Protein AF-0000000084755813 (afdb_homodimer)

Nearest PDB structures (foldseek):
  8k74-assembly1_B  TM=9.908E-01  e=3.390E-55  Klebsiella sp. PCX
  8k74-assembly1_A  TM=9.886E-01  e=3.029E-55  Klebsiella sp. PCX
  7bip-assembly1_B  TM=7.757E-01  e=1.489E-21  Streptomyces bottropensis
  6ket-assembly1_A  TM=8.221E-01  e=4.115E-20  Cylindrospermum alatosporum CCALA 988
  6ket-assembly1_B  TM=8.182E-01  e=1.133E-19  Cylindrospermum alatosporum CCALA 988

InterPro domains:
  IPR011251 Luciferase-like domain [PF00296] (15-249)
  IPR024003 Putative luciferase-like monooxygenase, KPN01858 [TIGR04027] (4-328)
  IPR036661 Luciferase-like domain superfamily [G3DSA:3.20.20.30] (7-329)
  IPR036661 Luciferase-like domain superfamily [SSF51679] (7-329)
  IPR050766 Bacterial Luciferase Oxidoreductase [PTHR30137] (4-329)

pLDDT: mean 95.94, std 4.55, range [56.03, 98.94]

Structure (mmCIF, N/CA/C/O backbone):
data_AF-0000000084755813-model_v1
#
loop_
_entity.id
_entity.type
_entity.pdbx_description
1 polymer 'Monooxygenase, luciferase family protein'
#
loop_
_atom_site.group_PDB
_atom_site.id
_atom_site.type_symbol
_atom_site.label_atom_id
_atom_site.label_alt_id
_atom_site.label_comp_id
_atom_site.label_asym_id
_atom_site.label_entity_id
_atom_site.label_seq_id
_atom_site.pdbx_PDB_ins_code
_atom_site.Cartn_x
_atom_site.Cartn_y
_atom_site.Cartn_z
_atom_site.occupancy
_atom_site.B_iso_or_equiv
_atom_site.auth_seq_id
_atom_site.auth_comp_id
_atom_site.auth_asym_id
_atom_site.auth_atom_id
_atom_site.pdbx_PDB_model_num
ATOM 1 N N . MET A 1 1 ? -19.328 24.078 23.406 1 56.12 1 MET A N 1
ATOM 2 C CA . MET A 1 1 ? -18.625 23.906 22.141 1 56.12 1 MET A CA 1
ATOM 3 C C . MET A 1 1 ? -18.703 22.453 21.656 1 56.12 1 MET A C 1
ATOM 5 O O . MET A 1 1 ? -18.719 21.531 22.469 1 56.12 1 MET A O 1
ATOM 9 N N . THR A 1 2 ? -19.062 22.141 20.375 1 73.06 2 THR A N 1
ATOM 10 C CA . THR A 1 2 ? -19.172 20.781 19.859 1 73.06 2 THR A CA 1
ATOM 11 C C . THR A 1 2 ? -17.844 20.031 20 1 73.06 2 THR A C 1
ATOM 13 O O . THR A 1 2 ? -16.797 20.578 19.672 1 73.06 2 THR A O 1
ATOM 16 N N . PRO A 1 3 ? -17.859 19 20.656 1 89.88 3 PRO A N 1
ATOM 17 C CA . PRO A 1 3 ? -16.625 18.234 20.844 1 89.88 3 PRO A CA 1
ATOM 18 C C . PRO A 1 3 ? -15.859 18.016 19.547 1 89.88 3 PRO A C 1
ATOM 20 O O . PRO A 1 3 ? -16.469 17.781 18.5 1 89.88 3 PRO A O 1
ATOM 23 N N . LYS A 1 4 ? -14.578 18.312 19.625 1 95.88 4 LYS A N 1
ATOM 24 C CA . LYS A 1 4 ? -13.703 18.219 18.453 1 95.88 4 LYS A CA 1
ATOM 25 C C . LYS A 1 4 ? -12.984 16.859 18.438 1 95.88 4 LYS A C 1
ATOM 27 O O . LYS A 1 4 ? -12.789 16.234 19.469 1 95.88 4 LYS A O 1
ATOM 32 N N . ARG A 1 5 ? -12.664 16.469 17.266 1 97.31 5 ARG A N 1
ATOM 33 C CA . ARG A 1 5 ? -11.789 15.312 17.078 1 97.31 5 ARG A CA 1
ATOM 34 C C . ARG A 1 5 ? -10.32 15.727 17.094 1 97.31 5 ARG A C 1
ATOM 36 O O . ARG A 1 5 ? -9.945 16.719 16.469 1 97.31 5 ARG A O 1
ATOM 43 N N . LEU A 1 6 ? -9.523 15.008 17.812 1 98.31 6 LEU A N 1
ATOM 44 C CA . LEU A 1 6 ? -8.102 15.312 17.922 1 98.31 6 LEU A CA 1
ATOM 45 C C . LEU A 1 6 ? -7.266 14.273 17.188 1 98.31 6 LEU A C 1
ATOM 47 O O . LEU A 1 6 ? -7.527 13.078 17.281 1 98.31 6 LEU A O 1
ATOM 51 N N . GLY A 1 7 ? -6.285 14.789 16.5 1 98.56 7 GLY A N 1
ATOM 52 C CA . GLY A 1 7 ? -5.445 13.906 15.703 1 98.56 7 GLY A CA 1
ATOM 53 C C . GLY A 1 7 ? -3.963 14.125 15.93 1 98.56 7 GLY A C 1
ATOM 54 O O . GLY A 1 7 ? -3.557 15.172 16.438 1 98.56 7 GLY A O 1
ATOM 55 N N . PHE A 1 8 ? -3.209 13.141 15.648 1 98.69 8 PHE A N 1
ATOM 56 C CA . PHE A 1 8 ? -1.753 13.164 15.57 1 98.69 8 PHE A CA 1
ATOM 57 C C . PHE A 1 8 ? -1.288 13.195 14.117 1 98.69 8 PHE A C 1
ATOM 59 O O . PHE A 1 8 ? -1.853 12.508 13.266 1 98.69 8 PHE A O 1
ATOM 66 N N . PHE A 1 9 ? -0.346 14.016 13.828 1 98.38 9 PHE A N 1
ATOM 67 C CA . PHE A 1 9 ? 0.183 14.117 12.477 1 98.38 9 PHE A CA 1
ATOM 68 C C . PHE A 1 9 ? 1.696 13.945 12.469 1 98.38 9 PHE A C 1
ATOM 70 O O . PHE A 1 9 ? 2.393 14.477 13.336 1 98.38 9 PHE A O 1
ATOM 77 N N . THR A 1 10 ? 2.195 13.203 11.445 1 97.81 10 THR A N 1
ATOM 78 C CA . THR A 1 10 ? 3.645 13.086 11.312 1 97.81 10 THR A CA 1
ATOM 79 C C . THR A 1 10 ? 4.055 13.102 9.844 1 97.81 10 THR A C 1
ATOM 81 O O . THR A 1 10 ? 3.369 12.523 9 1 97.81 10 THR A O 1
ATOM 84 N N . ARG A 1 11 ? 5.27 13.68 9.531 1 96.31 11 ARG A N 1
ATOM 85 C CA . ARG A 1 11 ? 5.934 13.656 8.227 1 96.31 11 ARG A CA 1
ATOM 86 C C . ARG A 1 11 ? 7.074 12.648 8.219 1 96.31 11 ARG A C 1
ATOM 88 O O . ARG A 1 11 ? 7.77 12.5 7.207 1 96.31 11 ARG A O 1
ATOM 95 N N . LEU A 1 12 ? 7.234 12.039 9.344 1 96.62 12 LEU A N 1
ATOM 96 C CA . LEU A 1 12 ? 8.281 11.039 9.477 1 96.62 12 LEU A CA 1
ATOM 97 C C . LEU A 1 12 ? 9.656 11.641 9.203 1 96.62 12 LEU A C 1
ATOM 99 O O . LEU A 1 12 ? 10.406 11.141 8.367 1 96.62 12 LEU A O 1
ATOM 103 N N . LEU A 1 13 ? 10.062 12.625 10.039 1 94.25 13 LEU A N 1
ATOM 104 C CA . LEU A 1 13 ? 11.273 13.406 9.805 1 94.25 13 LEU A CA 1
ATOM 105 C C . LEU A 1 13 ? 12.336 13.094 10.852 1 94.25 13 LEU A C 1
ATOM 107 O O . LEU A 1 13 ? 13.328 13.82 10.969 1 94.25 13 LEU A O 1
ATOM 111 N N . ASP A 1 14 ? 12.164 12.086 11.656 1 93.81 14 ASP A N 1
ATOM 112 C CA . ASP A 1 14 ? 13.172 11.727 12.656 1 93.81 14 ASP A CA 1
ATOM 113 C C . ASP A 1 14 ? 14.547 11.57 12.016 1 93.81 14 ASP A C 1
ATOM 115 O O . ASP A 1 14 ? 14.664 11.102 10.883 1 93.81 14 ASP A O 1
ATOM 119 N N . HIS A 1 15 ? 15.547 12.078 12.766 1 93.25 15 HIS A N 1
ATOM 120 C CA . HIS A 1 15 ? 16.922 11.844 12.328 1 93.25 15 HIS A CA 1
ATOM 121 C C . HIS A 1 15 ? 17.312 10.383 12.523 1 93.25 15 HIS A C 1
ATOM 123 O O . HIS A 1 15 ? 18.016 10.047 13.484 1 93.25 15 HIS A O 1
ATOM 129 N N . ALA A 1 16 ? 16.938 9.578 11.609 1 96.12 16 ALA A N 1
ATOM 130 C CA . ALA A 1 16 ? 17.141 8.133 11.656 1 96.12 16 ALA A CA 1
ATOM 131 C C . ALA A 1 16 ? 17.078 7.527 10.258 1 96.12 16 ALA A C 1
ATOM 133 O O . ALA A 1 16 ? 16.781 8.227 9.281 1 96.12 16 ALA A O 1
ATOM 134 N N . THR A 1 17 ? 17.453 6.266 10.133 1 97.44 17 THR A N 1
ATOM 135 C CA . THR A 1 17 ? 17.297 5.551 8.875 1 97.44 17 THR A CA 1
ATOM 136 C C . THR A 1 17 ? 15.82 5.445 8.484 1 97.44 17 THR A C 1
ATOM 138 O O . THR A 1 17 ? 14.945 5.57 9.344 1 97.44 17 THR A O 1
ATOM 141 N N . PRO A 1 18 ? 15.539 5.254 7.238 1 98 18 PRO A N 1
ATOM 142 C CA . PRO A 1 18 ? 14.141 5.137 6.828 1 98 18 PRO A CA 1
ATOM 143 C C . PRO A 1 18 ? 13.391 4.051 7.594 1 98 18 PRO A C 1
ATOM 145 O O . PRO A 1 18 ? 12.258 4.27 8.031 1 98 18 PRO A O 1
ATOM 148 N N . GLN A 1 19 ? 13.992 2.928 7.711 1 98.31 19 GLN A N 1
ATOM 149 C CA . GLN A 1 19 ? 13.352 1.843 8.445 1 98.31 19 GLN A CA 1
ATOM 150 C C . GLN A 1 19 ? 13.016 2.264 9.875 1 98.31 19 GLN A C 1
ATOM 152 O O . GLN A 1 19 ? 11.922 1.979 10.367 1 98.31 19 GLN A O 1
ATOM 157 N N . GLU A 1 20 ? 13.984 2.879 10.531 1 98.19 20 GLU A N 1
ATOM 158 C CA . GLU A 1 20 ? 13.766 3.361 11.891 1 98.19 20 GLU A CA 1
ATOM 159 C C . GLU A 1 20 ? 12.664 4.422 11.922 1 98.19 20 GLU A C 1
ATOM 161 O O . GLU A 1 20 ? 11.859 4.457 12.859 1 98.19 20 GLU A O 1
ATOM 166 N N . ARG A 1 21 ? 12.602 5.336 10.945 1 98.19 21 ARG A N 1
ATOM 167 C CA . ARG A 1 21 ? 11.539 6.332 10.852 1 98.19 21 ARG A CA 1
ATOM 168 C C . ARG A 1 21 ? 10.164 5.672 10.844 1 98.19 21 ARG A C 1
ATOM 170 O O . ARG A 1 21 ? 9.242 6.133 11.523 1 98.19 21 ARG A O 1
ATOM 177 N N . TYR A 1 22 ? 10.031 4.605 10.055 1 98.75 22 TYR A N 1
ATOM 178 C CA . TYR A 1 22 ? 8.75 3.92 9.953 1 98.75 22 TYR A CA 1
ATOM 179 C C . TYR A 1 22 ? 8.383 3.256 11.273 1 98.75 22 TYR A C 1
ATOM 181 O O . TYR A 1 22 ? 7.219 3.275 11.688 1 98.75 22 TYR A O 1
ATOM 189 N N . ARG A 1 23 ? 9.383 2.654 11.922 1 98.44 23 ARG A N 1
ATOM 190 C CA . ARG A 1 23 ? 9.148 2.064 13.234 1 98.44 23 ARG A CA 1
ATOM 191 C C . ARG A 1 23 ? 8.695 3.121 14.234 1 98.44 23 ARG A C 1
ATOM 193 O O . ARG A 1 23 ? 7.715 2.922 14.961 1 98.44 23 ARG A O 1
ATOM 200 N N . LEU A 1 24 ? 9.422 4.242 14.289 1 98.44 24 LEU A N 1
ATOM 201 C CA . LEU A 1 24 ? 9.102 5.316 15.227 1 98.44 24 LEU A CA 1
ATOM 202 C C . LEU A 1 24 ? 7.711 5.879 14.953 1 98.44 24 LEU A C 1
ATOM 204 O O . LEU A 1 24 ? 6.934 6.09 15.883 1 98.44 24 LEU A O 1
ATOM 208 N N . ALA A 1 25 ? 7.383 6.117 13.703 1 98.69 25 ALA A N 1
ATOM 209 C CA . ALA A 1 25 ? 6.066 6.645 13.344 1 98.69 25 ALA A CA 1
ATOM 210 C C . ALA A 1 25 ? 4.957 5.691 13.773 1 98.69 25 ALA A C 1
ATOM 212 O O . ALA A 1 25 ? 3.922 6.125 14.281 1 98.69 25 ALA A O 1
ATOM 213 N N . THR A 1 26 ? 5.168 4.395 13.547 1 98.81 26 THR A N 1
ATOM 214 C CA . THR A 1 26 ? 4.188 3.393 13.953 1 98.81 26 THR A CA 1
ATOM 215 C C . THR A 1 26 ? 3.984 3.422 15.469 1 98.81 26 THR A C 1
ATOM 217 O O . THR A 1 26 ? 2.85 3.363 15.945 1 98.81 26 THR A O 1
ATOM 220 N N . GLU A 1 27 ? 5.066 3.514 16.203 1 98.75 27 GLU A N 1
ATOM 221 C CA . GLU A 1 27 ? 4.996 3.598 17.656 1 98.75 27 GLU A CA 1
ATOM 222 C C . GLU A 1 27 ? 4.238 4.848 18.094 1 98.75 27 GLU A C 1
ATOM 224 O O . GLU A 1 27 ? 3.443 4.797 19.031 1 98.75 27 GLU A O 1
ATOM 229 N N . GLN A 1 28 ? 4.488 5.961 17.438 1 98.81 28 GLN A N 1
ATOM 230 C CA . GLN A 1 28 ? 3.803 7.207 17.75 1 98.81 28 GLN A CA 1
ATOM 231 C C . GLN A 1 28 ? 2.303 7.09 17.5 1 98.81 28 GLN A C 1
ATOM 233 O O . GLN A 1 28 ? 1.495 7.547 18.312 1 98.81 28 GLN A O 1
ATOM 238 N N . ILE A 1 29 ? 1.921 6.461 16.438 1 98.94 29 ILE A N 1
ATOM 239 C CA . ILE A 1 29 ? 0.513 6.281 16.094 1 98.94 29 ILE A CA 1
ATOM 240 C C . ILE A 1 29 ? -0.16 5.395 17.141 1 98.94 29 ILE A C 1
ATOM 242 O O . ILE A 1 29 ? -1.248 5.711 17.625 1 98.94 29 ILE A O 1
ATOM 246 N N . ARG A 1 30 ? 0.476 4.289 17.516 1 98.88 30 ARG A N 1
ATOM 247 C CA . ARG A 1 30 ? -0.059 3.404 18.547 1 98.88 30 ARG A CA 1
ATOM 248 C C . ARG A 1 30 ? -0.202 4.137 19.875 1 98.88 30 ARG A C 1
ATOM 250 O O . ARG A 1 30 ? -1.189 3.947 20.578 1 98.88 30 ARG A O 1
ATOM 257 N N . HIS A 1 31 ? 0.874 4.91 20.172 1 98.88 31 HIS A N 1
ATOM 258 C CA . HIS A 1 31 ? 0.872 5.691 21.406 1 98.88 31 HIS A CA 1
ATOM 259 C C . HIS A 1 31 ? -0.287 6.684 21.422 1 98.88 31 HIS A C 1
ATOM 261 O O . HIS A 1 31 ? -0.986 6.805 22.438 1 98.88 31 HIS A O 1
ATOM 267 N N . ALA A 1 32 ? -0.524 7.375 20.328 1 98.88 32 ALA A N 1
ATOM 268 C CA . ALA A 1 32 ? -1.644 8.305 20.203 1 98.88 32 ALA A CA 1
ATOM 269 C C . ALA A 1 32 ? -2.977 7.586 20.391 1 98.88 32 ALA A C 1
ATOM 271 O O . ALA A 1 32 ? -3.863 8.086 21.078 1 98.88 32 ALA A O 1
ATOM 272 N N . GLU A 1 33 ? -3.098 6.414 19.781 1 98.88 33 GLU A N 1
ATOM 273 C CA . GLU A 1 33 ? -4.328 5.645 19.938 1 98.88 33 GLU A CA 1
ATOM 274 C C . GLU A 1 33 ? -4.586 5.312 21.406 1 98.88 33 GLU A C 1
ATOM 276 O O . GLU A 1 33 ? -5.703 5.484 21.906 1 98.88 33 GLU A O 1
ATOM 281 N N . ARG A 1 34 ? -3.57 4.848 22.078 1 98.62 34 ARG A N 1
ATOM 282 C CA . ARG A 1 34 ? -3.703 4.465 23.484 1 98.62 34 ARG A CA 1
ATOM 283 C C . ARG A 1 34 ? -4.152 5.645 24.328 1 98.62 34 ARG A C 1
ATOM 285 O O . ARG A 1 34 ? -4.855 5.469 25.328 1 98.62 34 ARG A O 1
ATOM 292 N N . LEU A 1 35 ? -3.777 6.844 23.906 1 98.62 35 LEU A N 1
ATOM 293 C CA . LEU A 1 35 ? -4.047 8.039 24.688 1 98.62 35 LEU A CA 1
ATOM 294 C C . LEU A 1 35 ? -5.355 8.695 24.25 1 98.62 35 LEU A C 1
ATOM 296 O O . LEU A 1 35 ? -5.695 9.781 24.734 1 98.62 35 LEU A O 1
ATOM 300 N N . GLY A 1 36 ? -6.02 8.102 23.312 1 98 36 GLY A N 1
ATOM 301 C CA . GLY A 1 36 ? -7.387 8.508 23.016 1 98 36 GLY A CA 1
ATOM 302 C C . GLY A 1 36 ? -7.492 9.461 21.859 1 98 36 GLY A C 1
ATOM 303 O O . GLY A 1 36 ? -8.539 10.086 21.641 1 98 36 GLY A O 1
ATOM 304 N N . PHE A 1 37 ? -6.457 9.602 21.078 1 98.62 37 PHE A N 1
ATOM 305 C CA . PHE A 1 37 ? -6.566 10.398 19.859 1 98.62 37 PHE A CA 1
ATOM 306 C C . PHE A 1 37 ? -7.539 9.75 18.891 1 98.62 37 PHE A C 1
ATOM 308 O O . PHE A 1 37 ? -7.633 8.523 18.812 1 98.62 37 PHE A O 1
ATOM 315 N N . ASP A 1 38 ? -8.219 10.555 18.109 1 98.56 38 ASP A N 1
ATOM 316 C CA . ASP A 1 38 ? -9.273 10.078 17.203 1 98.56 38 ASP A CA 1
ATOM 317 C C . ASP A 1 38 ? -8.695 9.695 15.844 1 98.56 38 ASP A C 1
ATOM 319 O O . ASP A 1 38 ? -9.266 8.852 15.141 1 98.56 38 ASP A O 1
ATOM 323 N N . SER A 1 39 ? -7.578 10.312 15.477 1 98.81 39 SER A N 1
ATOM 324 C CA . SER A 1 39 ? -7.039 10.078 14.141 1 98.81 39 SER A CA 1
ATOM 325 C C . SER A 1 39 ? -5.523 10.227 14.117 1 98.81 39 SER A C 1
ATOM 327 O O . SER A 1 39 ? -4.945 10.859 15.008 1 98.81 39 SER A O 1
ATOM 329 N N . ALA A 1 40 ? -4.879 9.594 13.211 1 98.94 40 ALA A N 1
ATOM 330 C CA . ALA A 1 40 ? -3.471 9.742 12.859 1 98.94 40 ALA A CA 1
ATOM 331 C C . ALA A 1 40 ? -3.309 10.023 11.367 1 98.94 40 ALA A C 1
ATOM 333 O O . ALA A 1 40 ? -3.896 9.344 10.531 1 98.94 40 ALA A O 1
ATOM 334 N N . TRP A 1 41 ? -2.562 11.078 11.07 1 98.88 41 TRP A N 1
ATOM 335 C CA . TRP A 1 41 ? -2.381 11.547 9.703 1 98.88 41 TRP A CA 1
ATOM 336 C C . TRP A 1 41 ? -0.916 11.461 9.281 1 98.88 41 TRP A C 1
ATOM 338 O O . TRP A 1 41 ? -0.021 11.766 10.078 1 98.88 41 TRP A O 1
ATOM 348 N N . VAL A 1 42 ? -0.669 11.047 8.023 1 98.75 42 VAL A N 1
ATOM 349 C CA . VAL A 1 42 ? 0.69 11.008 7.492 1 98.75 42 VAL A CA 1
ATOM 350 C C . VAL A 1 42 ? 0.753 11.789 6.184 1 98.75 42 VAL A C 1
ATOM 352 O O . VAL A 1 42 ? -0.219 11.82 5.422 1 98.75 42 VAL A O 1
ATOM 355 N N . ALA A 1 43 ? 1.855 12.367 5.926 1 97.62 43 ALA A N 1
ATOM 356 C CA . ALA A 1 43 ? 2.09 13.133 4.699 1 97.62 43 ALA A CA 1
ATOM 357 C C . ALA A 1 43 ? 2.84 12.289 3.67 1 97.62 43 ALA A C 1
ATOM 359 O O . ALA A 1 43 ? 3.469 11.289 4.016 1 97.62 43 ALA A O 1
ATOM 360 N N . GLN A 1 44 ? 2.729 12.719 2.463 1 98.12 44 GLN A N 1
ATOM 361 C CA . GLN A 1 44 ? 3.471 12.117 1.359 1 98.12 44 GLN A CA 1
ATOM 362 C C . GLN A 1 44 ? 4.547 13.062 0.838 1 98.12 44 GLN A C 1
ATOM 364 O O . GLN A 1 44 ? 4.262 14.227 0.534 1 98.12 44 GLN A O 1
ATOM 369 N N . HIS A 1 45 ? 5.73 12.578 0.756 1 97.06 45 HIS A N 1
ATOM 370 C CA . HIS A 1 45 ? 6.832 13.297 0.13 1 97.06 45 HIS A CA 1
ATOM 371 C C . HIS A 1 45 ? 7.684 12.367 -0.728 1 97.06 45 HIS A C 1
ATOM 373 O O . HIS A 1 45 ? 7.992 11.25 -0.315 1 97.06 45 HIS A O 1
ATOM 379 N N . HIS A 1 46 ? 7.969 12.859 -1.934 1 97.12 46 HIS A N 1
ATOM 380 C CA . HIS A 1 46 ? 8.766 12.086 -2.877 1 97.12 46 HIS A CA 1
ATOM 381 C C . HIS A 1 46 ? 10.211 12.562 -2.906 1 97.12 46 HIS A C 1
ATOM 383 O O . HIS A 1 46 ? 10.469 13.766 -2.797 1 97.12 46 HIS A O 1
ATOM 389 N N . PHE A 1 47 ? 11.211 11.656 -3.006 1 96.75 47 PHE A N 1
ATOM 390 C CA . PHE A 1 47 ? 12.562 11.789 -3.535 1 96.75 47 PHE A CA 1
ATOM 391 C C . PHE A 1 47 ? 13.484 12.43 -2.506 1 96.75 47 PHE A C 1
ATOM 393 O O . PHE A 1 47 ? 14.68 12.133 -2.465 1 96.75 47 PHE A O 1
ATOM 400 N N . HIS A 1 48 ? 12.859 13.367 -1.602 1 93.12 48 HIS A N 1
ATOM 401 C CA . HIS A 1 48 ? 13.742 14.195 -0.785 1 93.12 48 HIS A CA 1
ATOM 402 C C . HIS A 1 48 ? 13.625 13.828 0.691 1 93.12 48 HIS A C 1
ATOM 404 O O . HIS A 1 48 ? 12.688 14.258 1.37 1 93.12 48 HIS A O 1
ATOM 410 N N . GLU A 1 49 ? 14.656 13.336 1.188 1 93.25 49 GLU A N 1
ATOM 411 C CA . GLU A 1 49 ? 14.711 12.789 2.541 1 93.25 49 GLU A CA 1
ATOM 412 C C . GLU A 1 49 ? 14.328 13.84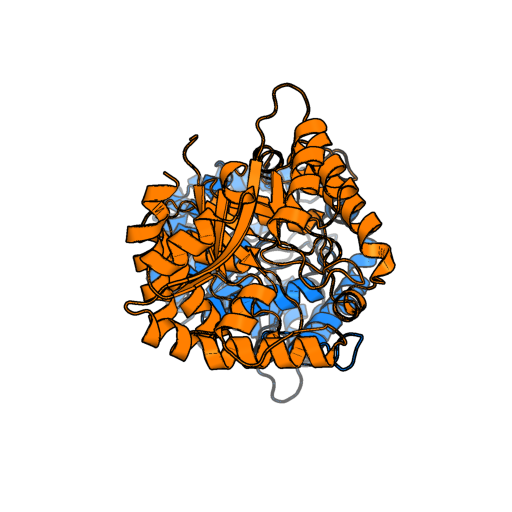4 3.578 1 93.25 49 GLU A C 1
ATOM 414 O O . GLU A 1 49 ? 13.633 13.531 4.551 1 93.25 49 GLU A O 1
ATOM 419 N N . ASN A 1 50 ? 14.688 15.07 3.377 1 90.94 50 ASN A N 1
ATOM 420 C CA . ASN A 1 50 ? 14.555 16.094 4.406 1 90.94 50 ASN A CA 1
ATOM 421 C C . ASN A 1 50 ? 13.195 16.781 4.34 1 90.94 50 ASN A C 1
ATOM 423 O O . ASN A 1 50 ? 12.828 17.547 5.242 1 90.94 50 ASN A O 1
ATOM 427 N N . GLU A 1 51 ? 12.414 16.484 3.316 1 89.62 51 GLU A N 1
ATOM 428 C CA . GLU A 1 51 ? 11.078 17.062 3.203 1 89.62 51 GLU A CA 1
ATOM 429 C C . GLU A 1 51 ? 10.023 16.156 3.84 1 89.62 51 GLU A C 1
ATOM 431 O O . GLU A 1 51 ? 8.938 16.625 4.191 1 89.62 51 GLU A O 1
ATOM 436 N N . GLY A 1 52 ? 10.383 14.906 3.887 1 91.19 52 GLY A N 1
ATOM 437 C CA . GLY A 1 52 ? 9.477 13.883 4.383 1 91.19 52 GLY A CA 1
ATOM 438 C C . GLY A 1 52 ? 10.016 12.477 4.191 1 91.19 52 GLY A C 1
ATOM 439 O O . GLY A 1 52 ? 10.773 12.219 3.252 1 91.19 52 GLY A O 1
ATOM 440 N N . GLY A 1 53 ? 9.625 11.602 5.008 1 92.44 53 GLY A N 1
ATOM 441 C CA . GLY A 1 53 ? 10.203 10.266 5.027 1 92.44 53 GLY A CA 1
ATOM 442 C C . GLY A 1 53 ? 9.312 9.219 4.391 1 92.44 53 GLY A C 1
ATOM 443 O O . GLY A 1 53 ? 9.57 8.016 4.512 1 92.44 53 GLY A O 1
ATOM 444 N N . LEU A 1 54 ? 8.25 9.727 3.674 1 98.31 54 LEU A N 1
ATOM 445 C CA . LEU A 1 54 ? 7.285 8.711 3.27 1 98.31 54 LEU A CA 1
ATOM 446 C C . LEU A 1 54 ? 6.664 9.055 1.919 1 98.31 54 LEU A C 1
ATOM 448 O O . LEU A 1 54 ? 5.84 9.961 1.825 1 98.31 54 LEU A O 1
ATOM 452 N N . PRO A 1 55 ? 7.023 8.305 0.853 1 98.38 55 PRO A N 1
ATOM 453 C CA . PRO A 1 55 ? 6.391 8.531 -0.45 1 98.38 55 PRO A CA 1
ATOM 454 C C . PRO A 1 55 ? 5.109 7.723 -0.631 1 98.38 55 PRO A C 1
ATOM 456 O O . PRO A 1 55 ? 4.316 8.008 -1.535 1 98.38 55 PRO A O 1
ATOM 459 N N . SER A 1 56 ? 4.883 6.703 0.214 1 98.75 56 SER A N 1
ATOM 460 C CA . SER A 1 56 ? 3.801 5.746 0.006 1 98.75 56 SER A CA 1
ATOM 461 C C . SER A 1 56 ? 2.912 5.641 1.241 1 98.75 56 SER A C 1
ATOM 463 O O . SER A 1 56 ? 2.859 4.59 1.885 1 98.75 56 SER A O 1
ATOM 465 N N . PRO A 1 57 ? 2.119 6.605 1.446 1 98.88 57 PRO A N 1
ATOM 466 C CA . PRO A 1 57 ? 1.34 6.645 2.686 1 98.88 57 PRO A CA 1
ATOM 467 C C . PRO A 1 57 ? 0.355 5.484 2.801 1 98.88 57 PRO A C 1
ATOM 469 O O . PRO A 1 57 ? 0.128 4.969 3.898 1 98.88 57 PRO A O 1
ATOM 472 N N . LEU A 1 58 ? -0.273 5.008 1.686 1 98.94 58 LEU A N 1
ATOM 473 C CA . LEU A 1 58 ? -1.28 3.959 1.786 1 98.94 58 LEU A CA 1
ATOM 474 C C . LEU A 1 58 ? -0.637 2.617 2.125 1 98.94 58 LEU A C 1
ATOM 476 O O . LEU A 1 58 ? -1.223 1.807 2.846 1 98.94 58 LEU A O 1
ATOM 480 N N . VAL A 1 59 ? 0.564 2.344 1.588 1 98.94 59 VAL A N 1
ATOM 481 C CA . VAL A 1 59 ? 1.314 1.146 1.957 1 98.94 59 VAL A CA 1
ATOM 482 C C . VAL A 1 59 ? 1.66 1.192 3.443 1 98.94 59 VAL A C 1
ATOM 484 O O . VAL A 1 59 ? 1.423 0.226 4.172 1 98.94 59 VAL A O 1
ATOM 487 N N . PHE A 1 60 ? 2.16 2.326 3.943 1 98.94 60 PHE A N 1
ATOM 488 C CA . PHE A 1 60 ? 2.529 2.492 5.344 1 98.94 60 PHE A CA 1
ATOM 489 C C . PHE A 1 60 ? 1.306 2.363 6.242 1 98.94 60 PHE A C 1
ATOM 491 O O . PHE A 1 60 ? 1.361 1.705 7.285 1 98.94 60 PHE A O 1
ATOM 498 N N . LEU A 1 61 ? 0.198 3.018 5.855 1 98.94 61 LEU A N 1
ATOM 499 C CA . LEU A 1 61 ? -1.004 3.004 6.684 1 98.94 61 LEU A CA 1
ATOM 500 C C . LEU A 1 61 ? -1.603 1.603 6.75 1 98.94 61 LEU A C 1
ATOM 502 O O . LEU A 1 61 ? -2.236 1.239 7.742 1 98.94 61 LEU A O 1
ATOM 506 N N . ALA A 1 62 ? -1.425 0.782 5.672 1 98.94 62 ALA A N 1
ATOM 507 C CA . ALA A 1 62 ? -1.864 -0.609 5.75 1 98.94 62 ALA A CA 1
ATOM 508 C C . ALA A 1 62 ? -1.131 -1.353 6.863 1 98.94 62 ALA A C 1
ATOM 510 O O . ALA A 1 62 ? -1.743 -2.107 7.625 1 98.94 62 ALA A O 1
ATOM 511 N N . TYR A 1 63 ? 0.166 -1.136 6.945 1 98.94 63 TYR A N 1
ATOM 512 C CA . TYR A 1 63 ? 0.973 -1.712 8.016 1 98.94 63 TYR A CA 1
ATOM 513 C C . TYR A 1 63 ? 0.521 -1.197 9.375 1 98.94 63 TYR A C 1
ATOM 515 O O . TYR A 1 63 ? 0.35 -1.977 10.32 1 98.94 63 TYR A O 1
ATOM 523 N N . ALA A 1 64 ? 0.283 0.124 9.484 1 98.94 64 ALA A N 1
ATOM 524 C CA . ALA A 1 64 ? -0.159 0.745 10.727 1 98.94 64 ALA A CA 1
ATOM 525 C C . ALA A 1 64 ? -1.538 0.233 11.133 1 98.94 64 ALA A C 1
ATOM 527 O O . ALA A 1 64 ? -1.83 0.1 12.328 1 98.94 64 ALA A O 1
ATOM 528 N N . ALA A 1 65 ? -2.41 -0.015 10.141 1 98.88 65 ALA A N 1
ATOM 529 C CA . ALA A 1 65 ? -3.752 -0.526 10.406 1 98.88 65 ALA A CA 1
ATOM 530 C C . ALA A 1 65 ? -3.691 -1.835 11.188 1 98.88 65 ALA A C 1
ATOM 532 O O . ALA A 1 65 ? -4.508 -2.068 12.086 1 98.88 65 ALA A O 1
ATOM 533 N N . ALA A 1 66 ? -2.703 -2.674 10.859 1 98.69 66 ALA A N 1
ATOM 534 C CA . ALA A 1 66 ? -2.541 -3.963 11.523 1 98.69 66 ALA A CA 1
ATOM 535 C C . ALA A 1 66 ? -2.094 -3.783 12.969 1 98.69 66 ALA A C 1
ATOM 537 O O . ALA A 1 66 ? -2.207 -4.703 13.781 1 98.69 66 ALA A O 1
ATOM 538 N N . HIS A 1 67 ? -1.591 -2.598 13.359 1 98.62 67 HIS A N 1
ATOM 539 C CA . HIS A 1 67 ? -1.058 -2.336 14.695 1 98.62 67 HIS A CA 1
ATOM 540 C C . HIS A 1 67 ? -2.006 -1.462 15.508 1 98.62 67 HIS A C 1
ATOM 542 O O . HIS A 1 67 ? -1.665 -1.022 16.609 1 98.62 67 HIS A O 1
ATOM 548 N N . THR A 1 68 ? -3.143 -1.116 14.953 1 98.75 68 THR A N 1
ATOM 549 C CA . THR A 1 68 ? -4.125 -0.278 15.633 1 98.75 68 THR A CA 1
ATOM 550 C C . THR A 1 68 ? -5.523 -0.87 15.5 1 98.75 68 THR A C 1
ATOM 552 O O . THR A 1 68 ? -5.742 -1.789 14.711 1 98.75 68 THR A O 1
ATOM 555 N N . GLN A 1 69 ? -6.488 -0.338 16.266 1 98.19 69 GLN A N 1
ATOM 556 C CA . GLN A 1 69 ? -7.82 -0.935 16.281 1 98.19 69 GLN A CA 1
ATOM 557 C C . GLN A 1 69 ? -8.906 0.133 16.156 1 98.19 69 GLN A C 1
ATOM 559 O O . GLN A 1 69 ? -9.992 -0.137 15.656 1 98.19 69 GLN A O 1
ATOM 564 N N . ARG A 1 70 ? -8.633 1.327 16.641 1 98.44 70 ARG A N 1
ATOM 565 C CA . ARG A 1 70 ? -9.727 2.285 16.797 1 98.44 70 ARG A CA 1
ATOM 566 C C . ARG A 1 70 ? -9.406 3.6 16.094 1 98.44 70 ARG A C 1
ATOM 568 O O . ARG A 1 70 ? -10.289 4.223 15.5 1 98.44 70 ARG A O 1
ATOM 575 N N . ILE A 1 71 ? -8.148 4.051 16.203 1 98.88 71 ILE A N 1
ATOM 576 C CA . ILE A 1 71 ? -7.754 5.352 15.672 1 98.88 71 ILE A CA 1
ATOM 577 C C . ILE A 1 71 ? -7.977 5.391 14.164 1 98.88 71 ILE A C 1
ATOM 579 O O . ILE A 1 71 ? -7.699 4.414 13.461 1 98.88 71 ILE A O 1
ATOM 583 N N . ARG A 1 72 ? -8.617 6.402 13.672 1 98.88 72 ARG A N 1
ATOM 584 C CA . ARG A 1 72 ? -8.75 6.566 12.227 1 98.88 72 ARG A CA 1
ATOM 585 C C . ARG A 1 72 ? -7.402 6.906 11.594 1 98.88 72 ARG A C 1
ATOM 587 O O . ARG A 1 72 ? -6.574 7.582 12.203 1 98.88 72 ARG A O 1
ATOM 594 N N . LEU A 1 73 ? -7.156 6.379 10.43 1 98.94 73 LEU A N 1
ATOM 595 C CA . LEU A 1 73 ? -5.895 6.535 9.711 1 98.94 73 LEU A CA 1
ATOM 596 C C . LEU A 1 73 ? -6.094 7.367 8.445 1 98.94 73 LEU A C 1
ATOM 598 O O . LEU A 1 73 ? -6.941 7.043 7.609 1 98.94 73 LEU A O 1
ATOM 602 N N . GLY A 1 74 ? -5.324 8.445 8.32 1 98.88 74 GLY A N 1
ATOM 603 C CA . GLY A 1 74 ? -5.605 9.344 7.215 1 98.88 74 GLY A CA 1
ATOM 604 C C . GLY A 1 74 ? -4.359 9.805 6.488 1 98.88 74 GLY A C 1
ATOM 605 O O . GLY A 1 74 ? -3.252 9.719 7.027 1 98.88 74 GLY A O 1
ATOM 606 N N . THR A 1 75 ? -4.547 10.195 5.246 1 98.88 75 THR A N 1
ATOM 607 C CA . THR A 1 75 ? -3.504 10.867 4.473 1 98.88 75 THR A CA 1
ATOM 608 C C . THR A 1 75 ? -3.691 12.383 4.52 1 98.88 75 THR A C 1
ATOM 610 O O . THR A 1 75 ? -4.809 12.883 4.348 1 98.88 75 THR A O 1
ATOM 613 N N . ALA A 1 76 ? -2.68 13.141 4.746 1 98.25 76 ALA A N 1
ATOM 614 C CA . ALA A 1 76 ? -2.699 14.602 4.781 1 98.25 76 ALA A CA 1
ATOM 615 C C . ALA A 1 76 ? -1.437 15.18 4.148 1 98.25 76 ALA A C 1
ATOM 617 O O . ALA A 1 76 ? -0.587 15.742 4.844 1 98.25 76 ALA A O 1
ATOM 618 N N . ILE A 1 77 ? -1.3 14.781 2.986 1 98.19 77 ILE A N 1
ATOM 619 C CA . ILE A 1 77 ? -2.229 14.352 1.947 1 98.19 77 ILE A CA 1
ATOM 620 C C . ILE A 1 77 ? -1.501 13.469 0.941 1 98.19 77 ILE A C 1
ATOM 622 O O . ILE A 1 77 ? -0.278 13.32 1.002 1 98.19 77 ILE A O 1
ATOM 626 N N . ILE A 1 78 ? -2.254 12.797 0.06 1 98.75 78 ILE A N 1
ATOM 627 C CA . ILE A 1 78 ? -1.751 12.25 -1.197 1 98.75 78 ILE A CA 1
ATOM 628 C C . ILE A 1 78 ? -1.611 13.375 -2.223 1 98.75 78 ILE A C 1
ATOM 630 O O . ILE A 1 78 ? -2.559 14.125 -2.463 1 98.75 78 ILE A O 1
ATOM 634 N N . THR A 1 79 ? -0.414 13.531 -2.775 1 98.19 79 THR A N 1
ATOM 635 C CA . THR A 1 79 ? -0.215 14.484 -3.861 1 98.19 79 THR A CA 1
ATOM 636 C C . THR A 1 79 ? -0.773 13.938 -5.172 1 98.19 79 THR A C 1
ATOM 638 O O . THR A 1 79 ? -0.032 13.383 -5.984 1 98.19 79 THR A O 1
ATOM 641 N N . LEU A 1 80 ? -1.951 14.219 -5.43 1 98.5 80 LEU A N 1
ATOM 642 C CA . LEU A 1 80 ? -2.793 13.469 -6.352 1 98.5 80 LEU A CA 1
ATOM 643 C C . LEU A 1 80 ? -2.277 13.586 -7.781 1 98.5 80 LEU A C 1
ATOM 645 O O . LEU A 1 80 ? -2.287 12.609 -8.539 1 98.5 80 LEU A O 1
ATOM 649 N N . PRO A 1 81 ? -1.748 14.758 -8.25 1 98.12 81 PRO A N 1
ATOM 650 C CA . PRO A 1 81 ? -1.299 14.875 -9.641 1 98.12 81 PRO A CA 1
ATOM 651 C C . PRO A 1 81 ? -0.148 13.922 -9.969 1 98.12 81 PRO A C 1
ATOM 653 O O . PRO A 1 81 ? 0.072 13.594 -11.141 1 98.12 81 PRO A O 1
ATOM 656 N N . MET A 1 82 ? 0.556 13.445 -8.977 1 97.5 82 MET A N 1
ATOM 657 C CA . MET A 1 82 ? 1.716 12.586 -9.18 1 97.5 82 MET A CA 1
ATOM 658 C C . MET A 1 82 ? 1.32 11.109 -9.102 1 97.5 82 MET A C 1
ATOM 660 O O . MET A 1 82 ? 2.184 10.234 -9.086 1 97.5 82 MET A O 1
ATOM 664 N N . GLU A 1 83 ? 0.037 10.883 -9.078 1 98.06 83 GLU A N 1
ATOM 665 C CA . GLU A 1 83 ? -0.479 9.531 -8.891 1 98.06 83 GLU A CA 1
ATOM 666 C C . GLU A 1 83 ? -1.259 9.062 -10.109 1 98.06 83 GLU A C 1
ATOM 668 O O . GLU A 1 83 ? -1.609 9.867 -10.977 1 98.06 83 GLU A O 1
ATOM 673 N N . ASN A 1 84 ? -1.389 7.746 -10.273 1 97.69 84 ASN A N 1
ATOM 674 C CA . ASN A 1 84 ? -2.475 7.16 -11.047 1 97.69 84 ASN A CA 1
ATOM 675 C C . ASN A 1 84 ? -3.775 7.117 -10.25 1 97.69 84 ASN A C 1
ATOM 677 O O . ASN A 1 84 ? -3.891 6.367 -9.281 1 97.69 84 ASN A O 1
ATOM 681 N N . PRO A 1 85 ? -4.73 7.969 -10.664 1 98.31 85 PRO A N 1
ATOM 682 C CA . PRO A 1 85 ? -5.926 8.102 -9.828 1 98.31 85 PRO A CA 1
ATOM 683 C C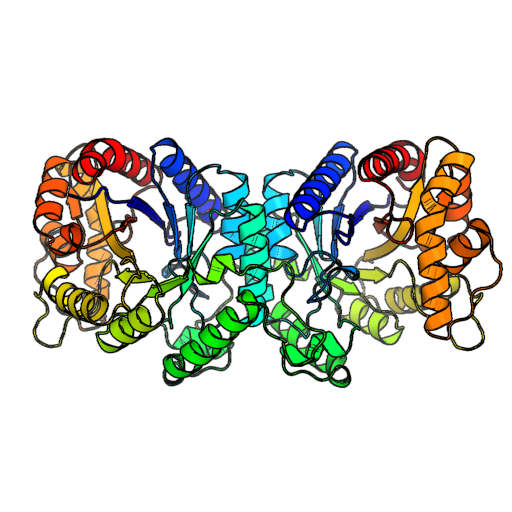 . PRO A 1 85 ? -6.688 6.789 -9.672 1 98.31 85 PRO A C 1
ATOM 685 O O . PRO A 1 85 ? -7.254 6.527 -8.609 1 98.31 85 PRO A O 1
ATOM 688 N N . LEU A 1 86 ? -6.742 5.973 -10.688 1 98.31 86 LEU A N 1
ATOM 689 C CA . LEU A 1 86 ? -7.441 4.695 -10.578 1 98.31 86 LEU A CA 1
ATOM 690 C C . LEU A 1 86 ? -6.738 3.773 -9.594 1 98.31 86 LEU A C 1
ATOM 692 O O . LEU A 1 86 ? -7.391 3.08 -8.805 1 98.31 86 LEU A O 1
ATOM 696 N N . ARG A 1 87 ? -5.449 3.781 -9.594 1 98.62 87 ARG A N 1
ATOM 697 C CA . ARG A 1 87 ? -4.688 2.979 -8.648 1 98.62 87 ARG A CA 1
ATOM 698 C C . ARG A 1 87 ? -4.855 3.504 -7.227 1 98.62 87 ARG A C 1
ATOM 700 O O . ARG A 1 87 ? -4.957 2.725 -6.277 1 98.62 87 ARG A O 1
ATOM 707 N N . VAL A 1 88 ? -4.898 4.816 -7.09 1 98.88 88 VAL A N 1
ATOM 708 C CA . VAL A 1 88 ? -5.18 5.387 -5.777 1 98.88 88 VAL A CA 1
ATOM 709 C C . VAL A 1 88 ? -6.539 4.902 -5.281 1 98.88 88 VAL A C 1
ATOM 711 O O . VAL A 1 88 ? -6.68 4.508 -4.121 1 98.88 88 VAL A O 1
ATOM 714 N N . ALA A 1 89 ? -7.523 4.918 -6.152 1 98.88 89 ALA A N 1
ATOM 715 C CA . ALA A 1 89 ? -8.867 4.465 -5.793 1 98.88 89 ALA A CA 1
ATOM 716 C C . ALA A 1 89 ? -8.852 3.008 -5.336 1 98.88 89 ALA A C 1
ATOM 718 O O . ALA A 1 89 ? -9.477 2.656 -4.336 1 98.88 89 ALA A O 1
ATOM 719 N N . GLU A 1 90 ? -8.141 2.186 -6.02 1 98.81 90 GLU A N 1
ATOM 720 C CA . GLU A 1 90 ? -8.055 0.767 -5.688 1 98.81 90 GLU A CA 1
ATOM 721 C C . GLU A 1 90 ? -7.305 0.556 -4.375 1 98.81 90 GLU A C 1
ATOM 723 O O . GLU A 1 90 ? -7.75 -0.206 -3.514 1 98.81 90 GLU A O 1
ATOM 728 N N . ASP A 1 91 ? -6.156 1.219 -4.258 1 98.94 91 ASP A N 1
ATOM 729 C CA . ASP A 1 91 ? -5.355 1.088 -3.043 1 98.94 91 ASP A CA 1
ATOM 730 C C . ASP A 1 91 ? -6.152 1.504 -1.81 1 98.94 91 ASP A C 1
ATOM 732 O O . ASP A 1 91 ? -6.121 0.822 -0.784 1 98.94 91 ASP A O 1
ATOM 736 N N . ALA A 1 92 ? -6.828 2.598 -1.933 1 98.94 92 ALA A N 1
ATOM 737 C CA . ALA A 1 92 ? -7.625 3.096 -0.814 1 98.94 92 ALA A CA 1
ATOM 738 C C . ALA A 1 92 ? -8.758 2.129 -0.474 1 98.94 92 ALA A C 1
ATOM 740 O O . ALA A 1 92 ? -9.055 1.9 0.702 1 98.94 92 ALA A O 1
ATOM 741 N N . ALA A 1 93 ? -9.414 1.594 -1.479 1 98.88 93 ALA A N 1
ATOM 742 C CA . ALA A 1 93 ? -10.5 0.644 -1.251 1 98.88 93 ALA A CA 1
ATOM 743 C C . ALA A 1 93 ? -10.008 -0.581 -0.485 1 98.88 93 ALA A C 1
ATOM 745 O O . ALA A 1 93 ? -10.633 -1.01 0.483 1 98.88 93 ALA A O 1
ATOM 746 N N . VAL A 1 94 ? -8.898 -1.135 -0.901 1 98.94 94 VAL A N 1
ATOM 747 C CA . VAL A 1 94 ? -8.312 -2.299 -0.241 1 98.94 94 VAL A CA 1
ATOM 748 C C . VAL A 1 94 ? -7.922 -1.939 1.19 1 98.94 94 VAL A C 1
ATOM 750 O O . VAL A 1 94 ? -8.273 -2.654 2.133 1 98.94 94 VAL A O 1
ATOM 753 N N . LEU A 1 95 ? -7.234 -0.828 1.363 1 98.94 95 LEU A N 1
ATOM 754 C CA . LEU A 1 95 ? -6.781 -0.411 2.686 1 98.94 95 LEU A CA 1
ATOM 755 C C . LEU A 1 95 ? -7.961 -0.187 3.621 1 98.94 95 LEU A C 1
ATOM 757 O O . LEU A 1 95 ? -7.898 -0.534 4.805 1 98.94 95 LEU A O 1
ATOM 761 N N . ASP A 1 96 ? -9.016 0.447 3.119 1 98.94 96 ASP A N 1
ATOM 762 C CA . ASP A 1 96 ? -10.164 0.72 3.971 1 98.94 96 ASP A CA 1
ATOM 763 C C . ASP A 1 96 ? -10.742 -0.572 4.547 1 98.94 96 ASP A C 1
ATOM 765 O O . ASP A 1 96 ? -11.133 -0.614 5.715 1 98.94 96 ASP A O 1
ATOM 769 N N . LEU A 1 97 ? -10.812 -1.598 3.748 1 98.88 97 LEU A N 1
ATOM 770 C CA . LEU A 1 97 ? -11.297 -2.891 4.223 1 98.88 97 LEU A CA 1
ATOM 771 C C . LEU A 1 97 ? -10.344 -3.484 5.25 1 98.88 97 LEU A C 1
ATOM 773 O O . LEU A 1 97 ? -10.781 -4 6.281 1 98.88 97 LEU A O 1
ATOM 777 N N . LEU A 1 98 ? -9.016 -3.398 4.977 1 98.81 98 LEU A N 1
ATOM 778 C CA . LEU A 1 98 ? -8.023 -3.91 5.91 1 98.81 98 LEU A CA 1
ATOM 779 C C . LEU A 1 98 ? -8.086 -3.162 7.238 1 98.81 98 LEU A C 1
ATOM 781 O O . LEU A 1 98 ? -7.84 -3.744 8.297 1 98.81 98 LEU A O 1
ATOM 785 N N . ALA A 1 99 ? -8.398 -1.86 7.191 1 98.81 99 ALA A N 1
ATOM 786 C CA . ALA A 1 99 ? -8.453 -0.996 8.367 1 98.81 99 ALA A CA 1
ATOM 787 C C . ALA A 1 99 ? -9.852 -1.015 8.992 1 98.81 99 ALA A C 1
ATOM 789 O O . ALA A 1 99 ? -10.125 -0.268 9.938 1 98.81 99 ALA A O 1
ATOM 790 N N . GLU A 1 100 ? -10.758 -1.811 8.43 1 98.44 100 GLU A N 1
ATOM 791 C CA . GLU A 1 100 ? -12.109 -1.991 8.945 1 98.44 100 GLU A CA 1
ATOM 792 C C . GLU A 1 100 ? -12.883 -0.674 8.953 1 98.44 100 GLU A C 1
ATOM 794 O O . GLU A 1 100 ? -13.523 -0.328 9.945 1 98.44 100 GLU A O 1
ATOM 799 N N . GLY A 1 101 ? -12.688 0.077 7.922 1 98.62 101 GLY A N 1
ATOM 800 C CA . GLY A 1 101 ? -13.508 1.258 7.707 1 98.62 101 GLY A CA 1
ATOM 801 C C . GLY A 1 101 ? -12.953 2.504 8.359 1 98.62 101 GLY A C 1
ATOM 802 O O . GLY A 1 101 ? -13.656 3.502 8.516 1 98.62 101 GLY A O 1
ATOM 803 N N . ARG A 1 102 ? -11.68 2.568 8.695 1 98.75 102 ARG A N 1
ATOM 804 C CA . ARG A 1 102 ? -11.125 3.666 9.484 1 98.75 102 ARG A CA 1
ATOM 805 C C . ARG A 1 102 ? -10.344 4.637 8.602 1 98.75 102 ARG A C 1
ATOM 807 O O . ARG A 1 102 ? -9.789 5.621 9.094 1 98.75 102 ARG A O 1
ATOM 814 N N . LEU A 1 103 ? -10.289 4.43 7.316 1 98.88 103 LEU A N 1
ATOM 815 C CA . LEU A 1 103 ? -9.438 5.234 6.445 1 98.88 103 LEU A CA 1
ATOM 816 C C . LEU A 1 103 ? -10.094 6.578 6.137 1 98.88 103 LEU A C 1
ATOM 818 O O . LEU A 1 103 ? -11.297 6.637 5.859 1 98.88 103 LEU A O 1
ATOM 822 N N . GLU A 1 104 ? -9.391 7.68 6.32 1 98.88 104 GLU A N 1
ATOM 823 C CA . GLU A 1 104 ? -9.68 9.008 5.801 1 98.88 104 GLU A CA 1
ATOM 824 C C . GLU A 1 104 ? -8.711 9.391 4.684 1 98.88 104 GLU A C 1
ATOM 826 O O . GLU A 1 104 ? -7.512 9.133 4.781 1 98.88 104 GLU A O 1
ATOM 831 N N . VAL A 1 105 ? -9.25 10 3.648 1 98.88 105 VAL A N 1
ATOM 832 C CA . VAL A 1 105 ? -8.375 10.195 2.498 1 98.88 105 VAL A CA 1
ATOM 833 C C . VAL A 1 105 ? -8.258 11.688 2.188 1 98.88 105 VAL A C 1
ATOM 835 O O . VAL A 1 105 ? -9.211 12.297 1.689 1 98.88 105 VAL A O 1
ATOM 838 N N . GLY A 1 106 ? -7.133 12.211 2.424 1 98.88 106 GLY A N 1
ATOM 839 C CA . GLY A 1 106 ? -6.84 13.594 2.068 1 98.88 106 GLY A CA 1
ATOM 840 C C . GLY A 1 106 ? -6.02 13.719 0.8 1 98.88 106 GLY A C 1
ATOM 841 O O . GLY A 1 106 ? -5.062 12.969 0.594 1 98.88 106 GLY A O 1
ATOM 842 N N . PHE A 1 107 ? -6.422 14.656 -0.024 1 98.88 107 PHE A N 1
ATOM 843 C CA . PHE A 1 107 ? -5.742 14.93 -1.285 1 98.88 107 PHE A CA 1
ATOM 844 C C . PHE A 1 107 ? -5.27 16.375 -1.346 1 98.88 107 PHE A C 1
ATOM 846 O O . PHE A 1 107 ? -5.859 17.25 -0.715 1 98.88 107 PHE A O 1
ATOM 853 N N . GLY A 1 108 ? -4.246 16.594 -2.088 1 98.25 108 GLY A N 1
ATOM 854 C CA . GLY A 1 108 ? -3.764 17.922 -2.434 1 98.25 108 GLY A CA 1
ATOM 855 C C . GLY A 1 108 ? -3.004 17.953 -3.744 1 98.25 108 GLY A C 1
ATOM 856 O O . GLY A 1 108 ? -2.678 16.906 -4.309 1 98.25 108 GLY A O 1
ATOM 857 N N . SER A 1 109 ? -2.729 19.109 -4.262 1 96.12 109 SER A N 1
ATOM 858 C CA . SER A 1 109 ? -2.1 19.281 -5.57 1 96.12 109 SER A CA 1
ATOM 859 C C . SER A 1 109 ? -0.579 19.219 -5.461 1 96.12 109 SER A C 1
ATOM 861 O O . SER A 1 109 ? 0.109 18.938 -6.445 1 96.12 109 SER A O 1
ATOM 863 N N . GLY A 1 110 ? -0.126 19.469 -4.262 1 91.56 110 GLY A N 1
ATOM 864 C CA . GLY A 1 110 ? 1.317 19.484 -4.09 1 91.56 110 GLY A CA 1
ATOM 865 C C . GLY A 1 110 ? 1.933 20.844 -4.41 1 91.56 110 GLY A C 1
ATOM 866 O O . GLY A 1 110 ? 1.23 21.766 -4.82 1 91.56 110 GLY A O 1
ATOM 867 N N . GLY A 1 111 ? 3.357 20.984 -4.137 1 87.12 111 GLY A N 1
ATOM 868 C CA . GLY A 1 111 ? 3.912 22.328 -4.289 1 87.12 111 GLY A CA 1
ATOM 869 C C . GLY A 1 111 ? 5.402 22.328 -4.582 1 87.12 111 GLY A C 1
ATOM 870 O O . GLY A 1 111 ? 6 23.375 -4.785 1 87.12 111 GLY A O 1
ATOM 871 N N . THR A 1 112 ? 6.047 21.125 -4.562 1 89.69 112 THR A N 1
ATOM 872 C CA . THR A 1 112 ? 7.465 21.078 -4.906 1 89.69 112 THR A CA 1
ATOM 873 C C . THR A 1 112 ? 7.652 20.891 -6.41 1 89.69 112 THR A C 1
ATOM 875 O O . THR A 1 112 ? 7.465 19.781 -6.926 1 89.69 112 THR A O 1
ATOM 878 N N . PRO A 1 113 ? 8.125 21.844 -7.125 1 92 113 PRO A N 1
ATOM 879 C CA . PRO A 1 113 ? 8.109 21.812 -8.594 1 92 113 PRO A CA 1
ATOM 880 C C . PRO A 1 113 ? 8.93 20.672 -9.172 1 92 113 PRO A C 1
ATOM 882 O O . PRO A 1 113 ? 8.477 19.969 -10.078 1 92 113 PRO A O 1
ATOM 885 N N . THR A 1 114 ? 10.094 20.391 -8.602 1 92.5 114 THR A N 1
ATOM 886 C CA . THR A 1 114 ? 10.992 19.406 -9.195 1 92.5 114 THR A CA 1
ATOM 887 C C . THR A 1 114 ? 10.438 18 -9.023 1 92.5 114 THR A C 1
ATOM 889 O O . THR A 1 114 ? 10.82 17.078 -9.766 1 92.5 114 THR A O 1
ATOM 892 N N . SER A 1 115 ? 9.539 17.812 -8.086 1 94.69 115 SER A N 1
ATOM 893 C CA . SER A 1 115 ? 9.008 16.484 -7.793 1 94.69 115 SER A CA 1
ATOM 894 C C . SER A 1 115 ? 7.992 16.062 -8.844 1 94.69 115 SER A C 1
ATOM 896 O O . SER A 1 115 ? 7.648 14.875 -8.938 1 94.69 115 SER A O 1
ATOM 898 N N . PHE A 1 116 ? 7.551 17.016 -9.68 1 96.12 116 PHE A N 1
ATOM 899 C CA . PHE A 1 116 ? 6.547 16.703 -10.688 1 96.12 116 PHE A CA 1
ATOM 900 C C . PHE A 1 116 ? 7.199 16.109 -11.938 1 96.12 116 PHE A C 1
ATOM 902 O O . PHE A 1 116 ? 6.578 15.32 -12.656 1 96.12 116 PHE A O 1
ATOM 909 N N . LEU A 1 117 ? 8.414 16.422 -12.109 1 96.06 117 LEU A N 1
ATOM 910 C CA . LEU A 1 117 ? 9.102 16.188 -13.375 1 96.06 117 LEU A CA 1
ATOM 911 C C . LEU A 1 117 ? 9.188 14.688 -13.664 1 96.06 117 LEU A C 1
ATOM 913 O O . LEU A 1 117 ? 8.883 14.242 -14.773 1 96.06 117 LEU A O 1
ATOM 917 N N . PRO A 1 118 ? 9.508 13.859 -12.672 1 95.75 118 PRO A N 1
ATOM 918 C CA . PRO A 1 118 ? 9.609 12.43 -12.953 1 95.75 118 PRO A CA 1
ATOM 919 C C . PRO A 1 118 ? 8.273 11.812 -13.375 1 95.75 118 PRO A C 1
ATOM 921 O O . PRO A 1 118 ? 8.25 10.711 -13.938 1 95.75 118 PRO A O 1
ATOM 924 N N . PHE A 1 119 ? 7.234 12.453 -13.109 1 95.31 119 PHE A N 1
ATOM 925 C CA . PHE A 1 119 ? 5.906 11.945 -13.43 1 95.31 119 PHE A CA 1
ATOM 926 C C . PHE A 1 119 ? 5.383 12.562 -14.719 1 95.31 119 PHE A C 1
ATOM 928 O O . PHE A 1 119 ? 4.207 12.406 -15.055 1 95.31 119 PHE A O 1
ATOM 935 N N . GLY A 1 120 ? 6.203 13.336 -15.375 1 93.69 120 GLY A N 1
ATOM 936 C CA . GLY A 1 120 ? 5.883 13.898 -16.672 1 93.69 120 GLY A CA 1
ATOM 937 C C . GLY A 1 120 ? 4.969 15.109 -16.594 1 93.69 120 GLY A C 1
ATOM 938 O O . GLY A 1 120 ? 4.203 15.375 -17.531 1 93.69 120 GLY A O 1
ATOM 939 N N . LEU A 1 121 ? 5.004 15.773 -15.523 1 94.69 121 LEU A N 1
ATOM 940 C CA . LEU A 1 121 ? 4.098 16.891 -15.289 1 94.69 121 LEU A CA 1
ATOM 941 C C . LEU A 1 121 ? 4.875 18.156 -14.945 1 94.69 121 LEU A C 1
ATOM 943 O O . LEU A 1 121 ? 5.867 18.109 -14.211 1 94.69 121 LEU A O 1
ATOM 947 N N . ALA A 1 122 ? 4.43 19.281 -15.555 1 93.81 122 ALA A N 1
ATOM 948 C CA . ALA A 1 122 ? 4.887 20.594 -15.07 1 93.81 122 ALA A CA 1
ATOM 949 C C . ALA A 1 122 ? 4.035 21.062 -13.898 1 93.81 122 ALA A C 1
ATOM 951 O O . ALA A 1 122 ? 2.82 20.859 -13.875 1 93.81 122 ALA A O 1
ATOM 952 N N . CYS A 1 123 ? 4.68 21.656 -12.953 1 92.5 123 CYS A N 1
ATOM 953 C CA . CYS A 1 123 ? 4.02 22.094 -11.727 1 92.5 123 CYS A CA 1
ATOM 954 C C . CYS A 1 123 ? 2.818 22.984 -12.031 1 92.5 123 CYS A C 1
ATOM 956 O O . CYS A 1 123 ? 1.814 22.953 -11.32 1 92.5 123 CYS A O 1
ATOM 958 N N . GLU A 1 124 ? 2.838 23.719 -13.125 1 93.94 124 GLU A N 1
ATOM 959 C CA . GLU A 1 124 ? 1.778 24.641 -13.5 1 93.94 124 GLU A CA 1
ATOM 960 C C . GLU A 1 124 ? 0.499 23.906 -13.875 1 93.94 124 GLU A C 1
ATOM 962 O O . GLU A 1 124 ? -0.589 24.484 -13.859 1 93.94 124 GLU A O 1
ATOM 967 N N . GLN A 1 125 ? 0.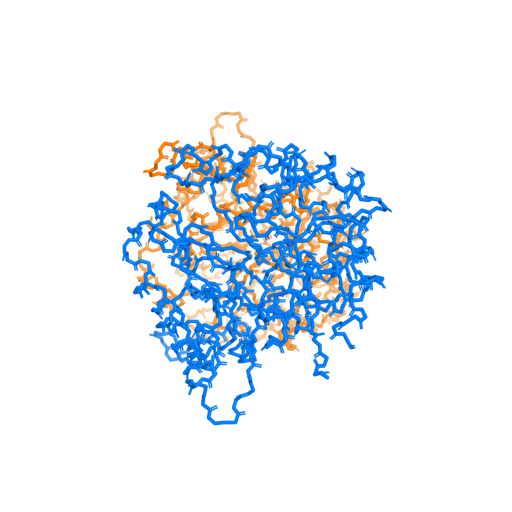593 22.625 -14.188 1 95.31 125 GLN A N 1
ATOM 968 C CA . GLN A 1 125 ? -0.547 21.828 -14.625 1 95.31 125 GLN A CA 1
ATOM 969 C C . GLN A 1 125 ? -1.24 21.156 -13.445 1 95.31 125 GLN A C 1
ATOM 971 O O . GLN A 1 125 ? -2.289 20.531 -13.602 1 95.31 125 GLN A O 1
ATOM 976 N N . ARG A 1 126 ? -0.705 21.359 -12.289 1 95.69 126 ARG A N 1
ATOM 977 C CA . ARG A 1 126 ? -1.086 20.547 -11.141 1 95.69 126 ARG A CA 1
ATOM 978 C C . ARG A 1 126 ? -2.559 20.734 -10.797 1 95.69 126 ARG A C 1
ATOM 980 O O . ARG A 1 126 ? -3.238 19.781 -10.406 1 95.69 126 ARG A O 1
ATOM 987 N N . GLY A 1 127 ? -3.088 21.953 -10.969 1 95.69 127 GLY A N 1
ATOM 988 C CA . GLY A 1 127 ? -4.48 22.219 -10.641 1 95.69 127 GLY A CA 1
ATOM 989 C C . GLY A 1 127 ? -5.453 21.438 -11.5 1 95.69 127 GLY A C 1
ATOM 990 O O . GLY A 1 127 ? -6.371 20.781 -10.992 1 95.69 127 GLY A O 1
ATOM 991 N N . THR A 1 128 ? -5.266 21.469 -12.812 1 96.75 128 THR A N 1
ATOM 992 C CA . THR A 1 128 ? -6.133 20.797 -13.766 1 96.75 128 THR A CA 1
ATOM 993 C C . THR A 1 128 ? -6.035 19.281 -13.602 1 96.75 128 THR A C 1
ATOM 995 O O . THR A 1 128 ? -7.051 18.578 -13.578 1 96.75 128 THR A O 1
ATOM 998 N N . VAL A 1 129 ? -4.816 18.812 -13.477 1 97.88 129 VAL A N 1
ATOM 999 C CA . VAL A 1 129 ? -4.59 17.375 -13.32 1 97.88 129 VAL A CA 1
ATOM 1000 C C . VAL A 1 129 ? -5.23 16.891 -12.023 1 97.88 129 VAL A C 1
ATOM 1002 O O . VAL A 1 129 ? -5.852 15.82 -11.984 1 97.88 129 VAL A O 1
ATOM 1005 N N . PHE A 1 130 ? -5.113 17.734 -10.992 1 98.38 130 PHE A N 1
ATOM 1006 C CA . PHE A 1 130 ? -5.738 17.406 -9.719 1 98.38 130 PHE A CA 1
ATOM 1007 C C . PHE A 1 130 ? -7.238 17.203 -9.883 1 98.38 130 PHE A C 1
ATOM 1009 O O . PHE A 1 130 ? -7.793 16.203 -9.422 1 98.38 130 PHE A O 1
ATOM 1016 N N . ALA A 1 131 ? -7.895 18.109 -10.484 1 97.88 131 ALA A N 1
ATOM 1017 C CA . ALA A 1 131 ? -9.344 18.062 -10.648 1 97.88 131 ALA A CA 1
ATOM 1018 C C . ALA A 1 131 ? -9.766 16.828 -11.445 1 97.88 131 ALA A C 1
ATOM 1020 O O . ALA A 1 131 ? -10.727 16.141 -11.086 1 97.88 131 ALA A O 1
ATOM 1021 N N . ASP A 1 132 ? -9.07 16.531 -12.523 1 98.12 132 ASP A N 1
ATOM 1022 C CA . ASP A 1 132 ? -9.367 15.359 -13.359 1 98.12 132 ASP A CA 1
ATOM 1023 C C . ASP A 1 132 ? -9.203 14.062 -12.57 1 98.12 132 ASP A C 1
ATOM 1025 O O . ASP A 1 132 ? -10.055 13.18 -12.648 1 98.12 132 ASP A O 1
ATOM 1029 N N . HIS A 1 133 ? -8.094 13.969 -11.852 1 98.56 133 HIS A N 1
ATOM 1030 C CA . HIS A 1 133 ? -7.816 12.773 -11.07 1 98.56 133 HIS A CA 1
ATOM 1031 C C . HIS A 1 133 ? -8.859 12.57 -9.977 1 98.56 133 HIS A C 1
ATOM 1033 O O . HIS A 1 133 ? -9.336 11.453 -9.766 1 98.56 133 HIS A O 1
ATOM 1039 N N . LEU A 1 134 ? -9.18 13.672 -9.289 1 98.69 134 LEU A N 1
ATOM 1040 C CA . LEU A 1 134 ? -10.18 13.586 -8.234 1 98.69 134 LEU A CA 1
ATOM 1041 C C . LEU A 1 134 ? -11.516 13.109 -8.781 1 98.69 134 LEU A C 1
ATOM 1043 O O . LEU A 1 134 ? -12.18 12.266 -8.18 1 98.69 134 LEU A O 1
ATOM 1047 N N . HIS A 1 135 ? -11.906 13.633 -9.906 1 98.12 135 HIS A N 1
ATOM 1048 C CA . HIS A 1 135 ? -13.148 13.227 -10.547 1 98.12 135 HIS A CA 1
ATOM 1049 C C . HIS A 1 135 ? -13.156 11.727 -10.844 1 98.12 135 HIS A C 1
ATOM 1051 O O . HIS A 1 135 ? -14.156 11.047 -10.609 1 98.12 135 HIS A O 1
ATOM 1057 N N . LEU A 1 136 ? -12.07 11.25 -11.367 1 98.25 136 LEU A N 1
ATOM 1058 C CA . LEU A 1 136 ? -11.977 9.836 -11.711 1 98.25 136 LEU A CA 1
ATOM 1059 C C . LEU A 1 136 ? -12.062 8.969 -10.461 1 98.25 136 LEU A C 1
ATOM 1061 O O . LEU A 1 136 ? -12.727 7.93 -10.469 1 98.25 136 LEU A O 1
ATOM 1065 N N . ILE A 1 137 ? -11.414 9.359 -9.398 1 98.81 137 ILE A N 1
ATOM 1066 C CA . ILE A 1 137 ? -11.445 8.617 -8.148 1 98.81 137 ILE A CA 1
ATOM 1067 C C . ILE A 1 137 ? -12.875 8.531 -7.625 1 98.81 137 ILE A C 1
ATOM 1069 O O . ILE A 1 137 ? -13.359 7.449 -7.281 1 98.81 137 ILE A O 1
ATOM 1073 N N . GLU A 1 138 ? -13.516 9.633 -7.582 1 98.19 138 GLU A N 1
ATOM 1074 C CA . GLU A 1 138 ? -14.891 9.672 -7.086 1 98.19 138 GLU A CA 1
ATOM 1075 C C . GLU A 1 138 ? -15.812 8.82 -7.949 1 98.19 138 GLU A C 1
ATOM 1077 O O . GLU A 1 138 ? -16.672 8.094 -7.43 1 98.19 138 GLU A O 1
ATOM 1082 N N . SER A 1 139 ? -15.641 8.914 -9.266 1 97.69 139 SER A N 1
ATOM 1083 C CA . SER A 1 139 ? -16.422 8.102 -10.188 1 97.69 139 SER A CA 1
ATOM 1084 C C . SER A 1 139 ? -16.203 6.609 -9.945 1 97.69 139 SER A C 1
ATOM 1086 O O . SER A 1 139 ? -17.156 5.828 -9.922 1 97.69 139 SER A O 1
ATOM 1088 N N . ALA A 1 140 ? -14.969 6.25 -9.789 1 98.44 140 ALA A N 1
ATOM 1089 C CA . ALA A 1 140 ? -14.625 4.855 -9.531 1 98.44 140 ALA A CA 1
ATOM 1090 C C . ALA A 1 140 ? -15.25 4.363 -8.234 1 98.44 140 ALA A C 1
ATOM 1092 O O . ALA A 1 140 ? -15.867 3.293 -8.195 1 98.44 140 ALA A O 1
ATOM 1093 N N . TRP A 1 141 ? -15.133 5.133 -7.141 1 98.56 141 TRP A N 1
ATOM 1094 C CA . TRP A 1 141 ? -15.656 4.742 -5.832 1 98.56 141 TRP A CA 1
ATOM 1095 C C . TRP A 1 141 ? -17.172 4.668 -5.855 1 98.56 141 TRP A C 1
ATOM 1097 O O . TRP A 1 141 ? -17.766 3.848 -5.148 1 98.56 141 TRP A O 1
ATOM 1107 N N . ARG A 1 142 ? -17.812 5.43 -6.684 1 96.44 142 ARG A N 1
ATOM 1108 C CA . ARG A 1 142 ? -19.266 5.414 -6.793 1 96.44 142 ARG A CA 1
ATOM 1109 C C . ARG A 1 142 ? -19.734 4.195 -7.578 1 96.44 142 ARG A C 1
ATOM 1111 O O . ARG A 1 142 ? -20.938 3.889 -7.59 1 96.44 142 ARG A O 1
ATOM 1118 N N . GLY A 1 143 ? -18.859 3.535 -8.328 1 96.75 143 GLY A N 1
ATOM 1119 C CA . GLY A 1 143 ? -19.203 2.309 -9.023 1 96.75 143 GLY A CA 1
ATOM 1120 C C . GLY A 1 143 ? -19.484 2.521 -10.5 1 96.75 143 GLY A C 1
ATOM 1121 O O . GLY A 1 143 ? -20.047 1.647 -11.164 1 96.75 143 GLY A O 1
ATOM 1122 N N . ASP A 1 144 ? -19.062 3.656 -11.047 1 97.31 144 ASP A N 1
ATOM 1123 C CA . ASP A 1 144 ? -19.234 3.924 -12.469 1 97.31 144 ASP A CA 1
ATOM 1124 C C . ASP A 1 144 ? -18.438 2.938 -13.32 1 97.31 144 ASP A C 1
ATOM 1126 O O . ASP A 1 144 ? -17.516 2.289 -12.82 1 97.31 144 ASP A O 1
ATOM 1130 N N . THR A 1 145 ? -18.891 2.795 -14.617 1 97.19 145 THR A N 1
ATOM 1131 C CA . THR A 1 145 ? -18.094 2.004 -15.562 1 97.19 145 THR A CA 1
ATOM 1132 C C . THR A 1 145 ? -16.75 2.676 -15.836 1 97.19 145 THR A C 1
ATOM 1134 O O . THR A 1 145 ? -16.656 3.906 -15.852 1 97.19 145 THR A O 1
ATOM 1137 N N . LEU A 1 146 ? -15.805 1.909 -15.984 1 97.12 146 LEU A N 1
ATOM 1138 C CA . LEU A 1 146 ? -14.461 2.4 -16.25 1 97.12 146 LEU A CA 1
ATOM 1139 C C . LEU A 1 146 ? -14 1.987 -17.656 1 97.12 146 LEU A C 1
ATOM 1141 O O . LEU A 1 146 ? -13.406 0.923 -17.828 1 97.12 146 LEU A O 1
ATOM 1145 N N . ALA A 1 147 ? -14.234 2.729 -18.688 1 95.81 147 ALA A N 1
ATOM 1146 C CA . ALA A 1 147 ? -13.828 2.619 -20.094 1 95.81 147 ALA A CA 1
ATOM 1147 C C . ALA A 1 147 ? -14.484 1.417 -20.766 1 95.81 147 ALA A C 1
ATOM 1149 O O . ALA A 1 147 ? -14.422 1.276 -21.984 1 95.81 147 ALA A O 1
ATOM 1150 N N . HIS A 1 148 ? -15.023 0.456 -20.062 1 95.12 148 HIS A N 1
ATOM 1151 C CA . HIS A 1 148 ? -15.773 -0.701 -20.531 1 95.12 148 HIS A CA 1
ATOM 1152 C C . HIS A 1 148 ? -16.938 -1.012 -19.609 1 95.12 148 HIS A C 1
ATOM 1154 O O . HIS A 1 148 ? -16.828 -0.888 -18.391 1 95.12 148 HIS A O 1
ATOM 1160 N N . PRO A 1 149 ? -18.031 -1.465 -20.125 1 96 149 PRO A N 1
ATOM 1161 C CA . PRO A 1 149 ? -19.219 -1.708 -19.297 1 96 149 PRO A CA 1
ATOM 1162 C C . PRO A 1 149 ? -18.984 -2.738 -18.203 1 96 149 PRO A C 1
ATOM 1164 O O . PRO A 1 149 ? -19.625 -2.689 -17.156 1 96 149 PRO A O 1
ATOM 1167 N N . ASP A 1 150 ? -18.047 -3.574 -18.422 1 94.25 150 ASP A N 1
ATOM 1168 C CA . ASP A 1 150 ? -17.828 -4.664 -17.469 1 94.25 150 ASP A CA 1
ATOM 1169 C C . ASP A 1 150 ? -16.781 -4.27 -16.422 1 94.25 150 ASP A C 1
ATOM 1171 O O . ASP A 1 150 ? -16.562 -5.008 -15.461 1 94.25 150 ASP A O 1
ATOM 1175 N N . ASN A 1 151 ? -16.156 -3.184 -16.594 1 96.88 151 ASN A N 1
ATOM 1176 C CA . ASN A 1 151 ? -15.117 -2.756 -15.672 1 96.88 151 ASN A CA 1
ATOM 1177 C C . ASN A 1 151 ? -15.672 -1.846 -14.578 1 96.88 151 ASN A C 1
ATOM 1179 O O . ASN A 1 151 ? -16.156 -0.749 -14.867 1 96.88 151 ASN A O 1
ATOM 1183 N N . HIS A 1 152 ? -15.609 -2.334 -13.367 1 97.62 152 HIS A N 1
ATOM 1184 C CA . HIS A 1 152 ? -15.945 -1.551 -12.18 1 97.62 152 HIS A CA 1
ATOM 1185 C C . HIS A 1 152 ? -14.891 -1.73 -11.094 1 97.62 152 HIS A C 1
ATOM 1187 O O . HIS A 1 152 ? -14.25 -2.781 -11.008 1 97.62 152 HIS A O 1
ATOM 1193 N N . LEU A 1 153 ? -14.797 -0.703 -10.391 1 98.38 153 LEU A N 1
ATOM 1194 C CA . LEU A 1 153 ? -13.859 -0.817 -9.281 1 98.38 153 LEU A CA 1
ATOM 1195 C C . LEU A 1 153 ? -14.219 -1.993 -8.383 1 98.38 153 LEU A C 1
ATOM 1197 O O . LEU A 1 153 ? -15.383 -2.166 -8.016 1 98.38 153 LEU A O 1
ATOM 1201 N N . TYR A 1 154 ? -13.227 -2.76 -8.047 1 97.75 154 TYR A N 1
ATOM 1202 C CA . TYR A 1 154 ? -13.328 -3.857 -7.09 1 97.75 154 TYR A CA 1
ATOM 1203 C C . TYR A 1 154 ? -12.094 -3.916 -6.195 1 97.75 154 TYR A C 1
ATOM 1205 O O . TYR A 1 154 ? -10.961 -3.902 -6.684 1 97.75 154 TYR A O 1
ATOM 1213 N N . PRO A 1 155 ? -12.367 -4.082 -4.926 1 98.25 155 PRO A N 1
ATOM 1214 C CA . PRO A 1 155 ? -13.641 -4.105 -4.203 1 98.25 155 PRO A CA 1
ATOM 1215 C C . PRO A 1 155 ? -14.391 -2.775 -4.281 1 98.25 155 PRO A C 1
ATOM 1217 O O . PRO A 1 155 ? -13.766 -1.721 -4.418 1 98.25 155 PRO A O 1
ATOM 1220 N N . PRO A 1 156 ? -15.75 -2.783 -4.234 1 97.5 156 PRO A N 1
ATOM 1221 C CA . PRO A 1 156 ? -16.516 -1.533 -4.172 1 97.5 156 PRO A CA 1
ATOM 1222 C C . PRO A 1 156 ? -16.219 -0.732 -2.904 1 97.5 156 PRO A C 1
ATOM 1224 O O . PRO A 1 156 ? -16.016 -1.313 -1.834 1 97.5 156 PRO A O 1
ATOM 1227 N N . ALA A 1 157 ? -16.203 0.6 -3.047 1 98.06 157 ALA A N 1
ATOM 1228 C CA . ALA A 1 157 ? -15.883 1.438 -1.892 1 98.06 157 ALA A CA 1
ATOM 1229 C C . ALA A 1 157 ? -16.656 2.752 -1.941 1 98.06 157 ALA A C 1
ATOM 1231 O O . ALA A 1 157 ? -16.078 3.828 -1.802 1 98.06 157 ALA A O 1
ATOM 1232 N N . PRO A 1 158 ? -17.953 2.725 -2.061 1 97.5 158 PRO A N 1
ATOM 1233 C CA . PRO A 1 158 ? -18.719 3.975 -2.178 1 97.5 158 PRO A CA 1
ATOM 1234 C C . PRO A 1 158 ? -18.594 4.855 -0.936 1 97.5 158 PRO A C 1
ATOM 1236 O O . PRO A 1 158 ? -18.688 6.082 -1.033 1 97.5 158 PRO A O 1
ATOM 1239 N N . GLN A 1 159 ? -18.344 4.262 0.205 1 97.12 159 GLN A N 1
ATOM 1240 C CA . GLN A 1 159 ? -18.281 4.996 1.464 1 97.12 159 GLN A CA 1
ATOM 1241 C C . GLN A 1 159 ? -17.078 5.938 1.489 1 97.12 159 GLN A C 1
ATOM 1243 O O . GLN A 1 159 ? -17.078 6.941 2.209 1 97.12 159 GLN A O 1
ATOM 1248 N N . LEU A 1 160 ? -16.047 5.676 0.716 1 98.5 160 LEU A N 1
ATOM 1249 C CA . LEU A 1 160 ? -14.836 6.48 0.734 1 98.5 160 LEU A CA 1
ATOM 1250 C C . LEU A 1 160 ? -15.094 7.863 0.135 1 98.5 160 LEU A C 1
ATOM 1252 O O . LEU A 1 160 ? -14.414 8.828 0.49 1 98.5 160 LEU A O 1
ATOM 1256 N N . ALA A 1 161 ? -16.047 7.941 -0.734 1 96.88 161 ALA A N 1
ATOM 1257 C CA . ALA A 1 161 ? -16.391 9.227 -1.346 1 96.88 161 ALA A CA 1
ATOM 1258 C C . ALA A 1 161 ? -16.875 10.219 -0.298 1 96.88 161 ALA A C 1
ATOM 1260 O O . ALA A 1 161 ? -16.781 11.438 -0.494 1 96.88 161 ALA A O 1
ATOM 1261 N N . LYS A 1 162 ? -17.297 9.727 0.844 1 96.25 162 LYS A N 1
ATOM 1262 C CA . LYS A 1 162 ? -17.812 10.578 1.912 1 96.25 162 LYS A CA 1
ATOM 1263 C C . LYS A 1 162 ? -16.719 10.914 2.92 1 96.25 162 LYS A C 1
ATOM 1265 O O . LYS A 1 162 ? -16.953 11.664 3.871 1 96.25 162 LYS A O 1
ATOM 1270 N N . ARG A 1 163 ? -15.555 10.43 2.729 1 98.19 163 ARG A N 1
ATOM 1271 C CA . ARG A 1 163 ? -14.469 10.609 3.686 1 98.19 163 ARG A CA 1
ATOM 1272 C C . ARG A 1 163 ? -13.273 11.297 3.035 1 98.19 163 ARG A C 1
ATOM 1274 O O . ARG A 1 163 ? -12.125 11.07 3.434 1 98.19 163 ARG A O 1
ATOM 1281 N N . ILE A 1 164 ? -13.562 12.109 2.055 1 98.75 164 ILE A N 1
ATOM 1282 C CA . ILE A 1 164 ? -12.531 12.852 1.327 1 98.75 164 ILE A CA 1
ATOM 1283 C C . ILE A 1 164 ? -12.258 14.18 2.029 1 98.75 164 ILE A C 1
ATOM 1285 O O . ILE A 1 164 ? -13.188 14.859 2.473 1 98.75 164 ILE A O 1
ATOM 1289 N N . TRP A 1 165 ? -11.008 14.508 2.16 1 98.88 165 TRP A N 1
ATOM 1290 C CA . TRP A 1 165 ? -10.508 15.797 2.613 1 98.88 165 TRP A CA 1
ATOM 1291 C C . TRP A 1 165 ? -9.656 16.469 1.536 1 98.88 165 TRP A C 1
ATOM 1293 O O . TRP A 1 165 ? -8.867 15.797 0.864 1 98.88 165 TRP A O 1
ATOM 1303 N N . ILE A 1 166 ? -9.805 17.781 1.37 1 98.81 166 ILE A N 1
ATOM 1304 C CA . ILE A 1 166 ? -9.016 18.5 0.375 1 98.81 166 ILE A CA 1
ATOM 1305 C C . ILE A 1 166 ? -8.195 19.594 1.058 1 98.81 166 ILE A C 1
ATOM 1307 O O . ILE A 1 166 ? -8.742 20.422 1.785 1 98.81 166 ILE A O 1
ATOM 1311 N N . ALA A 1 167 ? -6.91 19.531 0.867 1 98.44 167 ALA A N 1
ATOM 1312 C CA . ALA A 1 167 ? -6.027 20.594 1.34 1 98.44 167 ALA A CA 1
ATOM 1313 C C . ALA A 1 167 ? -5.973 21.75 0.342 1 98.44 167 ALA A C 1
ATOM 1315 O O . ALA A 1 167 ? -5.801 21.531 -0.86 1 98.44 167 ALA A O 1
ATOM 1316 N N . THR A 1 168 ? -6.094 22.938 0.767 1 96.81 168 THR A N 1
ATOM 1317 C CA . THR A 1 168 ? -5.992 24.109 -0.094 1 96.81 168 THR A CA 1
ATOM 1318 C C . THR A 1 168 ? -5.582 25.328 0.712 1 96.81 168 THR A C 1
ATOM 1320 O O . THR A 1 168 ? -5.867 25.422 1.908 1 96.81 168 THR A O 1
ATOM 1323 N N . PHE A 1 169 ? -4.949 26.25 0.05 1 94.56 169 PHE A N 1
ATOM 1324 C CA . PHE A 1 169 ? -4.566 27.531 0.637 1 94.56 169 PHE A CA 1
ATOM 1325 C C . PHE A 1 169 ? -5.492 28.641 0.16 1 94.56 169 PHE A C 1
ATOM 1327 O O . PHE A 1 169 ? -5.367 29.797 0.593 1 94.56 169 PHE A O 1
ATOM 1334 N N . SER A 1 170 ? -6.496 28.328 -0.669 1 94.94 170 SER A N 1
ATOM 1335 C CA . SER A 1 170 ? -7.176 29.406 -1.362 1 94.94 170 SER A CA 1
ATOM 1336 C C . SER A 1 170 ? -8.672 29.391 -1.087 1 94.94 170 SER A C 1
ATOM 1338 O O . SER A 1 170 ? -9.242 28.344 -0.782 1 94.94 170 SER A O 1
ATOM 1340 N N . ILE A 1 171 ? -9.219 30.547 -1.22 1 97.56 171 ILE A N 1
ATOM 1341 C CA . ILE A 1 171 ? -10.664 30.734 -1.093 1 97.56 171 ILE A CA 1
ATOM 1342 C C . ILE A 1 171 ? -11.375 29.953 -2.191 1 97.56 171 ILE A C 1
ATOM 1344 O O . ILE A 1 171 ? -12.359 29.25 -1.927 1 97.56 171 ILE A O 1
ATOM 1348 N N . GLU A 1 172 ? -10.875 29.984 -3.383 1 97.56 172 GLU A N 1
ATOM 1349 C CA . GLU A 1 172 ? -11.477 29.266 -4.5 1 97.56 172 GLU A CA 1
ATOM 1350 C C . GLU A 1 172 ? -11.461 27.766 -4.258 1 97.56 172 GLU A C 1
ATOM 1352 O O . GLU A 1 172 ? -12.438 27.062 -4.547 1 97.56 172 GLU A O 1
ATOM 1357 N N . GLY A 1 173 ? -10.312 27.312 -3.781 1 97.38 173 GLY A N 1
ATOM 1358 C CA . GLY A 1 173 ? -10.219 25.906 -3.438 1 97.38 173 GLY A CA 1
ATOM 1359 C C . GLY A 1 173 ? -11.203 25.484 -2.359 1 97.38 173 GLY A C 1
ATOM 1360 O O . GLY A 1 173 ? -11.797 24.406 -2.434 1 97.38 173 GLY A O 1
ATOM 1361 N N . ALA A 1 174 ? -11.375 26.344 -1.38 1 98.62 174 ALA A N 1
ATOM 1362 C CA . ALA A 1 174 ? -12.32 26.062 -0.299 1 98.62 174 ALA A CA 1
ATOM 1363 C C . ALA A 1 174 ? -13.75 25.984 -0.825 1 98.62 174 ALA A C 1
ATOM 1365 O O . ALA A 1 174 ? -14.523 25.109 -0.418 1 98.62 174 ALA A O 1
ATOM 1366 N N . ILE A 1 175 ? -14.086 26.859 -1.692 1 98.69 175 ILE A N 1
ATOM 1367 C CA . ILE A 1 175 ? -15.422 26.891 -2.277 1 98.69 175 ILE A CA 1
ATOM 1368 C C . ILE A 1 175 ? -15.664 25.594 -3.059 1 98.69 175 ILE A C 1
ATOM 1370 O O . ILE A 1 175 ? -16.703 24.953 -2.891 1 98.69 175 ILE A O 1
ATOM 1374 N N . ARG A 1 176 ? -14.695 25.188 -3.902 1 98.12 176 ARG A N 1
ATOM 1375 C CA . ARG A 1 176 ? -14.82 23.953 -4.672 1 98.12 176 ARG A CA 1
ATOM 1376 C C . ARG A 1 176 ? -14.953 22.75 -3.754 1 98.12 176 ARG A C 1
ATOM 1378 O O . ARG A 1 176 ? -15.758 21.844 -4.016 1 98.12 176 ARG A O 1
ATOM 1385 N N . THR A 1 177 ? -14.148 22.734 -2.707 1 98.5 177 THR A N 1
ATOM 1386 C CA . THR A 1 177 ? -14.188 21.672 -1.719 1 98.5 177 THR A CA 1
ATOM 1387 C C . THR A 1 177 ? -15.578 21.547 -1.095 1 98.5 177 THR A C 1
ATOM 1389 O O . THR A 1 177 ? -16.141 20.469 -1.029 1 98.5 177 THR A O 1
ATOM 1392 N N . ALA A 1 178 ? -16.125 22.656 -0.706 1 98.75 178 ALA A N 1
ATOM 1393 C CA . ALA A 1 178 ? -17.438 22.719 -0.063 1 98.75 178 ALA A CA 1
ATOM 1394 C C . ALA A 1 178 ? -18.531 22.234 -1.012 1 98.75 178 ALA A C 1
ATOM 1396 O O . ALA A 1 178 ? -19.359 21.406 -0.644 1 98.75 178 ALA A O 1
ATOM 1397 N N . LYS A 1 179 ? -18.484 22.734 -2.213 1 98.31 179 LYS A N 1
ATOM 1398 C CA . LYS A 1 179 ? -19.531 22.438 -3.189 1 98.31 179 LYS A CA 1
ATOM 1399 C C . LYS A 1 179 ? -19.578 20.938 -3.473 1 98.31 179 LYS A C 1
ATOM 1401 O O . LYS A 1 179 ? -20.656 20.391 -3.762 1 98.31 179 LYS A O 1
ATOM 1406 N N . SER A 1 180 ? -18.516 20.266 -3.293 1 97.44 180 SER A N 1
ATOM 1407 C CA . SER A 1 180 ? -18.438 18.828 -3.533 1 97.44 180 SER A CA 1
ATOM 1408 C C . SER A 1 180 ? -18.75 18.047 -2.264 1 97.44 180 SER A C 1
ATOM 1410 O O . SER A 1 180 ? -18.734 16.812 -2.273 1 97.44 180 SER A O 1
ATOM 1412 N N . GLY A 1 181 ? -18.906 18.719 -1.162 1 97.62 181 GLY A N 1
ATOM 1413 C CA . GLY A 1 181 ? -19.234 18.094 0.105 1 97.62 181 GLY A CA 1
ATOM 1414 C C . GLY A 1 181 ? -18.031 17.469 0.784 1 97.62 181 GLY A C 1
ATOM 1415 O O . GLY A 1 181 ? -18.172 16.625 1.677 1 97.62 181 GLY A O 1
ATOM 1416 N N . HIS A 1 182 ? -16.828 17.797 0.361 1 98.62 182 HIS A N 1
ATOM 1417 C CA . HIS A 1 182 ? -15.617 17.234 0.93 1 98.62 182 HIS A CA 1
ATOM 1418 C C . HIS A 1 182 ? -15.18 18.016 2.168 1 98.62 182 HIS A C 1
ATOM 1420 O O . HIS A 1 182 ? -15.656 19.125 2.406 1 98.62 182 HIS A O 1
ATOM 1426 N N . GLY A 1 183 ? -14.375 17.391 3.006 1 98.81 183 GLY A N 1
ATOM 1427 C CA . GLY A 1 183 ? -13.766 18.094 4.129 1 98.81 183 GLY A CA 1
ATOM 1428 C C . GLY A 1 183 ? -12.656 19.047 3.717 1 98.81 183 GLY A C 1
ATOM 1429 O O . GLY A 1 183 ? -11.953 18.781 2.736 1 98.81 183 GLY A O 1
ATOM 1430 N N . LEU A 1 184 ? -12.508 20.062 4.48 1 98.88 184 LEU A N 1
ATOM 1431 C CA . LEU A 1 184 ? -11.469 21.047 4.266 1 98.88 184 LEU A CA 1
ATOM 1432 C C . LEU A 1 184 ? -10.281 20.812 5.188 1 98.88 184 LEU A C 1
ATOM 1434 O O . LEU A 1 184 ? -10.453 20.641 6.398 1 98.88 184 LEU A O 1
ATOM 1438 N N . MET A 1 185 ? -9.094 20.719 4.652 1 98.75 185 MET A N 1
ATOM 1439 C CA . MET A 1 185 ? -7.875 20.547 5.43 1 98.75 185 MET A CA 1
ATOM 1440 C C . MET A 1 185 ? -7.023 21.812 5.391 1 98.75 185 MET A C 1
ATOM 1442 O O . MET A 1 185 ? -6.559 22.219 4.324 1 98.75 185 MET A O 1
ATOM 1446 N N . LEU A 1 186 ? -6.832 22.375 6.566 1 98.44 186 LEU A N 1
ATOM 1447 C CA . LEU A 1 186 ? -6.023 23.578 6.688 1 98.44 186 LEU A CA 1
ATOM 1448 C C . LEU A 1 186 ? -4.609 23.234 7.148 1 98.44 186 LEU A C 1
ATOM 1450 O O . LEU A 1 186 ? -4.426 22.406 8.031 1 98.44 186 LEU A O 1
ATOM 1454 N N . SER A 1 187 ? -3.678 23.859 6.594 1 96.38 187 SER A N 1
ATOM 1455 C CA . SER A 1 187 ? -2.266 23.594 6.84 1 96.38 187 SER A CA 1
ATOM 1456 C C . SER A 1 187 ? -1.817 24.172 8.18 1 96.38 187 SER A C 1
ATOM 1458 O O . SER A 1 187 ? -2.475 25.047 8.734 1 96.38 187 SER A O 1
ATOM 1460 N N . ARG A 1 188 ? -0.727 23.656 8.688 1 95.75 188 ARG A N 1
ATOM 1461 C CA . ARG A 1 188 ? -0.164 24.125 9.953 1 95.75 188 ARG A CA 1
ATOM 1462 C C . ARG A 1 188 ? 0.434 25.516 9.805 1 95.75 188 ARG A C 1
ATOM 1464 O O . ARG A 1 188 ? 0.714 26.188 10.805 1 95.75 188 ARG A O 1
ATOM 1471 N N . THR A 1 189 ? 0.791 25.828 8.586 1 92.25 189 THR A N 1
ATOM 1472 C CA . THR A 1 189 ? 1.332 27.141 8.203 1 92.25 189 THR A CA 1
ATOM 1473 C C . THR A 1 189 ? 1.107 27.406 6.715 1 92.25 189 THR A C 1
ATOM 1475 O O . THR A 1 189 ? 0.75 26.484 5.965 1 92.25 189 THR A O 1
ATOM 1478 N N . GLN A 1 190 ? 1.149 28.672 6.367 1 90 190 GLN A N 1
ATOM 1479 C CA . GLN A 1 190 ? 1.012 29.031 4.961 1 90 190 GLN A CA 1
ATOM 1480 C C . GLN A 1 190 ? 1.711 30.359 4.664 1 90 190 GLN A C 1
ATOM 1482 O O . GLN A 1 190 ? 1.941 31.156 5.574 1 90 190 GLN A O 1
ATOM 1487 N N . PRO A 1 191 ? 2.07 30.438 3.396 1 84.5 191 PRO A N 1
ATOM 1488 C CA . PRO A 1 191 ? 2.719 31.703 3.041 1 84.5 191 PRO A CA 1
ATOM 1489 C C . PRO A 1 191 ? 1.855 32.938 3.365 1 84.5 191 PRO A C 1
ATOM 1491 O O . PRO A 1 191 ? 0.634 32.875 3.197 1 84.5 191 PRO A O 1
ATOM 1494 N N . ARG A 1 192 ? 2.572 33.969 3.807 1 90.25 192 ARG A N 1
ATOM 1495 C CA . ARG A 1 192 ? 1.902 35.25 4.055 1 90.25 192 ARG A CA 1
ATOM 1496 C C . ARG A 1 192 ? 1.905 36.125 2.807 1 90.25 192 ARG A C 1
ATOM 1498 O O . ARG A 1 192 ? 2.844 36.094 2.01 1 90.25 192 ARG A O 1
ATOM 1505 N N . PRO A 1 193 ? 0.746 36.906 2.732 1 86.81 193 PRO A N 1
ATOM 1506 C CA . PRO A 1 193 ? 0.779 37.844 1.627 1 86.81 193 PRO A CA 1
ATOM 1507 C C . PRO A 1 193 ? 1.968 38.812 1.709 1 86.81 193 PRO A C 1
ATOM 1509 O O . PRO A 1 193 ? 2.441 39.125 2.807 1 86.81 193 PRO A O 1
ATOM 1512 N N . PRO A 1 194 ? 2.422 39.25 0.482 1 84.56 194 PRO A N 1
ATOM 1513 C CA . PRO A 1 194 ? 3.541 40.188 0.483 1 84.56 194 PRO A CA 1
ATOM 1514 C C . PRO A 1 194 ? 3.289 41.406 1.371 1 84.56 194 PRO A C 1
ATOM 1516 O O . PRO A 1 194 ? 2.207 42 1.319 1 84.56 194 PRO A O 1
ATOM 1519 N N . GLY A 1 195 ? 4.199 41.75 2.156 1 84.25 195 GLY A N 1
ATOM 1520 C CA . GLY A 1 195 ? 4.129 42.938 2.996 1 84.25 195 GLY A CA 1
ATOM 1521 C C . GLY A 1 195 ? 3.389 42.688 4.301 1 84.25 195 GLY A C 1
ATOM 1522 O O . GLY A 1 195 ? 3.279 43.594 5.129 1 84.25 195 GLY A O 1
ATOM 1523 N N . GLN A 1 196 ? 2.91 41.531 4.473 1 88.69 196 GLN A N 1
ATOM 1524 C CA . GLN A 1 196 ? 2.158 41.219 5.688 1 88.69 196 GLN A CA 1
ATOM 1525 C C . GLN A 1 196 ? 2.758 40.031 6.41 1 88.69 196 GLN A C 1
ATOM 1527 O O . GLN A 1 196 ? 2.045 39.094 6.75 1 88.69 196 GLN A O 1
ATOM 1532 N N . SER A 1 197 ? 4.027 40.031 6.613 1 84.5 197 SER A N 1
ATOM 1533 C CA . SER A 1 197 ? 4.773 38.906 7.156 1 84.5 197 SER A CA 1
ATOM 1534 C C . SER A 1 197 ? 4.336 38.594 8.586 1 84.5 197 SER A C 1
ATOM 1536 O O . SER A 1 197 ? 4.523 37.469 9.062 1 84.5 197 SER A O 1
ATOM 1538 N N . GLU A 1 198 ? 3.641 39.531 9.273 1 86.25 198 GLU A N 1
ATOM 1539 C CA . GLU A 1 198 ? 3.289 39.344 10.672 1 86.25 198 GLU A CA 1
ATOM 1540 C C . GLU A 1 198 ? 1.833 38.906 10.828 1 86.25 198 GLU A C 1
ATOM 1542 O O . GLU A 1 198 ? 1.344 38.719 11.945 1 86.25 198 GLU A O 1
ATOM 1547 N N . LEU A 1 199 ? 1.19 38.781 9.75 1 91.44 199 LEU A N 1
ATOM 1548 C CA . LEU A 1 199 ? -0.207 38.344 9.797 1 91.44 199 LEU A CA 1
ATOM 1549 C C . LEU A 1 199 ? -0.347 37 10.477 1 91.44 199 LEU A C 1
ATOM 1551 O O . LEU A 1 199 ? 0.312 36.031 10.086 1 91.44 199 LEU A O 1
ATOM 1555 N N . PRO A 1 200 ? -1.148 36.969 11.562 1 94.5 200 PRO A N 1
ATOM 1556 C CA . PRO A 1 200 ? -1.318 35.688 12.227 1 94.5 200 PRO A CA 1
ATOM 1557 C C . PRO A 1 200 ? -2.027 34.656 11.344 1 94.5 200 PRO A C 1
ATOM 1559 O O . PRO A 1 200 ? -2.812 35.031 10.469 1 94.5 200 PRO A O 1
ATOM 1562 N N . LEU A 1 201 ? -1.767 33.406 11.617 1 96.44 201 LEU A N 1
ATOM 1563 C CA . LEU A 1 201 ? -2.26 32.312 10.789 1 96.44 201 LEU A CA 1
ATOM 1564 C C . LEU A 1 201 ? -3.785 32.312 10.734 1 96.44 201 LEU A C 1
ATOM 1566 O O . LEU A 1 201 ? -4.371 32.062 9.68 1 96.44 201 LEU A O 1
ATOM 1570 N N . ASP A 1 202 ? -4.508 32.531 11.883 1 97.5 202 ASP A N 1
ATOM 1571 C CA . ASP A 1 202 ? -5.965 32.5 11.914 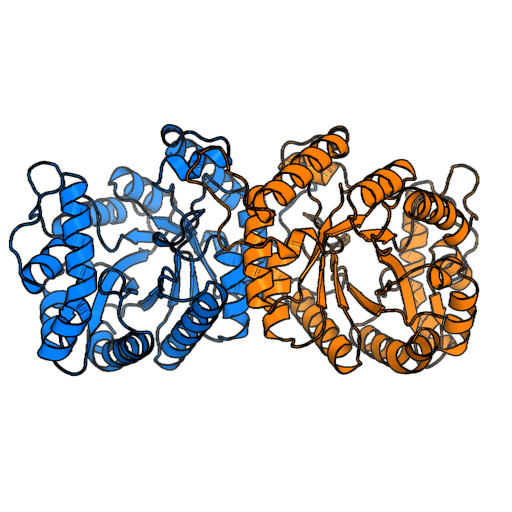1 97.5 202 ASP A CA 1
ATOM 1572 C C . ASP A 1 202 ? -6.559 33.594 11.031 1 97.5 202 ASP A C 1
ATOM 1574 O O . ASP A 1 202 ? -7.602 33.375 10.406 1 97.5 202 ASP A O 1
ATOM 1578 N N . ALA A 1 203 ? -5.875 34.719 10.938 1 96.62 203 ALA A N 1
ATOM 1579 C CA . ALA A 1 203 ? -6.352 35.812 10.086 1 96.62 203 ALA A CA 1
ATOM 1580 C C . ALA A 1 203 ? -6.348 35.406 8.617 1 96.62 203 ALA A C 1
ATOM 1582 O O . ALA A 1 203 ? -7.18 35.875 7.832 1 96.62 203 ALA A O 1
ATOM 1583 N N . ILE A 1 204 ? -5.422 34.562 8.258 1 96.19 204 ILE A N 1
ATOM 1584 C CA . ILE A 1 204 ? -5.312 34.062 6.887 1 96.19 204 ILE A CA 1
ATOM 1585 C C . ILE A 1 204 ? -6.328 32.969 6.648 1 96.19 204 ILE A C 1
ATOM 1587 O O . ILE A 1 204 ? -6.922 32.875 5.57 1 96.19 204 ILE A O 1
ATOM 1591 N N . GLN A 1 205 ? -6.605 32.125 7.586 1 98.12 205 GLN A N 1
ATOM 1592 C CA . GLN A 1 205 ? -7.387 30.906 7.387 1 98.12 205 GLN A CA 1
ATOM 1593 C C . GLN A 1 205 ? -8.875 31.172 7.609 1 98.12 205 GLN A C 1
ATOM 1595 O O . GLN A 1 205 ? -9.719 30.469 7.039 1 98.12 205 GLN A O 1
ATOM 1600 N N . ASN A 1 206 ? -9.266 32.188 8.43 1 98.44 206 ASN A N 1
ATOM 1601 C CA . ASN A 1 206 ? -10.664 32.438 8.719 1 98.44 206 ASN A CA 1
ATOM 1602 C C . ASN A 1 206 ? -11.445 32.781 7.449 1 98.44 206 ASN A C 1
ATOM 1604 O O . ASN A 1 206 ? -12.547 32.281 7.242 1 98.44 206 ASN A O 1
ATOM 1608 N N . PRO A 1 207 ? -10.883 33.625 6.539 1 98.12 207 PRO A N 1
ATOM 1609 C CA . PRO A 1 207 ? -11.609 33.875 5.293 1 98.12 207 PRO A CA 1
ATOM 1610 C C . PRO A 1 207 ? -11.812 32.594 4.473 1 98.12 207 PRO A C 1
ATOM 1612 O O . PRO A 1 207 ? -12.82 32.469 3.775 1 98.12 207 PRO A O 1
ATOM 1615 N N . ILE A 1 208 ? -10.867 31.656 4.484 1 98.44 208 ILE A N 1
ATOM 1616 C CA . ILE A 1 208 ? -10.984 30.375 3.795 1 98.44 208 ILE A CA 1
ATOM 1617 C C . ILE A 1 208 ? -12.133 29.562 4.406 1 98.44 208 ILE A C 1
ATOM 1619 O O . ILE A 1 208 ? -12.961 29.016 3.686 1 98.44 208 ILE A O 1
ATOM 1623 N N . ILE A 1 209 ? -12.211 29.562 5.734 1 98.75 209 ILE A N 1
ATOM 1624 C CA . ILE A 1 209 ? -13.281 28.859 6.441 1 98.75 209 ILE A CA 1
ATOM 1625 C C . ILE A 1 209 ? -14.625 29.5 6.094 1 98.75 209 ILE A C 1
ATOM 1627 O O . ILE A 1 209 ? -15.602 28.797 5.824 1 98.75 209 ILE A O 1
ATOM 1631 N N . ASP A 1 210 ? -14.664 30.859 6.141 1 98.81 210 ASP A N 1
ATOM 1632 C CA . ASP A 1 210 ? -15.898 31.562 5.797 1 98.81 210 ASP A CA 1
ATOM 1633 C C . ASP A 1 210 ? -16.406 31.141 4.422 1 98.81 210 ASP A C 1
ATOM 1635 O O . ASP A 1 210 ? -17.594 30.828 4.266 1 98.81 210 ASP A O 1
ATOM 1639 N N . ALA A 1 211 ? -15.508 31.125 3.453 1 98.88 211 ALA A N 1
ATOM 1640 C CA . ALA A 1 211 ? -15.875 30.766 2.086 1 98.88 211 ALA A CA 1
ATOM 1641 C C . ALA A 1 211 ? -16.375 29.328 2.016 1 98.88 211 ALA A C 1
ATOM 1643 O O . ALA A 1 211 ? -17.344 29.031 1.325 1 98.88 211 ALA A O 1
ATOM 1644 N N . TYR A 1 212 ? -15.695 28.422 2.684 1 98.81 212 TYR A N 1
ATOM 1645 C CA . TYR A 1 212 ? -16.094 27.031 2.742 1 98.81 212 TYR A CA 1
ATOM 1646 C C . TYR A 1 212 ? -17.5 26.875 3.318 1 98.81 212 TYR A C 1
ATOM 1648 O O . TYR A 1 212 ? -18.359 26.25 2.707 1 98.81 212 TYR A O 1
ATOM 1656 N N . LEU A 1 213 ? -17.734 27.469 4.492 1 98.62 213 LEU A N 1
ATOM 1657 C CA . LEU A 1 213 ? -19.016 27.344 5.184 1 98.62 213 LEU A CA 1
ATOM 1658 C C . LEU A 1 213 ? -20.141 27.938 4.355 1 98.62 213 LEU A C 1
ATOM 1660 O O . LEU A 1 213 ? -21.25 27.391 4.32 1 98.62 213 LEU A O 1
ATOM 1664 N N . ALA A 1 214 ? -19.828 29.016 3.693 1 98.62 214 ALA A N 1
ATOM 1665 C CA . ALA A 1 214 ? -20.844 29.703 2.885 1 98.62 214 ALA A CA 1
ATOM 1666 C C . ALA A 1 214 ? -21.219 28.859 1.664 1 98.62 214 ALA A C 1
ATOM 1668 O O . ALA A 1 214 ? -22.344 28.922 1.188 1 98.62 214 ALA A O 1
ATOM 1669 N N . ALA A 1 215 ? -20.266 28.062 1.177 1 98.62 215 ALA A N 1
ATOM 1670 C CA . ALA A 1 215 ? -20.469 27.344 -0.078 1 98.62 215 ALA A CA 1
ATOM 1671 C C . ALA A 1 215 ? -21 25.938 0.176 1 98.62 215 ALA A C 1
ATOM 1673 O O . ALA A 1 215 ? -21.391 25.234 -0.76 1 98.62 215 ALA A O 1
ATOM 1674 N N . LEU A 1 216 ? -21.047 25.516 1.412 1 98.19 216 LEU A N 1
ATOM 1675 C CA . LEU A 1 216 ? -21.484 24.156 1.743 1 98.19 216 LEU A CA 1
ATOM 1676 C C . LEU A 1 216 ? -22.922 23.953 1.328 1 98.19 216 LEU A C 1
ATOM 1678 O O . LEU A 1 216 ? -23.797 24.781 1.612 1 98.19 216 LEU A O 1
ATOM 1682 N N . PRO A 1 217 ? -23.188 22.859 0.635 1 97.31 217 PRO A N 1
ATOM 1683 C CA . PRO A 1 217 ? -24.594 22.562 0.309 1 97.31 217 PRO A CA 1
ATOM 1684 C C . PRO A 1 217 ? -25.453 22.359 1.55 1 97.31 217 PRO A C 1
ATOM 1686 O O . PRO A 1 217 ? -24.953 21.953 2.598 1 97.31 217 PRO A O 1
ATOM 1689 N N . ALA A 1 218 ? -26.75 22.516 1.349 1 96.06 218 ALA A N 1
ATOM 1690 C CA . ALA A 1 218 ? -27.688 22.312 2.443 1 96.06 218 ALA A CA 1
ATOM 1691 C C . ALA A 1 218 ? -27.672 20.859 2.912 1 96.06 218 ALA A C 1
ATOM 1693 O O . ALA A 1 218 ? -27.656 19.938 2.094 1 96.06 218 ALA A O 1
ATOM 1694 N N . GLY A 1 219 ? -27.594 20.75 4.227 1 95.38 219 GLY A N 1
ATOM 1695 C CA . GLY A 1 219 ? -27.688 19.422 4.797 1 95.38 219 GLY A CA 1
ATOM 1696 C C . GLY A 1 219 ? -26.344 18.75 4.984 1 95.38 219 GLY A C 1
ATOM 1697 O O . GLY A 1 219 ? -26.234 17.719 5.66 1 95.38 219 GLY A O 1
ATOM 1698 N N . VAL A 1 220 ? -25.312 19.25 4.367 1 96.5 220 VAL A N 1
ATOM 1699 C CA . VAL A 1 220 ? -23.984 18.672 4.535 1 96.5 220 VAL A CA 1
ATOM 1700 C C . VAL A 1 220 ? -23.297 19.297 5.746 1 96.5 220 VAL A C 1
ATOM 1702 O O . VAL A 1 220 ? -23.141 20.516 5.82 1 96.5 220 VAL A O 1
ATOM 1705 N N . ALA A 1 221 ? -22.969 18.484 6.688 1 96.56 221 ALA A N 1
ATOM 1706 C CA . ALA A 1 221 ? -22.266 18.969 7.875 1 96.56 221 ALA A CA 1
ATOM 1707 C C . ALA A 1 221 ? -20.828 19.375 7.531 1 96.56 221 ALA A C 1
ATOM 1709 O O . ALA A 1 221 ? -20.156 18.688 6.766 1 96.56 221 ALA A O 1
ATOM 1710 N N . PRO A 1 222 ? -20.359 20.469 8.078 1 97.31 222 PRO A N 1
ATOM 1711 C CA . PRO A 1 222 ? -18.969 20.859 7.828 1 97.31 222 PRO A CA 1
ATOM 1712 C C . PRO A 1 222 ? -17.953 19.891 8.438 1 97.31 222 PRO A C 1
ATOM 1714 O O . PRO A 1 222 ? -18.188 19.359 9.523 1 97.31 222 PRO A O 1
ATOM 1717 N N . ARG A 1 223 ? -16.938 19.609 7.75 1 98.5 223 ARG A N 1
ATOM 1718 C CA . ARG A 1 223 ? -15.719 18.938 8.203 1 98.5 223 ARG A CA 1
ATOM 1719 C C . ARG A 1 223 ? -14.492 19.797 7.914 1 98.5 223 ARG A C 1
ATOM 1721 O O . ARG A 1 223 ? -14.125 20 6.754 1 98.5 223 ARG A O 1
ATOM 1728 N N . ILE A 1 224 ? -13.914 20.344 8.953 1 98.81 224 ILE A N 1
ATOM 1729 C CA . ILE A 1 224 ? -12.758 21.219 8.82 1 98.81 224 ILE A CA 1
ATOM 1730 C C . ILE A 1 224 ? -11.656 20.766 9.766 1 98.81 224 ILE A C 1
ATOM 1732 O O . ILE A 1 224 ? -11.859 20.672 10.984 1 98.81 224 ILE A O 1
ATOM 1736 N N . LEU A 1 225 ? -10.523 20.438 9.195 1 98.81 225 LEU A N 1
ATOM 1737 C CA . LEU A 1 225 ? -9.359 20.031 9.969 1 98.81 225 LEU A CA 1
ATOM 1738 C C . LEU A 1 225 ? -8.305 21.141 9.984 1 98.81 225 LEU A C 1
ATOM 1740 O O . LEU A 1 225 ? -7.898 21.625 8.93 1 98.81 225 LEU A O 1
ATOM 1744 N N . ALA A 1 226 ? -7.941 21.578 11.148 1 98.44 226 ALA A N 1
ATOM 1745 C CA . ALA A 1 226 ? -6.816 22.484 11.32 1 98.44 226 ALA A CA 1
ATOM 1746 C C . ALA A 1 226 ? -5.574 21.75 11.805 1 98.44 226 ALA A C 1
ATOM 1748 O O . ALA A 1 226 ? -5.586 21.125 12.867 1 98.44 226 ALA A O 1
ATOM 1749 N N . SER A 1 227 ? -4.574 21.797 11.047 1 98.12 227 SER A N 1
ATOM 1750 C CA . SER A 1 227 ? -3.281 21.297 11.492 1 98.12 227 SER A CA 1
ATOM 1751 C C . SER A 1 227 ? -2.521 22.344 12.289 1 98.12 227 SER A C 1
ATOM 1753 O O . SER A 1 227 ? -2.51 23.516 11.922 1 98.12 227 SER A O 1
ATOM 1755 N N . ARG A 1 228 ? -1.932 21.969 13.461 1 97.94 228 ARG A N 1
ATOM 1756 C CA . ARG A 1 228 ? -1.162 22.891 14.289 1 97.94 228 ARG A CA 1
ATOM 1757 C C . ARG A 1 228 ? 0.132 22.25 14.773 1 97.94 228 ARG A C 1
ATOM 1759 O O . ARG A 1 228 ? 0.142 21.078 15.156 1 97.94 228 ARG A O 1
ATOM 1766 N N . THR A 1 229 ? 1.226 23 14.688 1 97.31 229 THR A N 1
ATOM 1767 C CA . THR A 1 229 ? 2.447 22.594 15.383 1 97.31 229 THR A CA 1
ATOM 1768 C C . THR A 1 229 ? 2.334 22.859 16.875 1 97.31 229 THR A C 1
ATOM 1770 O O . THR A 1 229 ? 2.156 24.016 17.297 1 97.31 229 THR A O 1
ATOM 1773 N N . ALA A 1 230 ? 2.404 21.828 17.641 1 97.5 230 ALA A N 1
ATOM 1774 C CA . ALA A 1 230 ? 2.41 21.953 19.094 1 97.5 230 ALA A CA 1
ATOM 1775 C C . ALA A 1 230 ? 3.432 21 19.734 1 97.5 230 ALA A C 1
ATOM 1777 O O . ALA A 1 230 ? 3.385 19.797 19.5 1 97.5 230 ALA A O 1
ATOM 1778 N N . PHE A 1 231 ? 4.348 21.531 20.469 1 98.19 231 PHE A N 1
ATOM 1779 C CA . PHE A 1 231 ? 5.301 20.766 21.266 1 98.19 231 PHE A CA 1
ATOM 1780 C C . PHE A 1 231 ? 5.211 21.125 22.734 1 98.19 231 PHE A C 1
ATOM 1782 O O . PHE A 1 231 ? 5.516 22.266 23.125 1 98.19 231 PHE A O 1
ATOM 1789 N N . ILE A 1 232 ? 4.781 20.203 23.5 1 98.44 232 ILE A N 1
ATOM 1790 C CA . ILE A 1 232 ? 4.605 20.391 24.938 1 98.44 232 ILE A CA 1
ATOM 1791 C C . ILE A 1 232 ? 5.605 19.531 25.703 1 98.44 232 ILE A C 1
ATOM 1793 O O . ILE A 1 232 ? 5.785 18.359 25.391 1 98.44 232 ILE A O 1
ATOM 1797 N N . ALA A 1 233 ? 6.273 20.156 26.641 1 98.31 233 ALA A N 1
ATOM 1798 C CA . ALA A 1 233 ? 7.199 19.453 27.531 1 98.31 233 ALA A CA 1
ATOM 1799 C C . ALA A 1 233 ? 6.824 19.672 28.984 1 98.31 233 ALA A C 1
ATOM 1801 O O . ALA A 1 233 ? 5.863 20.391 29.281 1 98.31 233 ALA A O 1
ATOM 1802 N N . ASP A 1 234 ? 7.578 19.062 29.906 1 98.12 234 ASP A N 1
ATOM 1803 C CA . ASP A 1 234 ? 7.242 19.094 31.328 1 98.12 234 ASP A CA 1
ATOM 1804 C C . ASP A 1 234 ? 7.539 20.469 31.938 1 98.12 234 ASP A C 1
ATOM 1806 O O . ASP A 1 234 ? 6.977 20.828 32.969 1 98.12 234 ASP A O 1
ATOM 1810 N N . SER A 1 235 ? 8.414 21.219 31.297 1 98.06 235 SER A N 1
ATOM 1811 C CA . SER A 1 235 ? 8.695 22.578 31.75 1 98.06 235 SER A CA 1
ATOM 1812 C C . SER A 1 235 ? 8.875 23.531 30.562 1 98.06 235 SER A C 1
ATOM 1814 O O . SER A 1 235 ? 9.289 23.125 29.484 1 98.06 235 SER A O 1
ATOM 1816 N N . GLN A 1 236 ? 8.562 24.797 30.875 1 97.44 236 GLN A N 1
ATOM 1817 C CA . GLN A 1 236 ? 8.688 25.828 29.859 1 97.44 236 GLN A CA 1
ATOM 1818 C C . GLN A 1 236 ? 10.125 25.938 29.359 1 97.44 236 GLN A C 1
ATOM 1820 O O . GLN A 1 236 ? 10.367 26.016 28.156 1 97.44 236 GLN A O 1
ATOM 1825 N N . GLY A 1 237 ? 11.047 25.906 30.297 1 97.25 237 GLY A N 1
ATOM 1826 C CA . GLY A 1 237 ? 12.461 26 29.938 1 97.25 237 GLY A CA 1
ATOM 1827 C C . GLY A 1 237 ? 12.93 24.875 29.047 1 97.25 237 GLY A C 1
ATOM 1828 O O . GLY A 1 237 ? 13.633 25.109 28.062 1 97.25 237 GLY A O 1
ATOM 1829 N N . TYR A 1 238 ? 12.578 23.625 29.359 1 97.62 238 TYR A N 1
ATOM 1830 C CA . TYR A 1 238 ? 13.008 22.484 28.578 1 97.62 238 TYR A CA 1
ATOM 1831 C C . TYR A 1 238 ? 12.383 22.516 27.188 1 97.62 238 TYR A C 1
ATOM 1833 O O . TYR A 1 238 ? 13.039 22.172 26.188 1 97.62 238 TYR A O 1
ATOM 1841 N N . ALA A 1 239 ? 11.117 22.875 27.078 1 97.88 239 ALA A N 1
ATOM 1842 C CA . ALA A 1 239 ? 10.438 22.953 25.797 1 97.88 239 ALA A CA 1
ATOM 1843 C C . ALA A 1 239 ? 11.18 23.891 24.844 1 97.88 239 ALA A C 1
ATOM 1845 O O . ALA A 1 239 ? 11.414 23.547 23.672 1 97.88 239 ALA A O 1
ATOM 1846 N N . LEU A 1 240 ? 11.516 25.062 25.375 1 97.06 240 LEU A N 1
ATOM 1847 C CA . LEU A 1 240 ? 12.188 26.062 24.547 1 97.06 240 LEU A CA 1
ATOM 1848 C C . LEU A 1 240 ? 13.586 25.578 24.156 1 97.06 240 LEU A C 1
ATOM 1850 O O . LEU A 1 240 ? 14.023 25.781 23.031 1 97.06 240 LEU A O 1
ATOM 1854 N N . GLN A 1 241 ? 14.25 24.953 25.109 1 96.5 241 GLN A N 1
ATOM 1855 C CA . GLN A 1 241 ? 15.586 24.422 24.828 1 96.5 241 GLN A CA 1
ATOM 1856 C C . GLN A 1 241 ? 15.539 23.359 23.734 1 96.5 241 GLN A C 1
ATOM 1858 O O . GLN A 1 241 ? 16.344 23.391 22.812 1 96.5 241 GLN A O 1
ATOM 1863 N N . ALA A 1 242 ? 14.594 22.5 23.844 1 96.12 242 ALA A N 1
ATOM 1864 C CA . ALA A 1 242 ? 14.461 21.391 22.906 1 96.12 242 ALA A CA 1
ATOM 1865 C C . ALA A 1 242 ? 14.07 21.906 21.516 1 96.12 242 ALA A C 1
ATOM 1867 O O . ALA A 1 242 ? 14.461 21.312 20.5 1 96.12 242 ALA A O 1
ATOM 1868 N N . ALA A 1 243 ? 13.359 22.953 21.438 1 96.62 243 ALA A N 1
ATOM 1869 C CA . ALA A 1 243 ? 12.805 23.438 20.172 1 96.62 243 ALA A CA 1
ATOM 1870 C C . ALA A 1 243 ? 13.797 24.359 19.453 1 96.62 243 ALA A C 1
ATOM 1872 O O . ALA A 1 243 ? 13.664 24.609 18.25 1 96.62 243 ALA A O 1
ATOM 1873 N N . GLU A 1 244 ? 14.742 24.875 20.156 1 95.69 244 GLU A N 1
ATOM 1874 C CA . GLU A 1 244 ? 15.609 25.938 19.672 1 95.69 244 GLU A CA 1
ATOM 1875 C C . GLU A 1 244 ? 16.344 25.516 18.406 1 95.69 244 GLU A C 1
ATOM 1877 O O . GLU A 1 244 ? 16.359 26.234 17.406 1 95.69 244 GLU A O 1
ATOM 1882 N N . PRO A 1 245 ? 16.984 24.328 18.422 1 94.12 245 PRO A N 1
ATOM 1883 C CA . PRO A 1 245 ? 17.734 23.969 17.219 1 94.12 245 PRO A CA 1
ATOM 1884 C C . PRO A 1 245 ? 16.859 23.891 15.969 1 94.12 245 PRO A C 1
ATOM 1886 O O . PRO A 1 245 ? 17.219 24.469 14.93 1 94.12 245 PRO A O 1
ATOM 1889 N N . GLY A 1 246 ? 15.75 23.266 16.078 1 93.62 246 GLY A N 1
ATOM 1890 C CA . GLY A 1 246 ? 14.867 23.109 14.922 1 93.62 246 GLY A CA 1
ATOM 1891 C C . GLY A 1 246 ? 14.297 24.438 14.438 1 93.62 246 GLY A C 1
ATOM 1892 O O . GLY A 1 246 ? 14.297 24.703 13.234 1 93.62 246 GLY A O 1
ATOM 1893 N N . LEU A 1 247 ? 13.844 25.266 15.281 1 94.75 247 LEU A N 1
ATOM 1894 C CA . LEU A 1 247 ? 13.227 26.531 14.914 1 94.75 247 LEU A CA 1
ATOM 1895 C C . LEU A 1 247 ? 14.266 27.5 14.344 1 94.75 247 LEU A C 1
ATOM 1897 O O . LEU A 1 247 ? 13.961 28.266 13.43 1 94.75 247 LEU A O 1
ATOM 1901 N N . SER A 1 248 ? 15.461 27.406 14.914 1 94.38 248 SER A N 1
ATOM 1902 C CA . SER A 1 248 ? 16.531 28.25 14.391 1 94.38 248 SER A CA 1
ATOM 1903 C C . SER A 1 248 ? 16.891 27.859 12.961 1 94.38 248 SER A C 1
ATOM 1905 O O . SER A 1 248 ? 17.109 28.734 12.117 1 94.38 248 SER A O 1
ATOM 1907 N N . LYS A 1 249 ? 17 26.609 12.773 1 92.31 249 LYS A N 1
ATOM 1908 C CA . LYS A 1 249 ? 17.281 26.125 11.43 1 92.31 249 LYS A CA 1
ATOM 1909 C C . LYS A 1 249 ? 16.203 26.547 10.438 1 92.31 249 LYS A C 1
ATOM 1911 O O . LYS A 1 249 ? 16.516 26.969 9.32 1 92.31 249 LYS A O 1
ATOM 1916 N N . GLN A 1 250 ? 14.969 26.422 10.82 1 91.44 250 GLN A N 1
ATOM 1917 C CA . GLN A 1 250 ? 13.852 26.812 9.961 1 91.44 250 GLN A CA 1
ATOM 1918 C C . GLN A 1 250 ? 13.852 28.312 9.688 1 91.44 250 GLN A C 1
ATOM 1920 O O . GLN A 1 250 ? 13.57 28.734 8.57 1 91.44 250 GLN A O 1
ATOM 1925 N N . ALA A 1 251 ? 14.117 29.078 10.68 1 92.06 251 ALA A N 1
ATOM 1926 C CA . ALA A 1 251 ? 14.203 30.516 10.516 1 92.06 251 ALA A CA 1
ATOM 1927 C C . ALA A 1 251 ? 15.297 30.891 9.523 1 92.06 251 ALA A C 1
ATOM 1929 O O . ALA A 1 251 ? 15.094 31.766 8.672 1 92.06 251 ALA A O 1
ATOM 1930 N N . ALA A 1 252 ? 16.391 30.203 9.672 1 91.94 252 ALA A N 1
ATOM 1931 C CA . ALA A 1 252 ? 17.5 30.469 8.766 1 91.94 252 ALA A CA 1
ATOM 1932 C C . ALA A 1 252 ? 17.125 30.109 7.324 1 91.94 252 ALA A C 1
ATOM 1934 O O . ALA A 1 252 ? 17.469 30.844 6.395 1 91.94 252 ALA A O 1
ATOM 1935 N N . ALA A 1 253 ? 16.453 29 7.176 1 86.75 253 ALA A N 1
ATOM 1936 C CA . ALA A 1 253 ? 16.016 28.578 5.852 1 86.75 253 ALA A CA 1
ATOM 1937 C C . ALA A 1 253 ? 15.016 29.562 5.262 1 86.75 253 ALA A C 1
ATOM 1939 O O . ALA A 1 253 ? 15.039 29.844 4.062 1 86.75 253 ALA A O 1
ATOM 1940 N N . HIS A 1 254 ? 14.078 30.047 6.012 1 87.38 254 HIS A N 1
ATOM 1941 C CA . HIS A 1 254 ? 13.094 31.031 5.594 1 87.38 254 HIS A CA 1
ATOM 1942 C C . HIS A 1 254 ? 13.766 32.312 5.141 1 87.38 254 HIS A C 1
ATOM 1944 O O . HIS A 1 254 ? 13.398 32.906 4.109 1 87.38 254 HIS A O 1
ATOM 1950 N N . ARG A 1 255 ? 14.758 32.688 5.836 1 88.88 255 ARG A N 1
ATOM 1951 C CA . ARG A 1 255 ? 15.523 33.875 5.477 1 88.88 255 ARG A CA 1
ATOM 1952 C C . ARG A 1 255 ? 16.266 33.688 4.164 1 88.88 255 ARG A C 1
ATOM 1954 O O . ARG A 1 255 ? 16.266 34.562 3.303 1 88.88 255 ARG A O 1
ATOM 1961 N N . ALA A 1 256 ? 16.828 32.594 4.102 1 88.94 256 ALA A N 1
ATOM 1962 C CA . ALA A 1 256 ? 17.578 32.281 2.889 1 88.94 256 ALA A CA 1
ATOM 1963 C C . ALA A 1 256 ? 16.656 32.25 1.665 1 88.94 256 ALA A C 1
ATOM 1965 O O . ALA A 1 256 ? 17.094 32.594 0.561 1 88.94 256 ALA A O 1
ATOM 1966 N N . ALA A 1 257 ? 15.422 31.922 1.839 1 83 257 ALA A N 1
ATOM 1967 C CA . ALA A 1 257 ? 14.438 31.875 0.76 1 83 257 ALA A CA 1
ATOM 1968 C C . ALA A 1 257 ? 13.859 33.25 0.478 1 83 257 ALA A C 1
ATOM 1970 O O . ALA A 1 257 ? 13.008 33.406 -0.4 1 83 257 ALA A O 1
ATOM 1971 N N . GLY A 1 258 ? 14.242 34.25 1.208 1 80.75 258 GLY A N 1
ATOM 1972 C CA . GLY A 1 258 ? 13.859 35.625 0.938 1 80.75 258 GLY A CA 1
ATOM 1973 C C . GLY A 1 258 ? 12.695 36.094 1.794 1 80.75 258 GLY A C 1
ATOM 1974 O O . GLY A 1 258 ? 12.141 37.156 1.558 1 80.75 258 GLY A O 1
ATOM 1975 N N . HIS A 1 259 ? 12.312 35.281 2.812 1 83.38 259 HIS A N 1
ATOM 1976 C CA . HIS A 1 259 ? 11.203 35.656 3.682 1 83.38 259 HIS A CA 1
ATOM 1977 C C . HIS A 1 259 ? 11.703 36.406 4.922 1 83.38 259 HIS A C 1
ATOM 1979 O O . HIS A 1 259 ? 12.852 36.188 5.344 1 83.38 259 HIS A O 1
ATOM 1985 N N . GLU A 1 260 ? 10.898 37.25 5.371 1 83.44 260 GLU A N 1
ATOM 1986 C CA . GLU A 1 260 ? 11.266 38.031 6.547 1 83.44 260 GLU A CA 1
ATOM 1987 C C . GLU A 1 260 ? 10.914 37.312 7.832 1 83.44 260 GLU A C 1
ATOM 1989 O O . GLU A 1 260 ? 9.789 36.812 7.992 1 83.44 260 GLU A O 1
ATOM 1994 N N . ILE A 1 261 ? 11.867 37.094 8.68 1 86.75 261 ILE A N 1
ATOM 1995 C CA . ILE A 1 261 ? 11.688 36.625 10.047 1 86.75 261 ILE A CA 1
ATOM 1996 C C . ILE A 1 261 ? 12.383 37.562 11.016 1 86.75 261 ILE A C 1
ATOM 1998 O O . ILE A 1 261 ? 13.594 37.781 10.945 1 86.75 261 ILE A O 1
ATOM 2002 N N . SER A 1 262 ? 11.594 38.156 11.836 1 86.81 262 SER A N 1
ATOM 2003 C CA . SER A 1 262 ? 12.117 39.125 12.773 1 86.81 262 SER A CA 1
ATOM 2004 C C . SER A 1 262 ? 12.531 38.5 14.086 1 86.81 262 SER A C 1
ATOM 2006 O O . SER A 1 262 ? 11.938 37.5 14.516 1 86.81 262 SER A O 1
ATOM 2008 N N . GLY A 1 263 ? 13.602 39.094 14.688 1 89.31 263 GLY A N 1
ATOM 2009 C CA . GLY A 1 263 ? 14.039 38.625 15.984 1 89.31 263 GLY A CA 1
ATOM 2010 C C . GLY A 1 263 ? 15.047 37.5 15.898 1 89.31 263 GLY A C 1
ATOM 2011 O O . GLY A 1 263 ? 15.375 37.031 14.805 1 89.31 263 GLY A O 1
ATOM 2012 N N . ASP A 1 264 ? 15.586 37.062 17.188 1 90.38 264 ASP A N 1
ATOM 2013 C CA . ASP A 1 264 ? 16.641 36.062 17.203 1 90.38 264 ASP A CA 1
ATOM 2014 C C . ASP A 1 264 ? 16.438 35.031 18.328 1 90.38 264 ASP A C 1
ATOM 2016 O O . ASP A 1 264 ? 17.328 34.25 18.641 1 90.38 264 ASP A O 1
ATOM 2020 N N . THR A 1 265 ? 15.242 35.156 18.906 1 92.81 265 THR A N 1
ATOM 2021 C CA . THR A 1 265 ? 14.961 34.219 19.984 1 92.81 265 THR A CA 1
ATOM 2022 C C . THR A 1 265 ? 14.031 33.094 19.5 1 92.81 265 THR A C 1
ATOM 2024 O O . THR A 1 265 ? 13.328 33.281 18.5 1 92.81 265 THR A O 1
ATOM 2027 N N . VAL A 1 266 ? 14.039 32 20.25 1 92.69 266 VAL A N 1
ATOM 2028 C CA . VAL A 1 266 ? 13.188 30.859 19.922 1 92.69 266 VAL A CA 1
ATOM 2029 C C . VAL A 1 266 ? 11.719 31.281 19.984 1 92.69 266 VAL A C 1
ATOM 2031 O O . VAL A 1 266 ? 10.906 30.828 19.172 1 92.69 266 VAL A O 1
ATOM 2034 N N . THR A 1 267 ? 11.414 32.125 20.922 1 91.5 267 THR A N 1
ATOM 2035 C CA . THR A 1 267 ? 10.039 32.594 21.062 1 91.5 267 THR A CA 1
ATOM 2036 C C . THR A 1 267 ? 9.625 33.438 19.859 1 91.5 267 THR A C 1
ATOM 2038 O O . THR A 1 267 ? 8.484 33.344 19.406 1 91.5 267 THR A O 1
ATOM 2041 N N . ASP A 1 268 ? 10.578 34.25 19.359 1 91.62 268 ASP A N 1
ATOM 2042 C CA . ASP A 1 268 ? 10.312 35.031 18.141 1 91.62 268 ASP A CA 1
ATOM 2043 C C . ASP A 1 268 ? 10.031 34.094 16.969 1 91.62 268 ASP A C 1
ATOM 2045 O O . ASP A 1 268 ? 9.07 34.312 16.219 1 91.62 268 ASP A O 1
ATOM 2049 N N . TYR A 1 269 ? 10.844 33.094 16.875 1 92.88 269 TYR A N 1
ATOM 2050 C CA . TYR A 1 269 ? 10.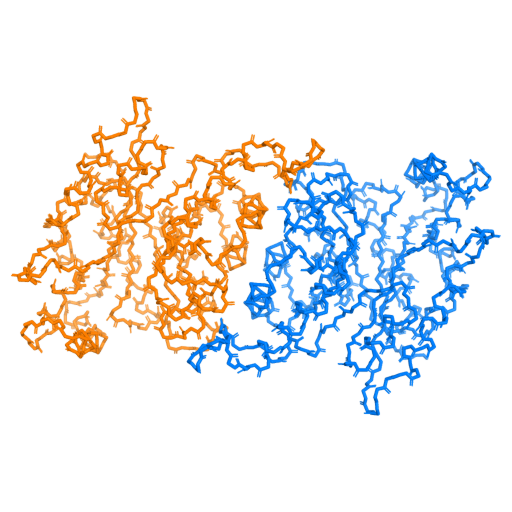711 32.156 15.773 1 92.88 269 TYR A CA 1
ATOM 2051 C C . TYR A 1 269 ? 9.406 31.375 15.867 1 92.88 269 TYR A C 1
ATOM 2053 O O . TYR A 1 269 ? 8.695 31.203 14.875 1 92.88 269 TYR A O 1
ATOM 2061 N N . ALA A 1 270 ? 9.094 30.922 17.047 1 93.12 270 ALA A N 1
ATOM 2062 C CA . ALA A 1 270 ? 7.902 30.094 17.266 1 93.12 270 ALA A CA 1
ATOM 2063 C C . ALA A 1 270 ? 6.645 30.828 16.797 1 93.12 270 ALA A C 1
ATOM 2065 O O . ALA A 1 270 ? 5.797 30.25 16.109 1 93.12 270 ALA A O 1
ATOM 2066 N N . ARG A 1 271 ? 6.531 32.062 17.156 1 88.88 271 ARG A N 1
ATOM 2067 C CA . ARG A 1 271 ? 5.367 32.844 16.797 1 88.88 271 ARG A CA 1
ATOM 2068 C C . ARG A 1 271 ? 5.262 33.031 15.281 1 88.88 271 ARG A C 1
ATOM 2070 O O . ARG A 1 271 ? 4.191 32.812 14.703 1 88.88 271 ARG A O 1
ATOM 2077 N N . GLN A 1 272 ? 6.363 33.312 14.602 1 89.75 272 GLN A N 1
ATOM 2078 C CA . GLN A 1 272 ? 6.367 33.625 13.18 1 89.75 272 GLN A CA 1
ATOM 2079 C C . GLN A 1 272 ? 6.281 32.375 12.32 1 89.75 272 GLN A C 1
ATOM 2081 O O . GLN A 1 272 ? 5.898 32.438 11.156 1 89.75 272 GLN A O 1
ATOM 2086 N N . LEU A 1 273 ? 6.562 31.25 12.961 1 91.94 273 LEU A N 1
ATOM 2087 C CA . LEU A 1 273 ? 6.52 29.969 12.25 1 91.94 273 LEU A CA 1
ATOM 2088 C C . LEU A 1 273 ? 5.312 29.156 12.68 1 91.94 273 LEU A C 1
ATOM 2090 O O . LEU A 1 273 ? 5.258 27.938 12.445 1 91.94 273 LEU A O 1
ATOM 2094 N N . ASP A 1 274 ? 4.391 29.828 13.383 1 94.81 274 ASP A N 1
ATOM 2095 C CA . ASP A 1 274 ? 3.092 29.266 13.742 1 94.81 274 ASP A CA 1
ATOM 2096 C C . ASP A 1 274 ? 3.254 28.016 14.609 1 94.81 274 ASP A C 1
ATOM 2098 O O . ASP A 1 274 ? 2.611 27 14.367 1 94.81 274 ASP A O 1
ATOM 2102 N N . ALA A 1 275 ? 4.191 28.062 15.578 1 96.31 275 ALA A N 1
ATOM 2103 C CA . ALA A 1 275 ? 4.453 26.906 16.438 1 96.31 275 ALA A CA 1
ATOM 2104 C C . ALA A 1 275 ? 4.059 27.219 17.891 1 96.31 275 ALA A C 1
ATOM 2106 O O . ALA A 1 275 ? 4.441 28.25 18.438 1 96.31 275 ALA A O 1
ATOM 2107 N N . HIS A 1 276 ? 3.275 26.344 18.469 1 97.38 276 HIS A N 1
ATOM 2108 C CA . HIS A 1 276 ? 2.906 26.422 19.875 1 97.38 276 HIS A CA 1
ATOM 2109 C C . HIS A 1 276 ? 3.846 25.594 20.734 1 97.38 276 HIS A C 1
ATOM 2111 O O . HIS A 1 276 ? 3.701 24.375 20.812 1 97.38 276 HIS A O 1
ATOM 2117 N N . ILE A 1 277 ? 4.758 26.266 21.484 1 97.5 277 ILE A N 1
ATOM 2118 C CA . ILE A 1 277 ? 5.824 25.547 22.172 1 97.5 277 ILE A CA 1
ATOM 2119 C C . ILE A 1 277 ? 5.832 25.953 23.656 1 97.5 277 ILE A C 1
ATOM 2121 O O . ILE A 1 277 ? 5.723 27.141 23.969 1 97.5 277 ILE A O 1
ATOM 2125 N N . GLY A 1 278 ? 5.934 25.016 24.516 1 97.88 278 GLY A N 1
ATOM 2126 C CA . GLY A 1 278 ? 6.086 25.312 25.938 1 97.88 278 GLY A CA 1
ATOM 2127 C C . GLY A 1 278 ? 5.547 24.219 26.844 1 97.88 278 GLY A C 1
ATOM 2128 O O . GLY A 1 278 ? 5.395 23.078 26.406 1 97.88 278 GLY A O 1
ATOM 2129 N N . ASP A 1 279 ? 5.426 24.562 28.125 1 98.19 279 ASP A N 1
ATOM 2130 C CA . ASP A 1 279 ? 4.656 23.703 29.016 1 98.19 279 ASP A CA 1
ATOM 2131 C C . ASP A 1 279 ? 3.156 23.844 28.75 1 98.19 279 ASP A C 1
ATOM 2133 O O . ASP A 1 279 ? 2.744 24.625 27.891 1 98.19 279 ASP A O 1
ATOM 2137 N N . ALA A 1 280 ? 2.35 23.031 29.438 1 98 280 ALA A N 1
ATOM 2138 C CA . ALA A 1 280 ? 0.924 22.922 29.141 1 98 280 ALA A CA 1
ATOM 2139 C C . ALA A 1 280 ? 0.228 24.281 29.266 1 98 280 ALA A C 1
ATOM 2141 O O . ALA A 1 280 ? -0.503 24.703 28.375 1 98 280 ALA A O 1
ATOM 2142 N N . PRO A 1 281 ? 0.45 25.078 30.312 1 97.81 281 PRO A N 1
ATOM 2143 C CA . PRO A 1 281 ? -0.229 26.375 30.438 1 97.81 281 PRO A CA 1
ATOM 2144 C C . PRO A 1 281 ? 0.129 27.328 29.312 1 97.81 281 PRO A C 1
ATOM 2146 O O . PRO A 1 281 ? -0.744 28.031 28.781 1 97.81 281 PRO A O 1
ATOM 2149 N N . HIS A 1 282 ? 1.367 27.375 28.953 1 97.56 282 HIS A N 1
ATOM 2150 C CA . HIS A 1 282 ? 1.801 28.297 27.891 1 97.56 282 HIS A CA 1
ATOM 2151 C C . HIS A 1 282 ? 1.199 27.906 26.547 1 97.56 282 HIS A C 1
ATOM 2153 O O . HIS A 1 282 ? 0.752 28.781 25.797 1 97.56 282 HIS A O 1
ATOM 2159 N N . VAL A 1 283 ? 1.22 26.641 26.234 1 97.88 283 VAL A N 1
ATOM 2160 C CA . VAL A 1 283 ? 0.681 26.172 24.953 1 97.88 283 VAL A CA 1
ATOM 2161 C C . VAL A 1 283 ? -0.83 26.391 24.922 1 97.88 283 VAL A C 1
ATOM 2163 O O . VAL A 1 283 ? -1.379 26.812 23.906 1 97.88 283 VAL A O 1
ATOM 2166 N N . LEU A 1 284 ? -1.493 26.109 26.031 1 97.31 284 LEU A N 1
ATOM 2167 C CA . LEU A 1 284 ? -2.932 26.344 26.094 1 97.31 284 LEU A CA 1
ATOM 2168 C C . LEU A 1 284 ? -3.26 27.812 25.859 1 97.31 284 LEU A C 1
ATOM 2170 O O . LEU A 1 284 ? -4.215 28.125 25.141 1 97.31 284 LEU A O 1
ATOM 2174 N N . ALA A 1 285 ? -2.5 28.672 26.484 1 96.88 285 ALA A N 1
ATOM 2175 C CA . ALA A 1 285 ? -2.707 30.109 26.312 1 96.88 285 ALA A CA 1
ATOM 2176 C C . ALA A 1 285 ? -2.488 30.516 24.844 1 96.88 285 ALA A C 1
ATOM 2178 O O . ALA A 1 285 ? -3.221 31.359 24.312 1 96.88 285 ALA A O 1
ATOM 2179 N N . SER A 1 286 ? -1.438 29.969 24.312 1 96.5 286 SER A N 1
ATOM 2180 C CA . SER A 1 286 ? -1.133 30.25 22.906 1 96.5 286 SER A CA 1
ATOM 2181 C C . SER A 1 286 ? -2.248 29.75 21.984 1 96.5 286 SER A C 1
ATOM 2183 O O . SER A 1 286 ? -2.691 30.484 21.094 1 96.5 286 SER A O 1
ATOM 2185 N N . LEU A 1 287 ? -2.771 28.547 22.172 1 97.19 287 LEU A N 1
ATOM 2186 C CA . LEU A 1 287 ? -3.84 27.953 21.375 1 97.19 287 LEU A CA 1
ATOM 2187 C C . LEU A 1 287 ? -5.141 28.719 21.547 1 97.19 287 LEU A C 1
ATOM 2189 O O . LEU A 1 287 ? -5.941 28.828 20.625 1 97.19 287 LEU A O 1
ATOM 2193 N N . ALA A 1 288 ? -5.363 29.25 22.688 1 96.06 288 ALA A N 1
ATOM 2194 C CA . ALA A 1 288 ? -6.594 29.984 23 1 96.06 288 ALA A CA 1
ATOM 2195 C C . ALA A 1 288 ? -6.711 31.234 22.141 1 96.06 288 ALA A C 1
ATOM 2197 O O . ALA A 1 288 ? -7.816 31.734 21.906 1 96.06 288 ALA A O 1
ATOM 2198 N N . LYS A 1 289 ? -5.59 31.734 21.656 1 96.44 289 LYS A N 1
ATOM 2199 C CA . LYS A 1 289 ? -5.582 32.938 20.812 1 96.44 289 LYS A CA 1
ATOM 2200 C C . LYS A 1 289 ? -5.91 32.594 19.359 1 96.44 289 LYS A C 1
ATOM 2202 O O . LYS A 1 289 ? -6.117 33.5 18.547 1 96.44 289 LYS A O 1
ATOM 2207 N N . ASP A 1 290 ? -5.898 31.422 19 1 97.12 290 ASP A N 1
ATOM 2208 C CA . ASP A 1 290 ? -6.18 30.953 17.656 1 97.12 290 ASP A CA 1
ATOM 2209 C C . ASP A 1 290 ? -7.684 30.812 17.422 1 97.12 290 ASP A C 1
ATOM 2211 O O . ASP A 1 290 ? -8.281 29.781 17.734 1 97.12 290 ASP A O 1
ATOM 2215 N N . SER A 1 291 ? -8.328 31.75 16.766 1 97.81 291 SER A N 1
ATOM 2216 C CA . SER A 1 291 ? -9.773 31.797 16.594 1 97.81 291 SER A CA 1
ATOM 2217 C C . SER A 1 291 ? -10.266 30.703 15.672 1 97.81 291 SER A C 1
ATOM 2219 O O . SER A 1 291 ? -11.461 30.375 15.656 1 97.81 291 SER A O 1
ATOM 2221 N N . VAL A 1 292 ? -9.383 30.125 14.852 1 97.88 292 VAL A N 1
ATOM 2222 C CA . VAL A 1 292 ? -9.727 29.047 13.938 1 97.88 292 VAL A CA 1
ATOM 2223 C C . VAL A 1 292 ? -10.188 27.812 14.727 1 97.88 292 VAL A C 1
ATOM 2225 O O . VAL A 1 292 ? -11.094 27.109 14.297 1 97.88 292 VAL A O 1
ATOM 2228 N N . LEU A 1 293 ? -9.609 27.578 15.875 1 97.25 293 LEU A N 1
ATOM 2229 C CA . LEU A 1 293 ? -9.812 26.344 16.609 1 97.25 293 LEU A CA 1
ATOM 2230 C C . LEU A 1 293 ? -11.25 26.234 17.109 1 97.25 293 LEU A C 1
ATOM 2232 O O . LEU A 1 293 ? -11.766 25.125 17.312 1 97.25 293 LEU A O 1
ATOM 2236 N N . ALA A 1 294 ? -11.922 27.344 17.297 1 95.75 294 ALA A N 1
ATOM 2237 C CA . ALA A 1 294 ? -13.328 27.328 17.703 1 95.75 294 ALA A CA 1
ATOM 2238 C C . ALA A 1 294 ? -14.234 26.938 16.531 1 95.75 294 ALA A C 1
ATOM 2240 O O . ALA A 1 294 ? -15.375 26.516 16.734 1 95.75 294 ALA A O 1
ATOM 2241 N N . ARG A 1 295 ? -13.734 26.984 15.336 1 97.06 295 ARG A N 1
ATOM 2242 C CA . ARG A 1 295 ? -14.57 26.891 14.148 1 97.06 295 ARG A CA 1
ATOM 2243 C C . ARG A 1 295 ? -14.375 25.562 13.445 1 97.06 295 ARG A C 1
ATOM 2245 O O . ARG A 1 295 ? -15.086 25.234 12.484 1 97.06 295 ARG A O 1
ATOM 2252 N N . VAL A 1 296 ? -13.445 24.75 13.883 1 97.88 296 VAL A N 1
ATOM 2253 C CA . VAL A 1 296 ? -13.086 23.547 13.156 1 97.88 296 VAL A CA 1
ATOM 2254 C C . VAL A 1 296 ? -13.688 22.328 13.867 1 97.88 296 VAL A C 1
ATOM 2256 O O . VAL A 1 296 ? -14.07 22.406 15.031 1 97.88 296 VAL A O 1
ATOM 2259 N N . THR A 1 297 ? -13.82 21.219 13.117 1 98.25 297 THR A N 1
ATOM 2260 C CA . THR A 1 297 ? -14.352 19.984 13.656 1 98.25 297 THR A CA 1
ATOM 2261 C C . THR A 1 297 ? -13.219 19.062 14.125 1 98.25 297 THR A C 1
ATOM 2263 O O . THR A 1 297 ? -13.414 18.234 15.016 1 98.25 297 THR A O 1
ATOM 2266 N N . ASP A 1 298 ? -12.047 19.203 13.523 1 98.44 298 ASP A N 1
ATOM 2267 C CA . ASP A 1 298 ? -10.883 18.375 13.781 1 98.44 298 ASP A CA 1
ATOM 2268 C C . ASP A 1 298 ? -9.633 19.234 13.992 1 98.44 298 ASP A C 1
ATOM 2270 O O . ASP A 1 298 ? -9.438 20.234 13.297 1 98.44 298 ASP A O 1
ATOM 2274 N N . ILE A 1 299 ? -8.805 18.844 14.922 1 98.31 299 ILE A N 1
ATOM 2275 C CA . ILE A 1 299 ? -7.488 19.438 15.125 1 98.31 299 ILE A CA 1
ATOM 2276 C C . ILE A 1 299 ? -6.418 18.359 15.102 1 98.31 299 ILE A C 1
ATOM 2278 O O . ILE A 1 299 ? -6.535 17.344 15.797 1 98.31 299 ILE A O 1
ATOM 2282 N N . SER A 1 300 ? -5.43 18.469 14.297 1 98.31 300 SER A N 1
ATOM 2283 C CA . SER A 1 300 ? -4.297 17.547 14.289 1 98.31 300 SER A CA 1
ATOM 2284 C C . SER A 1 300 ? -3.018 18.25 14.734 1 98.31 300 SER A C 1
ATOM 2286 O O . SER A 1 300 ? -2.709 19.344 14.273 1 98.31 300 SER A O 1
ATOM 2288 N N . PHE A 1 301 ? -2.289 17.625 15.609 1 98 301 PHE A N 1
ATOM 2289 C CA . PHE A 1 301 ? -1.075 18.203 16.172 1 98 301 PHE A CA 1
ATOM 2290 C C . PHE A 1 301 ? 0.164 17.5 15.633 1 98 301 PHE A C 1
ATOM 2292 O O . PHE A 1 301 ? 0.157 16.281 15.453 1 98 301 PHE A O 1
ATOM 2299 N N . GLN A 1 302 ? 1.146 18.234 15.375 1 95.69 302 GLN A N 1
ATOM 2300 C CA . GLN A 1 302 ? 2.447 17.719 14.945 1 95.69 302 GLN A CA 1
ATOM 2301 C C . GLN A 1 302 ? 3.582 18.5 15.602 1 95.69 302 GLN A C 1
ATOM 2303 O O . GLN A 1 302 ? 3.361 19.578 16.156 1 95.69 302 GLN A O 1
ATOM 2308 N N . VAL A 1 303 ? 4.754 17.922 15.539 1 91.12 303 VAL A N 1
ATOM 2309 C CA . VAL A 1 303 ? 5.883 18.547 16.234 1 91.12 303 VAL A CA 1
ATOM 2310 C C . VAL A 1 303 ? 6.93 19 15.219 1 91.12 303 VAL A C 1
ATOM 2312 O O . VAL A 1 303 ? 8.062 19.297 15.586 1 91.12 303 VAL A O 1
ATOM 2315 N N . HIS A 1 304 ? 6.453 19.016 13.977 1 83.06 304 HIS A N 1
ATOM 2316 C CA . HIS A 1 304 ? 7.422 19.391 12.953 1 83.06 304 HIS A CA 1
ATOM 2317 C C . HIS A 1 304 ? 7.957 20.812 13.203 1 83.06 304 HIS A C 1
ATOM 2319 O O . HIS A 1 304 ? 7.32 21.609 13.891 1 83.06 304 HIS A O 1
ATOM 2325 N N . SER A 1 305 ? 9.195 21.203 12.742 1 79.31 305 SER A N 1
ATOM 2326 C CA . SER A 1 305 ? 9.953 22.438 12.922 1 79.31 305 SER A CA 1
ATOM 2327 C C . SER A 1 305 ? 10.734 22.422 14.227 1 79.31 305 SER A C 1
ATOM 2329 O O . SER A 1 305 ? 11.742 23.125 14.359 1 79.31 305 SER A O 1
ATOM 2331 N N . VAL A 1 306 ? 10.195 21.719 15.273 1 87.31 306 VAL A N 1
ATOM 2332 C CA . VAL A 1 306 ? 10.875 21.609 16.562 1 87.31 306 VAL A CA 1
ATOM 2333 C C . VAL A 1 306 ? 11.953 20.531 16.484 1 87.31 306 VAL A C 1
ATOM 2335 O O . VAL A 1 306 ? 13.031 20.688 17.078 1 87.31 306 VAL A O 1
ATOM 2338 N N . GLU A 1 307 ? 11.734 19.5 15.742 1 87.69 307 GLU A N 1
ATOM 2339 C CA . GLU A 1 307 ? 12.602 18.344 15.57 1 87.69 307 GLU A CA 1
ATOM 2340 C C . GLU A 1 307 ? 12.977 17.719 16.922 1 87.69 307 GLU A C 1
ATOM 2342 O O . GLU A 1 307 ? 14.156 17.5 17.188 1 87.69 307 GLU A O 1
ATOM 2347 N N . PRO A 1 308 ? 12.07 17.453 17.719 1 92.75 308 PRO A N 1
ATOM 2348 C CA . PRO A 1 308 ? 12.367 16.812 19.016 1 92.75 308 PRO A CA 1
ATOM 2349 C C . PRO A 1 308 ? 12.805 15.359 18.859 1 92.75 308 PRO A C 1
ATOM 2351 O O . PRO A 1 308 ? 12.672 14.773 17.781 1 92.75 308 PRO A O 1
ATOM 2354 N N . SER A 1 309 ? 13.438 14.836 20 1 95.31 309 SER A N 1
ATOM 2355 C CA . SER A 1 309 ? 13.703 13.398 20.031 1 95.31 309 SER A CA 1
ATOM 2356 C C . SER A 1 309 ? 12.414 12.594 20 1 95.31 309 SER A C 1
ATOM 2358 O O . SER A 1 309 ? 11.336 13.125 20.281 1 95.31 309 SER A O 1
ATOM 2360 N N . HIS A 1 310 ? 12.539 11.32 19.625 1 97.12 310 HIS A N 1
ATOM 2361 C CA . HIS A 1 310 ? 11.391 10.422 19.641 1 97.12 310 HIS A CA 1
ATOM 2362 C C . HIS A 1 310 ? 10.734 10.398 21.016 1 97.12 310 HIS A C 1
ATOM 2364 O O . HIS A 1 310 ? 9.516 10.469 21.125 1 97.12 310 HIS A O 1
ATOM 2370 N N . GLN A 1 311 ? 11.531 10.297 22.047 1 97.56 311 GLN A N 1
ATOM 2371 C CA . GLN A 1 311 ? 11.008 10.25 23.406 1 97.56 311 GLN A CA 1
ATOM 2372 C C . GLN A 1 311 ? 10.266 11.539 23.766 1 97.56 311 GLN A C 1
ATOM 2374 O O . GLN A 1 311 ? 9.227 11.5 24.406 1 97.56 311 GLN A O 1
ATOM 2379 N N . ASP A 1 312 ? 10.805 12.648 23.344 1 97.81 312 ASP A N 1
ATOM 2380 C CA . ASP A 1 312 ? 10.133 13.922 23.578 1 97.81 312 ASP A CA 1
ATOM 2381 C C . ASP A 1 312 ? 8.812 14 22.812 1 97.81 312 ASP A C 1
ATOM 2383 O O . ASP A 1 312 ? 7.844 14.594 23.297 1 97.81 312 ASP A O 1
ATOM 2387 N N . THR A 1 313 ? 8.797 13.469 21.609 1 98.06 313 THR A N 1
ATOM 2388 C CA . THR A 1 313 ? 7.57 13.422 20.828 1 98.06 313 THR A CA 1
ATOM 2389 C C . THR A 1 313 ? 6.504 12.602 21.547 1 98.06 313 THR A C 1
ATOM 2391 O O . THR A 1 313 ? 5.355 13.031 21.672 1 98.06 313 THR A O 1
ATOM 2394 N N . LEU A 1 314 ? 6.875 11.422 22.078 1 98.56 314 LEU A N 1
ATOM 2395 C CA . LEU A 1 314 ? 5.941 10.586 22.812 1 98.56 314 LEU A CA 1
ATOM 2396 C C . LEU A 1 314 ? 5.422 11.305 24.047 1 98.56 314 LEU A C 1
ATOM 2398 O O . LEU A 1 314 ? 4.223 11.273 24.344 1 98.56 314 LEU A O 1
ATOM 2402 N N . ARG A 1 315 ? 6.355 11.93 24.75 1 98.56 315 ARG A N 1
ATOM 2403 C CA . ARG A 1 315 ? 5.973 12.672 25.938 1 98.56 315 ARG A CA 1
ATOM 2404 C C . ARG A 1 315 ? 5.027 13.82 25.594 1 98.56 315 ARG A C 1
ATOM 2406 O O . ARG A 1 315 ? 4.062 14.07 26.312 1 98.56 315 ARG A O 1
ATOM 2413 N N . SER A 1 316 ? 5.297 14.516 24.531 1 98.62 316 SER A N 1
ATOM 2414 C CA . SER A 1 316 ? 4.43 15.594 24.078 1 98.62 316 SER A CA 1
ATOM 2415 C C . SER A 1 316 ? 3.023 15.094 23.766 1 98.62 316 SER A C 1
ATOM 2417 O O . SER A 1 316 ? 2.033 15.742 24.125 1 98.62 316 SER A O 1
ATOM 2419 N N . ILE A 1 317 ? 2.914 13.945 23.109 1 98.69 317 ILE A N 1
ATOM 2420 C CA . ILE A 1 317 ? 1.618 13.336 22.812 1 98.69 317 ILE A CA 1
ATOM 2421 C C . ILE A 1 317 ? 0.864 13.086 24.109 1 98.69 317 ILE A C 1
ATOM 2423 O O . ILE A 1 317 ? -0.331 13.375 24.219 1 98.69 317 ILE A O 1
ATOM 2427 N N . GLU A 1 318 ? 1.507 12.625 25.141 1 98.75 318 GLU A N 1
ATOM 2428 C CA . GLU A 1 318 ? 0.906 12.383 26.453 1 98.75 318 GLU A CA 1
ATOM 2429 C C . GLU A 1 318 ? 0.381 13.68 27.062 1 98.75 318 GLU A C 1
ATOM 2431 O O . GLU A 1 318 ? -0.73 13.711 27.594 1 98.75 318 GLU A O 1
ATOM 2436 N N . LEU A 1 319 ? 1.222 14.672 27 1 98.69 319 LEU A N 1
ATOM 2437 C CA . LEU A 1 319 ? 0.87 15.945 27.625 1 98.69 319 LEU A CA 1
ATOM 2438 C C . LEU A 1 319 ? -0.276 16.625 26.875 1 98.69 319 LEU A C 1
ATOM 2440 O O . LEU A 1 319 ? -1.124 17.266 27.484 1 98.69 319 LEU A O 1
ATOM 2444 N N . ILE A 1 320 ? -0.322 16.484 25.562 1 98.44 320 ILE A N 1
ATOM 2445 C CA . ILE A 1 320 ? -1.444 17 24.781 1 98.44 320 ILE A CA 1
ATOM 2446 C C . ILE A 1 320 ? -2.729 16.281 25.203 1 98.44 320 ILE A C 1
ATOM 2448 O O . ILE A 1 320 ? -3.752 16.922 25.453 1 98.44 320 ILE A O 1
ATOM 2452 N N . ALA A 1 321 ? -2.67 14.977 25.281 1 98.31 321 ALA A N 1
ATOM 2453 C CA . ALA A 1 321 ? -3.834 14.188 25.672 1 98.31 321 ALA A CA 1
ATOM 2454 C C . ALA A 1 321 ? -4.328 14.578 27.062 1 98.31 321 ALA A C 1
ATOM 2456 O O . ALA A 1 321 ? -5.535 14.672 27.297 1 98.31 321 ALA A O 1
ATOM 2457 N N . LYS A 1 322 ? -3.424 14.836 27.922 1 97.94 322 LYS A N 1
ATOM 2458 C CA . LYS A 1 322 ? -3.748 15.078 29.328 1 97.94 322 LYS A CA 1
ATOM 2459 C C . LYS A 1 322 ? -4.238 16.516 29.531 1 97.94 322 LYS A C 1
ATOM 2461 O O . LYS A 1 322 ? -5.191 16.75 30.281 1 97.94 322 LYS A O 1
ATOM 2466 N N . HIS A 1 323 ? -3.586 17.484 28.906 1 97.38 323 HIS A N 1
ATOM 2467 C CA . HIS A 1 323 ? -3.781 18.859 29.328 1 97.38 323 HIS A CA 1
ATOM 2468 C C . HIS A 1 323 ? -4.48 19.688 28.25 1 97.38 323 HIS A C 1
ATOM 2470 O O . HIS A 1 323 ? -5.102 20.703 28.547 1 97.38 323 HIS A O 1
ATOM 2476 N N . ILE A 1 324 ? -4.32 19.297 27.016 1 96.19 324 ILE A N 1
ATOM 2477 C CA . ILE A 1 324 ? -4.848 20.094 25.906 1 96.19 324 ILE A CA 1
ATOM 2478 C C . ILE A 1 324 ? -6.195 19.531 25.469 1 96.19 324 ILE A C 1
ATOM 2480 O O . ILE A 1 324 ? -7.164 20.281 25.297 1 96.19 324 ILE A O 1
ATOM 2484 N N . ALA A 1 325 ? -6.258 18.25 25.281 1 95.81 325 ALA A N 1
ATOM 2485 C CA . ALA A 1 325 ? -7.418 17.547 24.734 1 95.81 325 ALA A CA 1
ATOM 2486 C C . ALA A 1 325 ? -8.688 17.906 25.5 1 95.81 325 ALA A C 1
ATOM 2488 O O . ALA A 1 325 ? -9.734 18.141 24.906 1 95.81 325 ALA A O 1
ATOM 2489 N N . PRO A 1 326 ? -8.672 17.969 26.859 1 95.19 326 PRO A N 1
ATOM 2490 C CA . PRO A 1 326 ? -9.891 18.25 27.609 1 95.19 326 PRO A CA 1
ATOM 2491 C C . PRO A 1 326 ? -10.484 19.609 27.297 1 95.19 326 PRO A C 1
ATOM 2493 O O . PRO A 1 326 ? -11.68 19.844 27.516 1 95.19 326 PRO A O 1
ATOM 2496 N N . GLN A 1 327 ? -9.703 20.469 26.766 1 93.44 327 GLN A N 1
ATOM 2497 C CA . GLN A 1 327 ? -10.172 21.812 26.453 1 93.44 327 GLN A CA 1
ATOM 2498 C C . GLN A 1 327 ? -10.992 21.828 25.172 1 93.44 327 GLN A C 1
ATOM 2500 O O . GLN A 1 327 ? -11.711 22.781 24.891 1 93.44 327 GLN A O 1
ATOM 2505 N N . PHE A 1 328 ? -10.836 20.812 24.406 1 92.31 328 PHE A N 1
ATOM 2506 C CA . PHE A 1 328 ? -11.5 20.766 23.109 1 92.31 328 PHE A CA 1
ATOM 2507 C C . PHE A 1 328 ? -12.609 19.719 23.094 1 92.31 328 PHE A C 1
ATOM 2509 O O . PHE A 1 328 ? -13.43 19.688 22.188 1 92.31 328 PHE A O 1
ATOM 2516 N N . ARG A 1 329 ? -12.633 18.812 24.078 1 85.75 329 ARG A N 1
ATOM 2517 C CA . ARG A 1 329 ? -13.633 17.75 24.156 1 85.75 329 ARG A CA 1
ATOM 2518 C C . ARG A 1 329 ? -14.805 18.156 25.047 1 85.75 329 ARG A C 1
ATOM 2520 O O . ARG A 1 329 ? -14.633 18.953 25.969 1 85.75 329 ARG A O 1
ATOM 2527 N N . MET B 1 1 ? 19.469 -33.656 -4.258 1 56.03 1 MET B N 1
ATOM 2528 C CA . MET B 1 1 ? 18.781 -32.562 -4.918 1 56.03 1 MET B CA 1
ATOM 2529 C C . MET B 1 1 ? 18.844 -31.281 -4.074 1 56.03 1 MET B C 1
ATOM 2531 O O . MET B 1 1 ? 18.844 -31.344 -2.844 1 56.03 1 MET B O 1
ATOM 2535 N N . THR B 1 2 ? 19.219 -30.078 -4.598 1 72.81 2 THR B N 1
ATOM 2536 C CA . THR B 1 2 ? 19.328 -28.828 -3.846 1 72.81 2 THR B CA 1
ATOM 2537 C C . THR B 1 2 ? 18 -28.469 -3.197 1 72.81 2 THR B C 1
ATOM 2539 O O . THR B 1 2 ? 16.938 -28.562 -3.838 1 72.81 2 THR B O 1
ATOM 2542 N N . PRO B 1 3 ? 17.984 -28.359 -1.966 1 89.88 3 PRO B N 1
ATOM 2543 C CA . PRO B 1 3 ? 16.75 -28.016 -1.258 1 89.88 3 PRO B CA 1
ATOM 2544 C C . PRO B 1 3 ? 15.992 -26.859 -1.912 1 89.88 3 PRO B C 1
ATOM 2546 O O . PRO B 1 3 ? 16.609 -25.891 -2.359 1 89.88 3 PRO B O 1
ATOM 2549 N N . LYS B 1 4 ? 14.719 -27.109 -2.121 1 95.88 4 LYS B N 1
ATOM 2550 C CA . LYS B 1 4 ? 13.852 -26.125 -2.77 1 95.88 4 LYS B CA 1
ATOM 2551 C C . LYS B 1 4 ? 13.133 -25.266 -1.738 1 95.88 4 LYS B C 1
ATOM 2553 O O . LYS B 1 4 ? 12.93 -25.688 -0.6 1 95.88 4 LYS B O 1
ATOM 2558 N N . ARG B 1 5 ? 12.828 -24.094 -2.143 1 97.31 5 ARG B N 1
ATOM 2559 C CA . ARG B 1 5 ? 11.953 -23.234 -1.362 1 97.31 5 ARG B CA 1
ATOM 2560 C C . ARG B 1 5 ? 10.484 -23.484 -1.695 1 97.31 5 ARG B C 1
ATOM 2562 O O . ARG B 1 5 ? 10.117 -23.609 -2.867 1 97.31 5 ARG B O 1
ATOM 2569 N N . LEU B 1 6 ? 9.672 -23.594 -0.685 1 98.25 6 LEU B N 1
ATOM 2570 C CA . LEU B 1 6 ? 8.25 -23.859 -0.873 1 98.25 6 LEU B CA 1
ATOM 2571 C C . LEU B 1 6 ? 7.422 -22.625 -0.532 1 98.25 6 LEU B C 1
ATOM 2573 O O . LEU B 1 6 ? 7.672 -21.969 0.474 1 98.25 6 LEU B O 1
ATOM 2577 N N . GLY B 1 7 ? 6.449 -22.406 -1.368 1 98.5 7 GLY B N 1
ATOM 2578 C CA . GLY B 1 7 ? 5.617 -21.219 -1.186 1 98.5 7 GLY B CA 1
ATOM 2579 C C . GLY B 1 7 ? 4.133 -21.531 -1.232 1 98.5 7 GLY B C 1
ATOM 2580 O O . GLY B 1 7 ? 3.723 -22.578 -1.75 1 98.5 7 GLY B O 1
ATOM 2581 N N . PHE B 1 8 ? 3.381 -20.703 -0.634 1 98.62 8 PHE B N 1
ATOM 2582 C CA . PHE B 1 8 ? 1.925 -20.641 -0.715 1 98.62 8 PHE B CA 1
ATOM 2583 C C . PHE B 1 8 ? 1.475 -19.531 -1.649 1 98.62 8 PHE B C 1
ATOM 2585 O O . PHE B 1 8 ? 2.043 -18.438 -1.637 1 98.62 8 PHE B O 1
ATOM 2592 N N . PHE B 1 9 ? 0.538 -19.812 -2.477 1 98.38 9 PHE B N 1
ATOM 2593 C CA . PHE B 1 9 ? 0.022 -18.812 -3.408 1 98.38 9 PHE B CA 1
ATOM 2594 C C . PHE B 1 9 ? -1.492 -18.688 -3.285 1 98.38 9 PHE B C 1
ATOM 2596 O O . PHE B 1 9 ? -2.195 -19.703 -3.172 1 98.38 9 PHE B O 1
ATOM 2603 N N . THR B 1 10 ? -1.989 -17.422 -3.359 1 97.75 10 THR B N 1
ATOM 2604 C CA . THR B 1 10 ? -3.436 -17.234 -3.369 1 97.75 10 THR B CA 1
ATOM 2605 C C . THR B 1 10 ? -3.828 -16.094 -4.297 1 97.75 10 THR B C 1
ATOM 2607 O O . THR B 1 10 ? -3.129 -15.078 -4.367 1 97.75 10 THR B O 1
ATOM 2610 N N . ARG B 1 11 ? -5.039 -16.188 -4.953 1 96.25 11 ARG B N 1
ATOM 2611 C CA . ARG B 1 11 ? -5.691 -15.156 -5.754 1 96.25 11 ARG B CA 1
ATOM 2612 C C . ARG B 1 11 ? -6.836 -14.508 -4.988 1 96.25 11 ARG B C 1
ATOM 2614 O O . ARG B 1 11 ? -7.516 -13.625 -5.512 1 96.25 11 ARG B O 1
ATOM 2621 N N . LEU B 1 12 ? -7.008 -15.016 -3.811 1 96.56 12 LEU B N 1
ATOM 2622 C CA . LEU B 1 12 ? -8.062 -14.492 -2.953 1 96.56 12 LEU B CA 1
ATOM 2623 C C . LEU B 1 12 ? -9.43 -14.641 -3.615 1 96.56 12 LEU B C 1
ATOM 2625 O O . LEU B 1 12 ? -10.172 -13.664 -3.756 1 96.56 12 LEU B O 1
ATOM 2629 N N . LEU B 1 13 ? -9.844 -15.906 -3.873 1 94.06 13 LEU B N 1
ATOM 2630 C CA . LEU B 1 13 ? -11.039 -16.188 -4.648 1 94.06 13 LEU B CA 1
ATOM 2631 C C . LEU B 1 13 ? -12.125 -16.812 -3.766 1 94.06 13 LEU B C 1
ATOM 2633 O O . LEU B 1 13 ? -13.117 -17.328 -4.27 1 94.06 13 LEU B O 1
ATOM 2637 N N . ASP B 1 14 ? -11.969 -16.812 -2.469 1 93.69 14 ASP B N 1
ATOM 2638 C CA . ASP B 1 14 ? -12.984 -17.375 -1.582 1 93.69 14 ASP B CA 1
ATOM 2639 C C . ASP B 1 14 ? -14.359 -16.781 -1.873 1 93.69 14 ASP B C 1
ATOM 2641 O O . ASP B 1 14 ? -14.469 -15.594 -2.207 1 93.69 14 ASP B O 1
ATOM 2645 N N . HIS B 1 15 ? -15.359 -17.656 -1.82 1 93.12 15 HIS B N 1
ATOM 2646 C CA . HIS B 1 15 ? -16.734 -17.172 -1.925 1 93.12 15 HIS B CA 1
ATOM 2647 C C . HIS B 1 15 ? -17.141 -16.406 -0.667 1 93.12 15 HIS B C 1
ATOM 2649 O O . HIS B 1 15 ? -17.859 -16.953 0.177 1 93.12 15 HIS B O 1
ATOM 2655 N N . ALA B 1 16 ? -16.75 -15.203 -0.593 1 96.06 16 ALA B N 1
ATOM 2656 C CA . ALA B 1 16 ? -16.953 -14.336 0.564 1 96.06 16 ALA B CA 1
ATOM 2657 C C . ALA B 1 16 ? -16.875 -12.867 0.166 1 96.06 16 ALA B C 1
ATOM 2659 O O . ALA B 1 16 ? -16.594 -12.539 -0.989 1 96.06 16 ALA B O 1
ATOM 2660 N N . THR B 1 17 ? -17.25 -11.992 1.079 1 97.5 17 THR B N 1
ATOM 2661 C CA . THR B 1 17 ? -17.078 -10.555 0.853 1 97.5 17 THR B CA 1
ATOM 2662 C C . THR B 1 17 ? -15.609 -10.203 0.708 1 97.5 17 THR B C 1
ATOM 2664 O O . THR B 1 17 ? -14.734 -10.953 1.147 1 97.5 17 THR B O 1
ATOM 2667 N N . PRO B 1 18 ? -15.32 -9.102 0.085 1 98.06 18 PRO B N 1
ATOM 2668 C CA . PRO B 1 18 ? -13.914 -8.711 -0.062 1 98.06 18 PRO B CA 1
ATOM 2669 C C . PRO B 1 18 ? -13.18 -8.641 1.274 1 98.06 18 PRO B C 1
ATOM 2671 O O . PRO B 1 18 ? -12.047 -9.125 1.386 1 98.06 18 PRO B O 1
ATOM 2674 N N . GLN B 1 19 ? -13.789 -8.031 2.221 1 98.38 19 GLN B N 1
ATOM 2675 C CA . GLN B 1 19 ? -13.156 -7.934 3.531 1 98.38 19 GLN B CA 1
ATOM 2676 C C . GLN B 1 19 ? -12.836 -9.312 4.094 1 98.38 19 GLN B C 1
ATOM 2678 O O . GLN B 1 19 ? -11.758 -9.531 4.641 1 98.38 19 GLN B O 1
ATOM 2683 N N . GLU B 1 20 ? -13.805 -10.211 4.012 1 98.19 20 GLU B N 1
ATOM 2684 C CA . GLU B 1 20 ? -13.594 -11.57 4.48 1 98.19 20 GLU B CA 1
ATOM 2685 C C . GLU B 1 20 ? -12.492 -12.266 3.684 1 98.19 20 GLU B C 1
ATOM 2687 O O . GLU B 1 20 ? -11.695 -13.023 4.246 1 98.19 20 GLU B O 1
ATOM 2692 N N . ARG B 1 21 ? -12.414 -12.07 2.363 1 98.19 21 ARG B N 1
ATOM 2693 C CA . ARG B 1 21 ? -11.344 -12.625 1.539 1 98.19 21 ARG B CA 1
ATOM 2694 C C . ARG B 1 21 ? -9.977 -12.219 2.072 1 98.19 21 ARG B C 1
ATOM 2696 O O . ARG B 1 21 ? -9.062 -13.039 2.141 1 98.19 21 ARG B O 1
ATOM 2703 N N . TYR B 1 22 ? -9.844 -10.93 2.41 1 98.75 22 TYR B N 1
ATOM 2704 C CA . TYR B 1 22 ? -8.562 -10.438 2.902 1 98.75 22 TYR B CA 1
ATOM 2705 C C . TYR B 1 22 ? -8.219 -11.062 4.246 1 98.75 22 TYR B C 1
ATOM 2707 O O . TYR B 1 22 ? -7.059 -11.406 4.5 1 98.75 22 TYR B O 1
ATOM 2715 N N . ARG B 1 23 ? -9.227 -11.195 5.109 1 98.5 23 ARG B N 1
ATOM 2716 C CA . ARG B 1 23 ? -9.016 -11.859 6.391 1 98.5 23 ARG B CA 1
ATOM 2717 C C . ARG B 1 23 ? -8.562 -13.305 6.191 1 98.5 23 ARG B C 1
ATOM 2719 O O . ARG B 1 23 ? -7.598 -13.75 6.809 1 98.5 23 ARG B O 1
ATOM 2726 N N . LEU B 1 24 ? -9.281 -14.031 5.336 1 98.44 24 LEU B N 1
ATOM 2727 C CA . LEU B 1 24 ? -8.969 -15.43 5.078 1 98.44 24 LEU B CA 1
ATOM 2728 C C . LEU B 1 24 ? -7.57 -15.578 4.488 1 98.44 24 LEU B C 1
ATOM 2730 O O . LEU B 1 24 ? -6.801 -16.438 4.91 1 98.44 24 LEU B O 1
ATOM 2734 N N . ALA B 1 25 ? -7.227 -14.75 3.523 1 98.69 25 ALA B N 1
ATOM 2735 C CA . ALA B 1 25 ? -5.902 -14.805 2.904 1 98.69 25 ALA B CA 1
ATOM 2736 C C . ALA B 1 25 ? -4.805 -14.555 3.934 1 98.69 25 ALA B C 1
ATOM 2738 O O . ALA B 1 25 ? -3.771 -15.227 3.922 1 98.69 25 ALA B O 1
ATOM 2739 N N . THR B 1 26 ? -5.02 -13.57 4.805 1 98.81 26 THR B N 1
ATOM 2740 C CA . THR B 1 26 ? -4.051 -13.266 5.852 1 98.81 26 THR B CA 1
ATOM 2741 C C . THR B 1 26 ? -3.865 -14.469 6.773 1 98.81 26 THR B C 1
ATOM 2743 O O . THR B 1 26 ? -2.736 -14.82 7.129 1 98.81 26 THR B O 1
ATOM 2746 N N . GLU B 1 27 ? -4.957 -15.094 7.148 1 98.75 27 GLU B N 1
ATOM 2747 C CA . GLU B 1 27 ? -4.902 -16.281 7.988 1 98.75 27 GLU B CA 1
ATOM 2748 C C . GLU B 1 27 ? -4.145 -17.422 7.293 1 98.75 27 GLU B C 1
ATOM 2750 O O . GLU B 1 27 ? -3.357 -18.125 7.93 1 98.75 27 GLU B O 1
ATOM 2755 N N . GLN B 1 28 ? -4.379 -17.594 6.012 1 98.81 28 GLN B N 1
ATOM 2756 C CA . GLN B 1 28 ? -3.691 -18.625 5.242 1 98.81 28 GLN B CA 1
ATOM 2757 C C . GLN B 1 28 ? -2.189 -18.359 5.191 1 98.81 28 GLN B C 1
ATOM 2759 O O . GLN B 1 28 ? -1.388 -19.281 5.348 1 98.81 28 GLN B O 1
ATOM 2764 N N . ILE B 1 29 ? -1.793 -17.141 5.016 1 98.94 29 ILE B N 1
ATOM 2765 C CA . ILE B 1 29 ? -0.383 -16.766 4.957 1 98.94 29 ILE B CA 1
ATOM 2766 C C . ILE B 1 29 ? 0.275 -17.031 6.312 1 98.94 29 ILE B C 1
ATOM 2768 O O . ILE B 1 29 ? 1.358 -17.609 6.375 1 98.94 29 ILE B O 1
ATOM 2772 N N . ARG B 1 30 ? -0.372 -16.625 7.402 1 98.88 30 ARG B N 1
ATOM 2773 C CA . ARG B 1 30 ? 0.148 -16.891 8.742 1 98.88 30 ARG B CA 1
ATOM 2774 C C . ARG B 1 30 ? 0.281 -18.391 9 1 98.88 30 ARG B C 1
ATOM 2776 O O . ARG B 1 30 ? 1.261 -18.828 9.602 1 98.88 30 ARG B O 1
ATOM 2783 N N . HIS B 1 31 ? -0.796 -19.094 8.57 1 98.88 31 HIS B N 1
ATOM 2784 C CA . HIS B 1 31 ? -0.805 -20.547 8.727 1 98.88 31 HIS B CA 1
ATOM 2785 C C . HIS B 1 31 ? 0.357 -21.188 7.977 1 98.88 31 HIS B C 1
ATOM 2787 O O . HIS B 1 31 ? 1.045 -22.062 8.516 1 98.88 31 HIS B O 1
ATOM 2793 N N . ALA B 1 32 ? 0.612 -20.766 6.754 1 98.88 32 ALA B N 1
ATOM 2794 C CA . ALA B 1 32 ? 1.735 -21.25 5.957 1 98.88 32 ALA B CA 1
ATOM 2795 C C . ALA B 1 32 ? 3.064 -20.953 6.648 1 98.88 32 ALA B C 1
ATOM 2797 O O . ALA B 1 32 ? 3.945 -21.812 6.703 1 98.88 32 ALA B O 1
ATOM 2798 N N . GLU B 1 33 ? 3.186 -19.75 7.191 1 98.88 33 GLU B N 1
ATOM 2799 C CA . GLU B 1 33 ? 4.41 -19.406 7.906 1 98.88 33 GLU B CA 1
ATOM 2800 C C . GLU B 1 33 ? 4.652 -20.359 9.078 1 98.88 33 GLU B C 1
ATOM 2802 O O . GLU B 1 33 ? 5.766 -20.844 9.266 1 98.88 33 GLU B O 1
ATOM 2807 N N . ARG B 1 34 ? 3.629 -20.578 9.852 1 98.69 34 ARG B N 1
ATOM 2808 C CA . ARG B 1 34 ? 3.746 -21.438 11.023 1 98.69 34 ARG B CA 1
ATOM 2809 C C . ARG B 1 34 ? 4.191 -22.844 10.633 1 98.69 34 ARG B C 1
ATOM 2811 O O . ARG B 1 34 ? 4.875 -23.516 11.406 1 98.69 34 ARG B O 1
ATOM 2818 N N . LEU B 1 35 ? 3.83 -23.25 9.43 1 98.62 35 LEU B N 1
ATOM 2819 C CA . LEU B 1 35 ? 4.098 -24.609 8.984 1 98.62 35 LEU B CA 1
ATOM 2820 C C . LEU B 1 35 ? 5.414 -24.688 8.219 1 98.62 35 LEU B C 1
ATOM 2822 O O . LEU B 1 35 ? 5.758 -25.734 7.676 1 98.62 35 LEU B O 1
ATOM 2826 N N . GLY B 1 36 ? 6.086 -23.578 8.086 1 97.94 36 GLY B N 1
ATOM 2827 C CA . GLY B 1 36 ? 7.457 -23.609 7.609 1 97.94 36 GLY B CA 1
ATOM 2828 C C . GLY B 1 36 ? 7.582 -23.297 6.129 1 97.94 36 GLY B C 1
ATOM 2829 O O . GLY B 1 36 ? 8.633 -23.516 5.527 1 97.94 36 GLY B O 1
ATOM 2830 N N . PHE B 1 37 ? 6.551 -22.781 5.535 1 98.62 37 PHE B N 1
ATOM 2831 C CA . PHE B 1 37 ? 6.68 -22.312 4.156 1 98.62 37 PHE B CA 1
ATOM 2832 C C . PHE B 1 37 ? 7.66 -21.156 4.066 1 98.62 37 PHE B C 1
ATOM 2834 O O . PHE B 1 37 ? 7.75 -20.344 4.984 1 98.62 37 PHE B O 1
ATOM 2841 N N . ASP B 1 38 ? 8.352 -21.031 2.955 1 98.56 38 ASP B N 1
ATOM 2842 C CA . ASP B 1 38 ? 9.406 -20.047 2.783 1 98.56 38 ASP B CA 1
ATOM 2843 C C . ASP B 1 38 ? 8.852 -18.734 2.236 1 98.56 38 ASP B C 1
ATOM 2845 O O . ASP B 1 38 ? 9.422 -17.672 2.463 1 98.56 38 ASP B O 1
ATOM 2849 N N . SER B 1 39 ? 7.742 -18.828 1.508 1 98.81 39 SER B N 1
ATOM 2850 C CA . SER B 1 39 ? 7.219 -17.625 0.856 1 98.81 39 SER B CA 1
ATOM 2851 C C . SER B 1 39 ? 5.699 -17.703 0.708 1 98.81 39 SER B C 1
ATOM 2853 O O . SER B 1 39 ? 5.117 -18.781 0.763 1 98.81 39 SER B O 1
ATOM 2855 N N . ALA B 1 40 ? 5.07 -16.594 0.636 1 98.94 40 ALA B N 1
ATOM 2856 C CA . ALA B 1 40 ? 3.666 -16.406 0.282 1 98.94 40 ALA B CA 1
ATOM 2857 C C . ALA B 1 40 ? 3.523 -15.414 -0.873 1 98.94 40 ALA B C 1
ATOM 2859 O O . ALA B 1 40 ? 4.125 -14.344 -0.857 1 98.94 40 ALA B O 1
ATOM 2860 N N . TRP B 1 41 ? 2.771 -15.828 -1.887 1 98.88 41 TRP B N 1
ATOM 2861 C CA . TRP B 1 41 ? 2.607 -15.047 -3.109 1 98.88 41 TRP B CA 1
ATOM 2862 C C . TRP B 1 41 ? 1.147 -14.664 -3.318 1 98.88 41 TRP B C 1
ATOM 2864 O O . TRP B 1 41 ? 0.245 -15.469 -3.068 1 98.88 41 TRP B O 1
ATOM 2874 N N . VAL B 1 42 ? 0.917 -13.414 -3.771 1 98.75 42 VAL B N 1
ATOM 2875 C CA . VAL B 1 42 ? -0.437 -12.977 -4.09 1 98.75 42 VAL B CA 1
ATOM 2876 C C . VAL B 1 42 ? -0.484 -12.43 -5.516 1 98.75 42 VAL B C 1
ATOM 2878 O O . VAL B 1 42 ? 0.494 -11.859 -6 1 98.75 42 VAL B O 1
ATOM 2881 N N . ALA B 1 43 ? -1.581 -12.578 -6.141 1 97.56 43 ALA B N 1
ATOM 2882 C CA . ALA B 1 43 ? -1.8 -12.094 -7.5 1 97.56 43 ALA B CA 1
ATOM 2883 C C . ALA B 1 43 ? -2.541 -10.758 -7.492 1 97.56 43 ALA B C 1
ATOM 2885 O O . ALA B 1 43 ? -3.17 -10.398 -6.496 1 97.56 43 ALA B O 1
ATOM 2886 N N . GLN B 1 44 ? -2.416 -10.086 -8.578 1 98.19 44 GLN B N 1
ATOM 2887 C CA . GLN B 1 44 ? -3.146 -8.844 -8.805 1 98.19 44 GLN B CA 1
ATOM 2888 C C . GLN B 1 44 ? -4.207 -9.016 -9.883 1 98.19 44 GLN B C 1
ATOM 2890 O O . GLN B 1 44 ? -3.914 -9.492 -10.984 1 98.19 44 GLN B O 1
ATOM 2895 N N . HIS B 1 45 ? -5.398 -8.641 -9.57 1 97.06 45 HIS B N 1
ATOM 2896 C CA . HIS B 1 45 ? -6.492 -8.594 -10.531 1 97.06 45 HIS B CA 1
ATOM 2897 C C . HIS B 1 45 ? -7.336 -7.336 -10.344 1 97.06 45 HIS B C 1
ATOM 2899 O O . HIS B 1 45 ? -7.664 -6.969 -9.219 1 97.06 45 HIS B O 1
ATOM 2905 N N . HIS B 1 46 ? -7.605 -6.691 -11.484 1 97.12 46 HIS B N 1
ATOM 2906 C CA . HIS B 1 46 ? -8.391 -5.465 -11.469 1 97.12 46 HIS B CA 1
ATOM 2907 C C . HIS B 1 46 ? -9.836 -5.734 -11.891 1 97.12 46 HIS B C 1
ATOM 2909 O O . HIS B 1 46 ? -10.094 -6.562 -12.766 1 97.12 46 HIS B O 1
ATOM 2915 N N . PHE B 1 47 ? -10.836 -5.094 -11.25 1 96.81 47 PHE B N 1
ATOM 2916 C CA . PHE B 1 47 ? -12.18 -4.754 -11.695 1 96.81 47 PHE B CA 1
ATOM 2917 C C . PHE B 1 47 ? -13.109 -5.953 -11.57 1 96.81 47 PHE B C 1
ATOM 2919 O O . PHE B 1 47 ? -14.312 -5.793 -11.328 1 96.81 47 PHE B O 1
ATOM 2926 N N . HIS B 1 48 ? -12.5 -7.242 -11.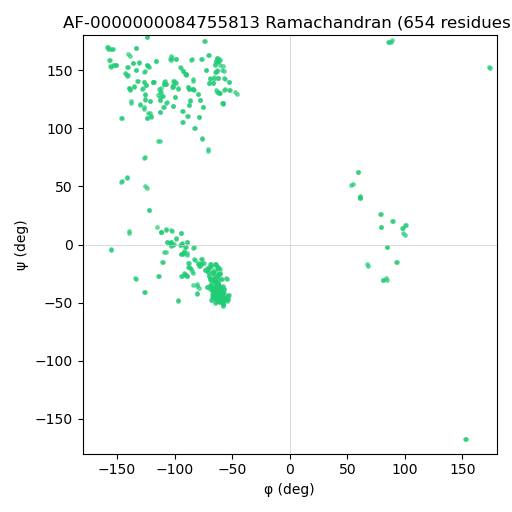727 1 93.19 48 HIS B N 1
ATOM 2927 C CA . HIS B 1 48 ? -13.383 -8.391 -11.875 1 93.19 48 HIS B CA 1
ATOM 2928 C C . HIS B 1 48 ? -13.289 -9.32 -10.672 1 93.19 48 HIS B C 1
ATOM 2930 O O . HIS B 1 48 ? -12.352 -10.117 -10.57 1 93.19 48 HIS B O 1
ATOM 2936 N N . GLU B 1 49 ? -14.328 -9.398 -9.992 1 93.19 49 GLU B N 1
ATOM 2937 C CA . GLU B 1 49 ? -14.406 -10.125 -8.727 1 93.19 49 GLU B CA 1
ATOM 2938 C C . GLU B 1 49 ? -14.031 -11.594 -8.898 1 93.19 49 GLU B C 1
ATOM 2940 O O . GLU B 1 49 ? -13.359 -12.172 -8.047 1 93.19 49 GLU B O 1
ATOM 2945 N N . ASN B 1 50 ? -14.375 -12.188 -10.008 1 90.81 50 ASN B N 1
ATOM 2946 C CA . ASN B 1 50 ? -14.25 -13.633 -10.18 1 90.81 50 ASN B CA 1
ATOM 2947 C C . ASN B 1 50 ? -12.875 -14.008 -10.734 1 90.81 50 ASN B C 1
ATOM 2949 O O . ASN B 1 50 ? -12.516 -15.188 -10.75 1 90.81 50 ASN B O 1
ATOM 2953 N N . GLU B 1 51 ? -12.094 -13.031 -11.133 1 89.56 51 GLU B N 1
ATOM 2954 C CA . GLU B 1 51 ? -10.75 -13.305 -11.633 1 89.56 51 GLU B CA 1
ATOM 2955 C C . GLU B 1 51 ? -9.719 -13.258 -10.508 1 89.56 51 GLU B C 1
ATOM 2957 O O . GLU B 1 51 ? -8.648 -13.852 -10.617 1 89.56 51 GLU B O 1
ATOM 2962 N N . GLY B 1 52 ? -10.07 -12.5 -9.508 1 91.44 52 GLY B N 1
ATOM 2963 C CA . GLY B 1 52 ? -9.18 -12.258 -8.383 1 91.44 52 GLY B CA 1
ATOM 2964 C C . GLY B 1 52 ? -9.719 -11.234 -7.406 1 91.44 52 GLY B C 1
ATOM 2965 O O . GLY B 1 52 ? -10.453 -10.32 -7.797 1 91.44 52 GLY B O 1
ATOM 2966 N N . GLY B 1 53 ? -9.344 -11.359 -6.203 1 92.88 53 GLY B N 1
ATOM 2967 C CA . GLY B 1 53 ? -9.938 -10.539 -5.152 1 92.88 53 GLY B CA 1
ATOM 2968 C C . GLY B 1 53 ? -9.047 -9.391 -4.723 1 92.88 53 GLY B C 1
ATOM 2969 O O . GLY B 1 53 ? -9.336 -8.711 -3.736 1 92.88 53 GLY B O 1
ATOM 2970 N N . LEU B 1 54 ? -7.965 -9.156 -5.543 1 98.31 54 LEU B N 1
ATOM 2971 C CA . LEU B 1 54 ? -7.008 -8.211 -4.988 1 98.31 54 LEU B CA 1
ATOM 2972 C C . LEU B 1 54 ? -6.371 -7.367 -6.09 1 98.31 54 LEU B C 1
ATOM 2974 O O . LEU B 1 54 ? -5.543 -7.867 -6.859 1 98.31 54 LEU B O 1
ATOM 2978 N N . PRO B 1 55 ? -6.711 -6.066 -6.168 1 98.38 55 PRO B N 1
ATOM 2979 C CA . PRO B 1 55 ? -6.07 -5.188 -7.148 1 98.38 55 PRO B CA 1
ATOM 2980 C C . PRO B 1 55 ? -4.789 -4.551 -6.617 1 98.38 55 PRO B C 1
ATOM 2982 O O . PRO B 1 55 ? -3.99 -4.02 -7.395 1 98.38 55 PRO B O 1
ATOM 2985 N N . SER B 1 56 ? -4.578 -4.574 -5.289 1 98.75 56 SER B N 1
ATOM 2986 C CA . SER B 1 56 ? -3.498 -3.822 -4.66 1 98.75 56 SER B CA 1
ATOM 2987 C C . SER B 1 56 ? -2.625 -4.727 -3.799 1 98.75 56 SER B C 1
ATOM 2989 O O . SER B 1 56 ? -2.588 -4.582 -2.574 1 98.75 56 SER B O 1
ATOM 2991 N N . PRO B 1 57 ? -1.828 -5.492 -4.418 1 98.88 57 PRO B N 1
ATOM 2992 C CA . PRO B 1 57 ? -1.062 -6.492 -3.67 1 98.88 57 PRO B CA 1
ATOM 2993 C C . PRO B 1 57 ? -0.085 -5.863 -2.678 1 98.88 57 PRO B C 1
ATOM 2995 O O . PRO B 1 57 ? 0.124 -6.402 -1.588 1 98.88 57 PRO B O 1
ATOM 2998 N N . LEU B 1 58 ? 0.552 -4.699 -2.996 1 98.94 58 LEU B N 1
ATOM 2999 C CA . LEU B 1 58 ? 1.552 -4.129 -2.1 1 98.94 58 LEU B CA 1
ATOM 3000 C C . LEU B 1 58 ? 0.896 -3.559 -0.847 1 98.94 58 LEU B C 1
ATOM 3002 O O . LEU B 1 58 ? 1.471 -3.619 0.243 1 98.94 58 LEU B O 1
ATOM 3006 N N . VAL B 1 59 ? -0.3 -2.963 -0.974 1 98.94 59 VAL B N 1
ATOM 3007 C CA . VAL B 1 59 ? -1.061 -2.502 0.184 1 98.94 59 VAL B CA 1
ATOM 3008 C C . VAL B 1 59 ? -1.422 -3.693 1.07 1 98.94 59 VAL B C 1
ATOM 3010 O O . VAL B 1 59 ? -1.192 -3.664 2.281 1 98.94 59 VAL B O 1
ATOM 3013 N N . PHE B 1 60 ? -1.922 -4.785 0.489 1 98.94 60 PHE B N 1
ATOM 3014 C CA . PHE B 1 60 ? -2.305 -5.984 1.227 1 98.94 60 PHE B CA 1
ATOM 3015 C C . PHE B 1 60 ? -1.092 -6.613 1.9 1 98.94 60 PHE B C 1
ATOM 3017 O O . PHE B 1 60 ? -1.162 -7.02 3.062 1 98.94 60 PHE B O 1
ATOM 3024 N N . LEU B 1 61 ? 0.021 -6.719 1.154 1 98.94 61 LEU B N 1
ATOM 3025 C CA . LEU B 1 61 ? 1.216 -7.359 1.69 1 98.94 61 LEU B CA 1
ATOM 3026 C C . LEU B 1 61 ? 1.805 -6.543 2.836 1 98.94 61 LEU B C 1
ATOM 3028 O O . LEU B 1 61 ? 2.426 -7.098 3.744 1 98.94 61 LEU B O 1
ATOM 3032 N N . ALA B 1 62 ? 1.638 -5.188 2.807 1 98.94 62 ALA B N 1
ATOM 3033 C CA . ALA B 1 62 ? 2.068 -4.391 3.951 1 98.94 62 ALA B CA 1
ATOM 3034 C C . ALA B 1 62 ? 1.321 -4.797 5.219 1 98.94 62 ALA B C 1
ATOM 3036 O O . ALA B 1 62 ? 1.923 -4.93 6.285 1 98.94 62 ALA B O 1
ATOM 3037 N N . TYR B 1 63 ? 0.027 -5 5.09 1 98.94 63 TYR B N 1
ATOM 3038 C CA . TYR B 1 63 ? -0.792 -5.48 6.199 1 98.94 63 TYR B CA 1
ATOM 3039 C C . TYR B 1 63 ? -0.35 -6.867 6.645 1 98.94 63 TYR B C 1
ATOM 3041 O O . TYR B 1 63 ? -0.194 -7.125 7.84 1 98.94 63 TYR B O 1
ATOM 3049 N N . ALA B 1 64 ? -0.106 -7.766 5.676 1 98.94 64 ALA B N 1
ATOM 3050 C CA . ALA B 1 64 ? 0.329 -9.133 5.965 1 98.94 64 ALA B CA 1
ATOM 3051 C C . ALA B 1 64 ? 1.7 -9.141 6.637 1 98.94 64 ALA B C 1
ATOM 3053 O O . ALA B 1 64 ? 1.979 -9.992 7.48 1 98.94 64 ALA B O 1
ATOM 3054 N N . ALA B 1 65 ? 2.574 -8.211 6.215 1 98.88 65 ALA B N 1
ATOM 3055 C CA . ALA B 1 65 ? 3.908 -8.109 6.797 1 98.88 65 ALA B CA 1
ATOM 3056 C C . ALA B 1 65 ? 3.834 -7.906 8.312 1 98.88 65 ALA B C 1
ATOM 3058 O O . ALA B 1 65 ? 4.637 -8.469 9.055 1 98.88 65 ALA B O 1
ATOM 3059 N N . ALA B 1 66 ? 2.85 -7.113 8.75 1 98.69 66 ALA B N 1
ATOM 3060 C CA . ALA B 1 66 ? 2.674 -6.828 10.172 1 98.69 66 ALA B CA 1
ATOM 3061 C C . ALA B 1 66 ? 2.215 -8.07 10.93 1 98.69 66 ALA B C 1
ATOM 3063 O O . ALA B 1 66 ? 2.318 -8.133 12.156 1 98.69 66 ALA B O 1
ATOM 3064 N N . HIS B 1 67 ? 1.709 -9.109 10.242 1 98.62 67 HIS B N 1
ATOM 3065 C CA . HIS B 1 67 ? 1.163 -10.312 10.859 1 98.62 67 HIS B CA 1
ATOM 3066 C C . HIS B 1 67 ? 2.109 -11.5 10.688 1 98.62 67 HIS B C 1
ATOM 3068 O O . HIS B 1 67 ? 1.759 -12.633 11.031 1 98.62 67 HIS B O 1
ATOM 3074 N N . THR B 1 68 ? 3.244 -11.289 10.086 1 98.75 68 THR B N 1
ATOM 3075 C CA . THR B 1 68 ? 4.223 -12.352 9.867 1 98.75 68 THR B CA 1
ATOM 3076 C C . THR B 1 68 ? 5.621 -11.883 10.258 1 98.75 68 THR B C 1
ATOM 3078 O O . THR B 1 68 ? 5.844 -10.695 10.492 1 98.75 68 THR B O 1
ATOM 3081 N N . GLN B 1 69 ? 6.578 -12.82 10.32 1 98.19 69 GLN B N 1
ATOM 3082 C CA . GLN B 1 69 ? 7.906 -12.469 10.812 1 98.19 69 GLN B CA 1
ATOM 3083 C C . GLN B 1 69 ? 9 -13.047 9.914 1 98.19 69 GLN B C 1
ATOM 3085 O O . GLN B 1 69 ? 10.094 -12.492 9.828 1 98.19 69 GLN B O 1
ATOM 3090 N N . ARG B 1 70 ? 8.727 -14.164 9.273 1 98.44 70 ARG B N 1
ATOM 3091 C CA . ARG B 1 70 ? 9.82 -14.891 8.633 1 98.44 70 ARG B CA 1
ATOM 3092 C C . ARG B 1 70 ? 9.516 -15.148 7.16 1 98.44 70 ARG B C 1
ATOM 3094 O O . ARG B 1 70 ? 10.406 -15.078 6.312 1 98.44 70 ARG B O 1
ATOM 3101 N N . ILE B 1 71 ? 8.266 -15.508 6.867 1 98.88 71 ILE B N 1
ATOM 3102 C CA . ILE B 1 71 ? 7.883 -15.906 5.516 1 98.88 71 ILE B CA 1
ATOM 3103 C C . ILE B 1 71 ? 8.117 -14.75 4.551 1 98.88 71 ILE B C 1
ATOM 3105 O O . ILE B 1 71 ? 7.844 -13.594 4.879 1 98.88 71 ILE B O 1
ATOM 3109 N N . ARG B 1 72 ? 8.773 -14.992 3.463 1 98.88 72 ARG B N 1
ATOM 3110 C CA . ARG B 1 72 ? 8.922 -13.961 2.439 1 98.88 72 ARG B CA 1
ATOM 3111 C C . ARG B 1 72 ? 7.586 -13.672 1.762 1 98.88 72 ARG B C 1
ATOM 3113 O O . ARG B 1 72 ? 6.754 -14.57 1.609 1 98.88 72 ARG B O 1
ATOM 3120 N N . LEU B 1 73 ? 7.352 -12.438 1.442 1 98.94 73 LEU B N 1
ATOM 3121 C CA . LEU B 1 73 ? 6.102 -11.961 0.856 1 98.94 73 LEU B CA 1
ATOM 3122 C C . LEU B 1 73 ? 6.316 -11.492 -0.578 1 98.94 73 LEU B C 1
ATOM 3124 O O . LEU B 1 73 ? 7.18 -10.648 -0.835 1 98.94 73 LEU B O 1
ATOM 3128 N N . GLY B 1 74 ? 5.555 -12.047 -1.509 1 98.88 74 GLY B N 1
ATOM 3129 C CA . GLY B 1 74 ? 5.852 -11.75 -2.9 1 98.88 74 GLY B CA 1
ATOM 3130 C C . GLY B 1 74 ? 4.613 -11.461 -3.727 1 98.88 74 GLY B C 1
ATOM 3131 O O . GLY B 1 74 ? 3.502 -11.82 -3.332 1 98.88 74 GLY B O 1
ATOM 3132 N N . THR B 1 75 ? 4.812 -10.734 -4.797 1 98.88 75 THR B N 1
ATOM 3133 C CA . THR B 1 75 ? 3.781 -10.547 -5.812 1 98.88 75 THR B CA 1
ATOM 3134 C C . THR B 1 75 ? 3.975 -11.523 -6.969 1 98.88 75 THR B C 1
ATOM 3136 O O . THR B 1 75 ? 5.094 -11.711 -7.449 1 98.88 75 THR B O 1
ATOM 3139 N N . ALA B 1 76 ? 2.967 -12.164 -7.434 1 98.25 76 ALA B N 1
ATOM 3140 C CA . ALA B 1 76 ? 2.99 -13.102 -8.555 1 98.25 76 ALA B CA 1
ATOM 3141 C C . ALA B 1 76 ? 1.736 -12.961 -9.414 1 98.25 76 ALA B C 1
ATOM 3143 O O . ALA B 1 76 ? 0.877 -13.844 -9.422 1 98.25 76 ALA B O 1
ATOM 3144 N N . ILE B 1 77 ? 1.631 -11.805 -9.836 1 98.19 77 ILE B N 1
ATOM 3145 C CA . ILE B 1 77 ? 2.57 -10.727 -10.133 1 98.19 77 ILE B CA 1
ATOM 3146 C C . ILE B 1 77 ? 1.85 -9.383 -10.07 1 98.19 77 ILE B C 1
ATOM 3148 O O . ILE B 1 77 ? 0.625 -9.328 -9.93 1 98.19 77 ILE B O 1
ATOM 3152 N N . ILE B 1 78 ? 2.6 -8.273 -10.086 1 98.75 78 ILE B N 1
ATOM 3153 C CA . ILE B 1 78 ? 2.105 -6.949 -10.445 1 98.75 78 ILE B CA 1
ATOM 3154 C C . ILE B 1 78 ? 1.983 -6.844 -11.969 1 98.75 78 ILE B C 1
ATOM 3156 O O . ILE B 1 78 ? 2.938 -7.129 -12.695 1 98.75 78 ILE B O 1
ATOM 3160 N N . THR B 1 79 ? 0.8 -6.5 -12.445 1 98.19 79 THR B N 1
ATOM 3161 C CA . THR B 1 79 ? 0.617 -6.242 -13.867 1 98.19 79 THR B CA 1
ATOM 3162 C C . THR B 1 79 ? 1.186 -4.875 -14.242 1 98.19 79 THR B C 1
ATOM 3164 O O . THR B 1 79 ? 0.449 -3.891 -14.328 1 98.19 79 THR B O 1
ATOM 3167 N N . LEU B 1 80 ? 2.367 -4.863 -14.617 1 98.5 80 LEU B N 1
ATOM 3168 C CA . LEU B 1 80 ? 3.215 -3.676 -14.594 1 98.5 80 LEU B CA 1
ATOM 3169 C C . LEU B 1 80 ? 2.713 -2.629 -15.578 1 98.5 80 LEU B C 1
ATOM 3171 O O . LEU B 1 80 ? 2.727 -1.432 -15.289 1 98.5 80 LEU B O 1
ATOM 3175 N N . PRO B 1 81 ? 2.195 -2.986 -16.797 1 98.12 81 PRO B N 1
ATOM 3176 C CA . PRO B 1 81 ? 1.759 -1.969 -17.75 1 98.12 81 PRO B CA 1
ATOM 3177 C C . PRO B 1 81 ? 0.608 -1.116 -17.219 1 98.12 81 PRO B C 1
ATOM 3179 O O . PRO B 1 81 ? 0.399 0.005 -17.688 1 98.12 81 PRO B O 1
ATOM 3182 N N . MET B 1 82 ? -0.112 -1.598 -16.234 1 97.5 82 MET B N 1
ATOM 3183 C CA . MET B 1 82 ? -1.272 -0.895 -15.703 1 97.5 82 MET B CA 1
ATOM 3184 C C . MET B 1 82 ? -0.884 -0.041 -14.5 1 97.5 82 MET B C 1
ATOM 3186 O O . MET B 1 82 ? -1.751 0.503 -13.812 1 97.5 82 MET B O 1
ATOM 3190 N N . GLU B 1 83 ? 0.399 0.072 -14.289 1 98.06 83 GLU B N 1
ATOM 3191 C CA . GLU B 1 83 ? 0.906 0.764 -13.109 1 98.06 83 GLU B CA 1
ATOM 3192 C C . GLU B 1 83 ? 1.696 2.01 -13.5 1 98.06 83 GLU B C 1
ATOM 3194 O O . GLU B 1 83 ? 2.062 2.182 -14.664 1 98.06 83 GLU B O 1
ATOM 3199 N N . ASN B 1 84 ? 1.82 2.959 -12.562 1 97.69 84 ASN B N 1
ATOM 3200 C CA . ASN B 1 84 ? 2.914 3.926 -12.57 1 97.69 84 ASN B CA 1
ATOM 3201 C C . ASN B 1 84 ? 4.203 3.318 -12.031 1 97.69 84 ASN B C 1
ATOM 3203 O O . ASN B 1 84 ? 4.305 3.023 -10.836 1 97.69 84 ASN B O 1
ATOM 3207 N N . PRO B 1 85 ? 5.16 3.109 -12.938 1 98.31 85 PRO B N 1
ATOM 3208 C CA . PRO B 1 85 ? 6.352 2.365 -12.516 1 98.31 85 PRO B CA 1
ATOM 3209 C C . PRO B 1 85 ? 7.102 3.053 -11.375 1 98.31 85 PRO B C 1
ATOM 3211 O O . PRO B 1 85 ? 7.656 2.381 -10.5 1 98.31 85 PRO B O 1
ATOM 3214 N N . LEU B 1 86 ? 7.168 4.359 -11.367 1 98.31 86 LEU B N 1
ATOM 3215 C CA . LEU B 1 86 ? 7.859 5.066 -10.289 1 98.31 86 LEU B CA 1
ATOM 3216 C C . LEU B 1 86 ? 7.141 4.871 -8.961 1 98.31 86 LEU B C 1
ATOM 3218 O O . LEU B 1 86 ? 7.785 4.688 -7.926 1 98.31 86 LEU B O 1
ATOM 3222 N N . ARG B 1 87 ? 5.855 4.867 -8.992 1 98.62 87 ARG B N 1
ATOM 3223 C CA . ARG B 1 87 ? 5.078 4.629 -7.777 1 98.62 87 ARG B CA 1
ATOM 3224 C C . ARG B 1 87 ? 5.234 3.188 -7.305 1 98.62 87 ARG B C 1
ATOM 3226 O O . ARG B 1 87 ? 5.32 2.93 -6.102 1 98.62 87 ARG B O 1
ATOM 3233 N N . VAL B 1 88 ? 5.281 2.273 -8.25 1 98.88 88 VAL B N 1
ATOM 3234 C CA . VAL B 1 88 ? 5.551 0.887 -7.879 1 98.88 88 VAL B CA 1
ATOM 3235 C C . VAL B 1 88 ? 6.902 0.793 -7.176 1 98.88 88 VAL B C 1
ATOM 3237 O O . VAL B 1 88 ? 7.027 0.129 -6.145 1 98.88 88 VAL B O 1
ATOM 3240 N N . ALA B 1 89 ? 7.898 1.461 -7.723 1 98.88 89 ALA B N 1
ATOM 3241 C CA . ALA B 1 89 ? 9.234 1.454 -7.125 1 98.88 89 ALA B CA 1
ATOM 3242 C C . ALA B 1 89 ? 9.195 2.006 -5.703 1 98.88 89 ALA B C 1
ATOM 3244 O O . ALA B 1 89 ? 9.812 1.437 -4.797 1 98.88 89 ALA B O 1
ATOM 3245 N N . GLU B 1 90 ? 8.5 3.057 -5.488 1 98.81 90 GLU B N 1
ATOM 3246 C CA . GLU B 1 90 ? 8.391 3.68 -4.176 1 98.81 90 GLU B CA 1
ATOM 3247 C C . GLU B 1 90 ? 7.633 2.783 -3.199 1 98.81 90 GLU B C 1
ATOM 3249 O O . GLU B 1 90 ? 8.062 2.586 -2.062 1 98.81 90 GLU B O 1
ATOM 3254 N N . ASP B 1 91 ? 6.492 2.281 -3.66 1 98.94 91 ASP B N 1
ATOM 3255 C CA . ASP B 1 91 ? 5.676 1.416 -2.812 1 98.94 91 ASP B CA 1
ATOM 3256 C C . ASP B 1 91 ? 6.465 0.189 -2.363 1 98.94 91 ASP B C 1
ATOM 3258 O O . ASP B 1 91 ? 6.418 -0.19 -1.19 1 98.94 91 ASP B O 1
ATOM 3262 N N . ALA B 1 92 ? 7.148 -0.394 -3.285 1 98.94 92 ALA B N 1
ATOM 3263 C CA . ALA B 1 92 ? 7.938 -1.582 -2.971 1 98.94 92 ALA B CA 1
ATOM 3264 C C . ALA B 1 92 ? 9.062 -1.251 -1.988 1 98.94 92 ALA B C 1
ATOM 3266 O O . ALA B 1 92 ? 9.344 -2.031 -1.076 1 98.94 92 ALA B O 1
ATOM 3267 N N . ALA B 1 93 ? 9.727 -0.137 -2.188 1 98.88 93 ALA B N 1
ATOM 3268 C CA . ALA B 1 93 ? 10.805 0.272 -1.289 1 98.88 93 ALA B CA 1
ATOM 3269 C C . ALA B 1 93 ? 10.289 0.435 0.14 1 98.88 93 ALA B C 1
ATOM 3271 O O . ALA B 1 93 ? 10.906 -0.061 1.086 1 98.88 93 ALA B O 1
ATOM 3272 N N . VAL B 1 94 ? 9.18 1.11 0.303 1 98.94 94 VAL B N 1
ATOM 3273 C CA . VAL B 1 94 ? 8.578 1.319 1.619 1 98.94 94 VAL B CA 1
ATOM 3274 C C . VAL B 1 94 ? 8.172 -0.023 2.223 1 98.94 94 VAL B C 1
ATOM 3276 O O . VAL B 1 94 ? 8.508 -0.319 3.373 1 98.94 94 VAL B O 1
ATOM 3279 N N . LEU B 1 95 ? 7.496 -0.844 1.455 1 98.94 95 LEU B N 1
ATOM 3280 C CA . LEU B 1 95 ? 7.027 -2.137 1.943 1 98.94 95 LEU B CA 1
ATOM 3281 C C . LEU B 1 95 ? 8.203 -3.016 2.363 1 98.94 95 LEU B C 1
ATOM 3283 O O . LEU B 1 95 ? 8.117 -3.727 3.367 1 98.94 95 LEU B O 1
ATOM 3287 N N . ASP B 1 96 ? 9.258 -3.018 1.565 1 98.94 96 ASP B N 1
ATOM 3288 C CA . ASP B 1 96 ? 10.398 -3.861 1.894 1 98.94 96 ASP B CA 1
ATOM 3289 C C . ASP B 1 96 ? 10.961 -3.512 3.271 1 98.94 96 ASP B C 1
ATOM 3291 O O . ASP B 1 96 ? 11.344 -4.402 4.035 1 98.94 96 ASP B O 1
ATOM 3295 N N . LEU B 1 97 ? 11.039 -2.248 3.578 1 98.88 97 LEU B N 1
ATOM 3296 C CA . LEU B 1 97 ? 11.516 -1.815 4.891 1 98.88 97 LEU B CA 1
ATOM 3297 C C . LEU B 1 97 ? 10.547 -2.25 5.984 1 98.88 97 LEU B C 1
ATOM 3299 O O . LEU B 1 97 ? 10.969 -2.744 7.031 1 98.88 97 LEU B O 1
ATOM 3303 N N . LEU B 1 98 ? 9.227 -2.086 5.734 1 98.81 98 LEU B N 1
ATOM 3304 C CA . LEU B 1 98 ? 8.211 -2.494 6.703 1 98.81 98 LEU B CA 1
ATOM 3305 C C . LEU B 1 98 ? 8.266 -4 6.941 1 98.81 98 LEU B C 1
ATOM 3307 O O . LEU B 1 98 ? 8.008 -4.465 8.055 1 98.81 98 LEU B O 1
ATOM 3311 N N . ALA B 1 99 ? 8.586 -4.773 5.895 1 98.81 99 ALA B N 1
ATOM 3312 C CA . ALA B 1 99 ? 8.641 -6.23 5.949 1 98.81 99 ALA B CA 1
ATOM 3313 C C . ALA B 1 99 ? 10.023 -6.719 6.367 1 98.81 99 ALA B C 1
ATOM 3315 O O . ALA B 1 99 ? 10.289 -7.922 6.375 1 98.81 99 ALA B O 1
ATOM 3316 N N . GLU B 1 100 ? 10.93 -5.789 6.648 1 98.44 100 GLU B N 1
ATOM 3317 C CA . GLU B 1 100 ? 12.281 -6.086 7.129 1 98.44 100 GLU B CA 1
ATOM 3318 C C . GLU B 1 100 ? 13.055 -6.914 6.109 1 98.44 100 GLU B C 1
ATOM 3320 O O . GLU B 1 100 ? 13.688 -7.91 6.469 1 98.44 100 GLU B O 1
ATOM 3325 N N . GLY B 1 101 ? 12.875 -6.578 4.883 1 98.62 101 GLY B N 1
ATOM 3326 C CA . GLY B 1 101 ? 13.703 -7.148 3.832 1 98.62 101 GLY B CA 1
ATOM 3327 C C . GLY B 1 101 ? 13.141 -8.438 3.256 1 98.62 101 GLY B C 1
ATOM 3328 O O . GLY B 1 101 ? 13.852 -9.18 2.582 1 98.62 101 GLY B O 1
ATOM 3329 N N . ARG B 1 102 ? 11.875 -8.734 3.404 1 98.75 102 ARG B N 1
ATOM 3330 C CA . ARG B 1 102 ? 11.32 -10.031 3.029 1 98.75 102 ARG B CA 1
ATOM 3331 C C . ARG B 1 102 ? 10.555 -9.938 1.715 1 98.75 102 ARG B C 1
ATOM 3333 O O . ARG B 1 102 ? 10 -10.93 1.242 1 98.75 102 ARG B O 1
ATOM 3340 N N . LEU B 1 103 ? 10.516 -8.797 1.075 1 98.88 103 LEU B N 1
ATOM 3341 C CA . LEU B 1 103 ? 9.68 -8.609 -0.108 1 98.88 103 LEU B CA 1
ATOM 3342 C C . LEU B 1 103 ? 10.352 -9.211 -1.341 1 98.88 103 LEU B C 1
ATOM 3344 O O . LEU B 1 103 ? 11.555 -9.039 -1.547 1 98.88 103 LEU B O 1
ATOM 3348 N N . GLU B 1 104 ? 9.641 -10.031 -2.092 1 98.88 104 GLU B N 1
ATOM 3349 C CA . GLU B 1 104 ? 9.938 -10.461 -3.455 1 98.88 104 GLU B CA 1
ATOM 3350 C C . GLU B 1 104 ? 8.992 -9.812 -4.457 1 98.88 104 GLU B C 1
ATOM 3352 O O . GLU B 1 104 ? 7.785 -9.719 -4.207 1 98.88 104 GLU B O 1
ATOM 3357 N N . VAL B 1 105 ? 9.539 -9.383 -5.574 1 98.88 105 VAL B N 1
ATOM 3358 C CA . VAL B 1 105 ? 8.68 -8.602 -6.453 1 98.88 105 VAL B CA 1
ATOM 3359 C C . VAL B 1 105 ? 8.57 -9.281 -7.816 1 98.88 105 VAL B C 1
ATOM 3361 O O . VAL B 1 105 ? 9.531 -9.281 -8.594 1 98.88 105 VAL B O 1
ATOM 3364 N N . GLY B 1 106 ? 7.449 -9.789 -8.094 1 98.88 106 GLY B N 1
ATOM 3365 C CA . GLY B 1 106 ? 7.168 -10.367 -9.398 1 98.88 106 GLY B CA 1
ATOM 3366 C C . GLY B 1 106 ? 6.359 -9.445 -10.297 1 98.88 106 GLY B C 1
ATOM 3367 O O . GLY B 1 106 ? 5.402 -8.812 -9.844 1 98.88 106 GLY B O 1
ATOM 3368 N N . PHE B 1 107 ? 6.773 -9.398 -11.539 1 98.88 107 PHE B N 1
ATOM 3369 C CA . PHE B 1 107 ? 6.109 -8.57 -12.539 1 98.88 107 PHE B CA 1
ATOM 3370 C C . PHE B 1 107 ? 5.645 -9.422 -13.719 1 98.88 107 PHE B C 1
ATOM 3372 O O . PHE B 1 107 ? 6.234 -10.461 -14.008 1 98.88 107 PHE B O 1
ATOM 3379 N N . GLY B 1 108 ? 4.629 -8.961 -14.367 1 98.25 108 GLY B N 1
ATOM 3380 C CA . GLY B 1 108 ? 4.156 -9.516 -15.625 1 98.25 108 GLY B CA 1
ATOM 3381 C C . GLY B 1 108 ? 3.412 -8.508 -16.469 1 98.25 108 GLY B C 1
ATOM 3382 O O . GLY B 1 108 ? 3.086 -7.41 -16 1 98.25 108 GLY B O 1
ATOM 3383 N N . SER B 1 109 ? 3.15 -8.82 -17.703 1 96.12 109 SER B N 1
ATOM 3384 C CA . SER B 1 109 ? 2.537 -7.895 -18.641 1 96.12 109 SER B CA 1
ATOM 3385 C C . SER B 1 109 ? 1.015 -7.941 -18.562 1 96.12 109 SER B C 1
ATOM 3387 O O . SER B 1 109 ? 0.335 -6.992 -18.953 1 96.12 109 SER B O 1
ATOM 3389 N N . GLY B 1 110 ? 0.548 -9.031 -18.016 1 91.69 110 GLY B N 1
ATOM 3390 C CA . GLY B 1 110 ? -0.897 -9.18 -17.938 1 91.69 110 GLY B CA 1
ATOM 3391 C C . GLY B 1 110 ? -1.495 -9.766 -19.203 1 91.69 110 GLY B C 1
ATOM 3392 O O . GLY B 1 110 ? -0.78 -10.023 -20.172 1 91.69 110 GLY B O 1
ATOM 3393 N N . GLY B 1 111 ? -2.928 -10.07 -19.172 1 87.19 111 GLY B N 1
ATOM 3394 C CA . GLY B 1 111 ? -3.471 -10.773 -20.328 1 87.19 111 GLY B CA 1
ATOM 3395 C C . GLY B 1 111 ? -4.957 -10.539 -20.516 1 87.19 111 GLY B C 1
ATOM 3396 O O . GLY B 1 111 ? -5.551 -11.047 -21.484 1 87.19 111 GLY B O 1
ATOM 3397 N N . THR B 1 112 ? -5.609 -9.805 -19.578 1 89.69 112 THR B N 1
ATOM 3398 C CA . THR B 1 112 ? -7.02 -9.5 -19.781 1 89.69 112 THR B CA 1
ATOM 3399 C C . THR B 1 112 ? -7.195 -8.203 -20.562 1 89.69 112 THR B C 1
ATOM 3401 O O . THR B 1 112 ? -7.008 -7.117 -20.016 1 89.69 112 THR B O 1
ATOM 3404 N N . PRO B 1 113 ? -7.645 -8.227 -21.766 1 91.94 113 PRO B N 1
ATOM 3405 C CA . PRO B 1 113 ? -7.617 -7.066 -22.656 1 91.94 113 PRO B CA 1
ATOM 3406 C C . PRO B 1 113 ? -8.445 -5.898 -22.125 1 91.94 113 PRO B C 1
ATOM 3408 O O . PRO B 1 113 ? -7.984 -4.754 -22.125 1 91.94 113 PRO B O 1
ATOM 3411 N N . THR B 1 114 ? -9.617 -6.16 -21.562 1 92.5 114 THR B N 1
ATOM 3412 C CA . THR B 1 114 ? -10.516 -5.082 -21.156 1 92.5 114 THR B CA 1
ATOM 3413 C C . THR B 1 114 ? -9.977 -4.336 -19.953 1 92.5 114 THR B C 1
ATOM 3415 O O . THR B 1 114 ? -10.344 -3.188 -19.703 1 92.5 114 THR B O 1
ATOM 3418 N N . SER B 1 115 ? -9.086 -4.973 -19.219 1 94.69 115 SER B N 1
ATOM 3419 C CA . SER B 1 115 ? -8.562 -4.379 -17.984 1 94.69 115 SER B CA 1
ATOM 3420 C C . SER B 1 115 ? -7.539 -3.293 -18.297 1 94.69 115 SER B C 1
ATOM 3422 O O . SER B 1 115 ? -7.199 -2.49 -17.422 1 94.69 115 SER B O 1
ATOM 3424 N N . PHE B 1 116 ? -7.082 -3.23 -19.562 1 96.12 116 PHE B N 1
ATOM 3425 C CA . PHE B 1 116 ? -6.07 -2.246 -19.922 1 96.12 116 PHE B CA 1
ATOM 3426 C C . PHE B 1 116 ? -6.715 -0.904 -20.25 1 96.12 116 PHE B C 1
ATOM 3428 O O . PHE B 1 116 ? -6.094 0.146 -20.078 1 96.12 116 PHE B O 1
ATOM 3435 N N . LEU B 1 117 ? -7.934 -0.952 -20.609 1 96 117 LEU B N 1
ATOM 3436 C CA . LEU B 1 117 ? -8.609 0.194 -21.219 1 96 117 LEU B CA 1
ATOM 3437 C C . LEU B 1 117 ? -8.703 1.35 -20.234 1 96 117 LEU B C 1
ATOM 3439 O O . LEU B 1 117 ? -8.391 2.492 -20.578 1 96 117 LEU B O 1
ATOM 3443 N N . PRO B 1 118 ? -9.023 1.082 -18.969 1 95.75 118 PRO B N 1
ATOM 3444 C CA . PRO B 1 118 ? -9.125 2.195 -18.016 1 95.75 118 PRO B CA 1
ATOM 3445 C C . PRO B 1 118 ? -7.793 2.898 -17.781 1 95.75 118 PRO B C 1
ATOM 3447 O O . PRO B 1 118 ? -7.762 4.023 -17.281 1 95.75 118 PRO B O 1
ATOM 3450 N N . PHE B 1 119 ? -6.746 2.285 -18.109 1 95.25 119 PHE B N 1
ATOM 3451 C CA . PHE B 1 119 ? -5.418 2.848 -17.906 1 95.25 119 PHE B CA 1
ATOM 3452 C C . PHE B 1 119 ? -4.883 3.467 -19.188 1 95.25 119 PHE B C 1
ATOM 3454 O O . PHE B 1 119 ? -3.705 3.828 -19.266 1 95.25 119 PHE B O 1
ATOM 3461 N N . GLY B 1 120 ? -5.691 3.51 -20.203 1 93.69 120 GLY B N 1
ATOM 3462 C CA . GLY B 1 120 ? -5.359 4.18 -21.453 1 93.69 120 GLY B CA 1
ATOM 3463 C C . GLY B 1 120 ? -4.438 3.367 -22.344 1 93.69 120 GLY B C 1
ATOM 3464 O O . GLY B 1 120 ? -3.66 3.926 -23.125 1 93.69 120 GLY B O 1
ATOM 3465 N N . LEU B 1 121 ? -4.477 2.096 -22.203 1 94.62 121 LEU B N 1
ATOM 3466 C CA . LEU B 1 121 ? -3.57 1.215 -22.922 1 94.62 121 LEU B CA 1
ATOM 3467 C C . LEU B 1 121 ? -4.348 0.166 -23.719 1 94.62 121 LEU B C 1
ATOM 3469 O O . LEU B 1 121 ? -5.348 -0.365 -23.234 1 94.62 121 LEU B O 1
ATOM 3473 N N . ALA B 1 122 ? -3.881 -0.048 -24.969 1 93.62 122 ALA B N 1
ATOM 3474 C CA . ALA B 1 122 ? -4.332 -1.238 -25.688 1 93.62 122 ALA B CA 1
ATOM 3475 C C . ALA B 1 122 ? -3.494 -2.455 -25.312 1 93.62 122 ALA B C 1
ATOM 3477 O O . ALA B 1 122 ? -2.283 -2.344 -25.109 1 93.62 122 ALA B O 1
ATOM 3478 N N . CYS B 1 123 ? -4.145 -3.578 -25.219 1 92.25 123 CYS B N 1
ATOM 3479 C CA . CYS B 1 123 ? -3.496 -4.812 -24.781 1 92.25 123 CYS B CA 1
ATOM 3480 C C . CYS B 1 123 ? -2.283 -5.121 -25.656 1 92.25 123 CYS B C 1
ATOM 3482 O O . CYS B 1 123 ? -1.287 -5.66 -25.172 1 92.25 123 CYS B O 1
ATOM 3484 N N . GLU B 1 124 ? -2.271 -4.707 -26.906 1 93.81 124 GLU B N 1
ATOM 3485 C CA . GLU B 1 124 ? -1.196 -4.992 -27.844 1 93.81 124 GLU B CA 1
ATOM 3486 C C . GLU B 1 124 ? 0.078 -4.238 -27.469 1 93.81 124 GLU B C 1
ATOM 3488 O O . GLU B 1 124 ? 1.173 -4.613 -27.906 1 93.81 124 GLU B O 1
ATOM 3493 N N . GLN B 1 125 ? -0.029 -3.203 -26.672 1 95.19 125 GLN B N 1
ATOM 3494 C CA . GLN B 1 125 ? 1.107 -2.367 -26.297 1 95.19 125 GLN B CA 1
ATOM 3495 C C . GLN B 1 125 ? 1.779 -2.891 -25.031 1 95.19 125 GLN B C 1
ATOM 3497 O O . GLN B 1 125 ? 2.824 -2.381 -24.625 1 95.19 125 GLN B O 1
ATOM 3502 N N . ARG B 1 126 ? 1.227 -3.932 -24.469 1 95.62 126 ARG B N 1
ATOM 3503 C CA . ARG B 1 126 ? 1.585 -4.332 -23.125 1 95.62 126 ARG B CA 1
ATOM 3504 C C . ARG B 1 126 ? 3.055 -4.73 -23.031 1 95.62 126 ARG B C 1
ATOM 3506 O O . ARG B 1 126 ? 3.723 -4.453 -22.031 1 95.62 126 ARG B O 1
ATOM 3513 N N . GLY B 1 127 ? 3.596 -5.344 -24.094 1 95.62 127 GLY B N 1
ATOM 3514 C CA . GLY B 1 127 ? 4.984 -5.773 -24.078 1 95.62 127 GLY B CA 1
ATOM 3515 C C . GLY B 1 127 ? 5.961 -4.613 -23.984 1 95.62 127 GLY B C 1
ATOM 3516 O O . GLY B 1 127 ? 6.871 -4.621 -23.156 1 95.62 127 GLY B O 1
ATOM 3517 N N . THR B 1 128 ? 5.793 -3.617 -24.844 1 96.75 128 THR B N 1
ATOM 3518 C CA . THR B 1 128 ? 6.668 -2.453 -24.891 1 96.75 128 THR B CA 1
ATOM 3519 C C . THR B 1 128 ? 6.559 -1.641 -23.594 1 96.75 128 THR B C 1
ATOM 3521 O O . THR B 1 128 ? 7.57 -1.229 -23.031 1 96.75 128 THR B O 1
ATOM 3524 N N . VAL B 1 129 ? 5.328 -1.437 -23.172 1 97.88 129 VAL B N 1
ATOM 3525 C CA . VAL B 1 129 ? 5.098 -0.666 -21.953 1 97.88 129 VAL B CA 1
ATOM 3526 C C . VAL B 1 129 ? 5.719 -1.386 -20.75 1 97.88 129 VAL B C 1
ATOM 3528 O O . VAL B 1 129 ? 6.332 -0.753 -19.891 1 97.88 129 VAL B O 1
ATOM 3531 N N . PHE B 1 130 ? 5.598 -2.705 -20.781 1 98.38 130 PHE B N 1
ATOM 3532 C CA . PHE B 1 130 ? 6.207 -3.508 -19.734 1 98.38 130 PHE B CA 1
ATOM 3533 C C . PHE B 1 130 ? 7.707 -3.262 -19.656 1 98.38 130 PHE B C 1
ATOM 3535 O O . PHE B 1 130 ? 8.25 -3.002 -18.578 1 98.38 130 PHE B O 1
ATOM 3542 N N . ALA B 1 131 ? 8.375 -3.354 -20.734 1 97.88 131 ALA B N 1
ATOM 3543 C CA . ALA B 1 131 ? 9.828 -3.201 -20.781 1 97.88 131 ALA B CA 1
ATOM 3544 C C . ALA B 1 131 ? 10.25 -1.815 -20.312 1 97.88 131 ALA B C 1
ATOM 3546 O O . ALA B 1 131 ? 11.203 -1.683 -19.531 1 97.88 131 ALA B O 1
ATOM 3547 N N . ASP B 1 132 ? 9.562 -0.78 -20.75 1 98.12 132 ASP B N 1
ATOM 3548 C CA . ASP B 1 132 ? 9.867 0.592 -20.359 1 98.12 132 ASP B CA 1
ATOM 3549 C C . ASP B 1 132 ? 9.688 0.779 -18.844 1 98.12 132 ASP B C 1
ATOM 3551 O O . ASP B 1 132 ? 10.539 1.389 -18.188 1 98.12 132 ASP B O 1
ATOM 3555 N N . HIS B 1 133 ? 8.57 0.281 -18.344 1 98.56 133 HIS B N 1
ATOM 3556 C CA . HIS B 1 133 ? 8.273 0.418 -16.922 1 98.56 133 HIS B CA 1
ATOM 3557 C C . HIS B 1 133 ? 9.305 -0.319 -16.078 1 98.56 133 HIS B C 1
ATOM 3559 O O . HIS B 1 133 ? 9.773 0.208 -15.062 1 98.56 133 HIS B O 1
ATOM 3565 N N . LEU B 1 134 ? 9.633 -1.542 -16.516 1 98.69 134 LEU B N 1
ATOM 3566 C CA . LEU B 1 134 ? 10.617 -2.322 -15.773 1 98.69 134 LEU B CA 1
ATOM 3567 C C . LEU B 1 134 ? 11.961 -1.599 -15.727 1 98.69 134 LEU B C 1
ATOM 3569 O O . LEU B 1 134 ? 12.609 -1.552 -14.68 1 98.69 134 LEU B O 1
ATOM 3573 N N . HIS B 1 135 ? 12.367 -1.049 -16.828 1 98.12 135 HIS B N 1
ATOM 3574 C CA . HIS B 1 135 ? 13.617 -0.3 -16.891 1 98.12 135 HIS B CA 1
ATOM 3575 C C . HIS B 1 135 ? 13.617 0.866 -15.906 1 98.12 135 HIS B C 1
ATOM 3577 O O . HIS B 1 135 ? 14.609 1.101 -15.211 1 98.12 135 HIS B O 1
ATOM 3583 N N . LEU B 1 136 ? 12.531 1.578 -15.867 1 98.25 136 LEU B N 1
ATOM 3584 C CA . LEU B 1 136 ? 12.43 2.729 -14.977 1 98.25 136 LEU B CA 1
ATOM 3585 C C . LEU B 1 136 ? 12.5 2.291 -13.516 1 98.25 136 LEU B C 1
ATOM 3587 O O . LEU B 1 136 ? 13.164 2.934 -12.703 1 98.25 136 LEU B O 1
ATOM 3591 N N . ILE B 1 137 ? 11.852 1.222 -13.172 1 98.81 137 ILE B N 1
ATOM 3592 C CA . ILE B 1 137 ? 11.859 0.705 -11.805 1 98.81 137 ILE B CA 1
ATOM 3593 C C . ILE B 1 137 ? 13.289 0.339 -11.406 1 98.81 137 ILE B C 1
ATOM 3595 O O . ILE B 1 137 ? 13.758 0.739 -10.336 1 98.81 137 ILE B O 1
ATOM 3599 N N . GLU B 1 138 ? 13.93 -0.382 -12.227 1 98.19 138 GLU B N 1
ATOM 3600 C CA . GLU B 1 138 ? 15.297 -0.803 -11.938 1 98.19 138 GLU B CA 1
ATOM 3601 C C . GLU B 1 138 ? 16.219 0.399 -11.797 1 98.19 138 GLU B C 1
ATOM 3603 O O . GLU B 1 138 ? 17.062 0.438 -10.898 1 98.19 138 GLU B O 1
ATOM 3608 N N . SER B 1 139 ? 16.062 1.371 -12.703 1 97.69 139 SER B N 1
ATOM 3609 C CA . SER B 1 139 ? 16.859 2.592 -12.625 1 97.69 139 SER B CA 1
ATOM 3610 C C . SER B 1 139 ? 16.625 3.33 -11.312 1 97.69 139 SER B C 1
ATOM 3612 O O . SER B 1 139 ? 17.562 3.791 -10.672 1 97.69 139 SER B O 1
ATOM 3614 N N . ALA B 1 140 ? 15.383 3.432 -10.945 1 98.44 140 ALA B N 1
ATOM 3615 C CA . ALA B 1 140 ? 15.031 4.102 -9.695 1 98.44 140 ALA B CA 1
ATOM 3616 C C . ALA B 1 140 ? 15.641 3.385 -8.492 1 98.44 140 ALA B C 1
ATOM 3618 O O . ALA B 1 140 ? 16.25 4.02 -7.629 1 98.44 140 ALA B O 1
ATOM 3619 N N . TRP B 1 141 ? 15.508 2.059 -8.422 1 98.5 141 TRP B N 1
ATOM 3620 C CA . TRP B 1 141 ? 16.016 1.275 -7.297 1 98.5 141 TRP B CA 1
ATOM 3621 C C . TRP B 1 141 ? 17.531 1.33 -7.234 1 98.5 141 TRP B C 1
ATOM 3623 O O . TRP B 1 141 ? 18.125 1.282 -6.148 1 98.5 141 TRP B O 1
ATOM 3633 N N . ARG B 1 142 ? 18.188 1.503 -8.336 1 96.31 142 ARG B N 1
ATOM 3634 C CA . ARG B 1 142 ? 19.641 1.589 -8.375 1 96.31 142 ARG B CA 1
ATOM 3635 C C . ARG B 1 142 ? 20.109 2.957 -7.906 1 96.31 142 ARG B C 1
ATOM 3637 O O . ARG B 1 142 ? 21.312 3.152 -7.664 1 96.31 142 ARG B O 1
ATOM 3644 N N . GLY B 1 143 ? 19.234 3.961 -7.859 1 96.62 143 GLY B N 1
ATOM 3645 C CA . GLY B 1 143 ? 19.578 5.27 -7.332 1 96.62 143 GLY B CA 1
ATOM 3646 C C . GLY B 1 143 ? 19.875 6.289 -8.414 1 96.62 143 GLY B C 1
ATOM 3647 O O . GLY B 1 143 ? 20.438 7.352 -8.141 1 96.62 143 GLY B O 1
ATOM 3648 N N . ASP B 1 144 ? 19.469 6.02 -9.648 1 97.25 144 ASP B N 1
ATOM 3649 C CA . ASP B 1 144 ? 19.656 6.965 -10.734 1 97.25 144 ASP B CA 1
ATOM 3650 C C . ASP B 1 144 ? 18.859 8.25 -10.5 1 97.25 144 ASP B C 1
ATOM 3652 O O . ASP B 1 144 ? 17.938 8.266 -9.695 1 97.25 144 ASP B O 1
ATOM 3656 N N . THR B 1 145 ? 19.328 9.352 -11.188 1 97.12 145 THR B N 1
ATOM 3657 C CA . THR B 1 145 ? 18.547 10.578 -11.164 1 97.12 145 THR B CA 1
ATOM 3658 C C . THR B 1 145 ? 17.219 10.391 -11.883 1 97.12 145 THR B C 1
ATOM 3660 O O . THR B 1 145 ? 17.125 9.641 -12.852 1 97.12 145 THR B O 1
ATOM 3663 N N . LEU B 1 146 ? 16.266 10.977 -11.375 1 97.12 146 LEU B N 1
ATOM 3664 C CA . LEU B 1 146 ? 14.922 10.891 -11.945 1 97.12 146 LEU B CA 1
ATOM 3665 C C . LEU B 1 146 ? 14.484 12.242 -12.508 1 97.12 146 LEU B C 1
ATOM 3667 O O . LEU B 1 146 ? 13.883 13.047 -11.789 1 97.12 146 LEU B O 1
ATOM 3671 N N . ALA B 1 147 ? 14.727 12.594 -13.719 1 95.69 147 ALA B N 1
ATOM 3672 C CA . ALA B 1 147 ? 14.328 13.758 -14.508 1 95.69 147 ALA B CA 1
ATOM 3673 C C . ALA B 1 147 ? 14.992 15.031 -13.992 1 95.69 147 ALA B C 1
ATOM 3675 O O . ALA B 1 147 ? 14.945 16.078 -14.648 1 95.69 147 ALA B O 1
ATOM 3676 N N . HIS B 1 148 ? 15.508 15.086 -12.789 1 95 148 HIS B N 1
ATOM 3677 C CA . HIS B 1 148 ? 16.266 16.172 -12.172 1 95 148 HIS B CA 1
ATOM 3678 C C . HIS B 1 148 ? 17.422 15.633 -11.344 1 95 148 HIS B C 1
ATOM 3680 O O . HIS B 1 148 ? 17.297 14.602 -10.68 1 95 148 HIS B O 1
ATOM 3686 N N . PRO B 1 149 ? 18.5 16.312 -11.305 1 95.94 149 PRO B N 1
ATOM 3687 C CA . PRO B 1 149 ? 19.688 15.82 -10.594 1 95.94 149 PRO B CA 1
ATOM 3688 C C . PRO B 1 149 ? 19.422 15.602 -9.102 1 95.94 149 PRO B C 1
ATOM 3690 O O . PRO B 1 149 ? 20.062 14.75 -8.484 1 95.94 149 PRO B O 1
ATOM 3693 N N . ASP B 1 150 ? 18.484 16.297 -8.594 1 94.12 150 ASP B N 1
ATOM 3694 C CA . ASP B 1 150 ? 18.25 16.234 -7.156 1 94.12 150 ASP B CA 1
ATOM 3695 C C . ASP B 1 150 ? 17.203 15.172 -6.82 1 94.12 150 ASP B C 1
ATOM 3697 O O . ASP B 1 150 ? 16.953 14.875 -5.648 1 94.12 150 ASP B O 1
ATOM 3701 N N . ASN B 1 151 ? 16.594 14.625 -7.785 1 96.75 151 ASN B N 1
ATOM 3702 C CA . ASN B 1 151 ? 15.539 13.641 -7.559 1 96.75 151 ASN B CA 1
ATOM 3703 C C . ASN B 1 151 ? 16.094 12.219 -7.586 1 96.75 151 ASN B C 1
ATOM 3705 O O . ASN B 1 151 ? 16.578 11.758 -8.617 1 96.75 151 ASN B O 1
ATOM 3709 N N . HIS B 1 152 ? 16.016 11.586 -6.449 1 97.5 152 HIS B N 1
ATOM 3710 C CA . HIS B 1 152 ? 16.344 10.164 -6.32 1 97.5 152 HIS B CA 1
ATOM 3711 C C . HIS B 1 152 ? 15.273 9.43 -5.512 1 97.5 152 HIS B C 1
ATOM 3713 O O . HIS B 1 152 ? 14.625 10.016 -4.645 1 97.5 152 HIS B O 1
ATOM 3719 N N . LEU B 1 153 ? 15.18 8.234 -5.883 1 98.31 153 LEU B N 1
ATOM 3720 C CA . LEU B 1 153 ? 14.227 7.445 -5.113 1 98.31 153 LEU B CA 1
ATOM 3721 C C . LEU B 1 153 ? 14.578 7.473 -3.627 1 98.31 153 LEU B C 1
ATOM 3723 O O . LEU B 1 153 ? 15.734 7.285 -3.252 1 98.31 153 LEU B O 1
ATOM 3727 N N . TYR B 1 154 ? 13.578 7.703 -2.822 1 97.75 154 TYR B N 1
ATOM 3728 C CA . TYR B 1 154 ? 13.664 7.641 -1.367 1 97.75 154 TYR B CA 1
ATOM 3729 C C . TYR B 1 154 ? 12.422 6.98 -0.777 1 97.75 154 TYR B C 1
ATOM 3731 O O . TYR B 1 154 ? 11.297 7.363 -1.101 1 97.75 154 TYR B O 1
ATOM 3739 N N . PRO B 1 155 ? 12.688 6.086 0.15 1 98.25 155 PRO B N 1
ATOM 3740 C CA . PRO B 1 155 ? 13.953 5.523 0.634 1 98.25 155 PRO B CA 1
ATOM 3741 C C . PRO B 1 155 ? 14.703 4.746 -0.443 1 98.25 155 PRO B C 1
ATOM 3743 O O . PRO B 1 155 ? 14.086 4.203 -1.361 1 98.25 155 PRO B O 1
ATOM 3746 N N . PRO B 1 156 ? 16.062 4.711 -0.393 1 97.5 156 PRO B N 1
ATOM 3747 C CA . PRO B 1 156 ? 16.828 3.877 -1.323 1 97.5 156 PRO B CA 1
ATOM 3748 C C . PRO B 1 156 ? 16.531 2.389 -1.167 1 97.5 156 PRO B C 1
ATOM 3750 O O . PRO B 1 156 ? 16.312 1.913 -0.05 1 97.5 156 PRO B O 1
ATOM 3753 N N . ALA B 1 157 ? 16.516 1.677 -2.299 1 98 157 ALA B N 1
ATOM 3754 C CA . ALA B 1 157 ? 16.188 0.254 -2.24 1 98 157 ALA B CA 1
ATOM 3755 C C . ALA B 1 157 ? 16.969 -0.529 -3.295 1 98 157 ALA B C 1
ATOM 3757 O O . ALA B 1 157 ? 16.391 -1.302 -4.059 1 98 157 ALA B O 1
ATOM 3758 N N . PRO B 1 158 ? 18.266 -0.433 -3.336 1 97.5 158 PRO B N 1
ATOM 3759 C CA . PRO B 1 158 ? 19.031 -1.121 -4.383 1 97.5 158 PRO B CA 1
ATOM 3760 C C . PRO B 1 158 ? 18.906 -2.641 -4.305 1 97.5 158 PRO B C 1
ATOM 3762 O O . PRO B 1 158 ? 19 -3.326 -5.324 1 97.5 158 PRO B O 1
ATOM 3765 N N . GLN B 1 159 ? 18.641 -3.158 -3.131 1 97.12 159 GLN B N 1
ATOM 3766 C CA . GLN B 1 159 ? 18.562 -4.602 -2.926 1 97.12 159 GLN B CA 1
ATOM 3767 C C . GLN B 1 159 ? 17.375 -5.203 -3.658 1 97.12 159 GLN B C 1
ATOM 3769 O O . GLN B 1 159 ? 17.375 -6.391 -3.992 1 97.12 159 GLN B O 1
ATOM 3774 N N . LEU B 1 160 ? 16.344 -4.434 -3.947 1 98.5 160 LEU B N 1
ATOM 3775 C CA . LEU B 1 160 ? 15.133 -4.949 -4.578 1 98.5 160 LEU B CA 1
ATOM 3776 C C . LEU B 1 160 ? 15.406 -5.344 -6.027 1 98.5 160 LEU B C 1
ATOM 3778 O O . LEU B 1 160 ? 14.727 -6.223 -6.57 1 98.5 160 LEU B O 1
ATOM 3782 N N . ALA B 1 161 ? 16.375 -4.715 -6.617 1 96.88 161 ALA B N 1
ATOM 3783 C CA . ALA B 1 161 ? 16.734 -5.039 -7.996 1 96.88 161 ALA B CA 1
ATOM 3784 C C . ALA B 1 161 ? 17.203 -6.484 -8.117 1 96.88 161 ALA B C 1
ATOM 3786 O O . ALA B 1 161 ? 17.109 -7.09 -9.188 1 96.88 161 ALA B O 1
ATOM 3787 N N . LYS B 1 162 ? 17.609 -7.066 -7.016 1 96.19 162 LYS B N 1
ATOM 3788 C CA . LYS B 1 162 ? 18.125 -8.438 -7.008 1 96.19 162 LYS B CA 1
ATOM 3789 C C . LYS B 1 162 ? 17.016 -9.43 -6.66 1 96.19 162 LYS B C 1
ATOM 3791 O O . LYS B 1 162 ? 17.25 -10.641 -6.656 1 96.19 162 LYS B O 1
ATOM 3796 N N . ARG B 1 163 ? 15.844 -8.969 -6.422 1 98.19 163 ARG B N 1
ATOM 3797 C CA . ARG B 1 163 ? 14.75 -9.828 -5.98 1 98.19 163 ARG B CA 1
ATOM 3798 C C . ARG B 1 163 ? 13.562 -9.742 -6.934 1 98.19 163 ARG B C 1
ATOM 3800 O O . ARG B 1 163 ? 12.414 -9.914 -6.523 1 98.19 163 ARG B O 1
ATOM 3807 N N . ILE B 1 164 ? 13.875 -9.477 -8.18 1 98.75 164 ILE B N 1
ATOM 3808 C CA . ILE B 1 164 ? 12.859 -9.367 -9.219 1 98.75 164 ILE B CA 1
ATOM 3809 C C . ILE B 1 164 ? 12.578 -10.734 -9.828 1 98.75 164 ILE B C 1
ATOM 3811 O O . ILE B 1 164 ? 13.508 -11.516 -10.07 1 98.75 164 ILE B O 1
ATOM 3815 N N . TRP B 1 165 ? 11.328 -11.031 -10.008 1 98.88 165 TRP B N 1
ATOM 3816 C CA . TRP B 1 165 ? 10.836 -12.188 -10.75 1 98.88 165 TRP B CA 1
ATOM 3817 C C . TRP B 1 165 ? 10 -11.75 -11.945 1 98.88 165 TRP B C 1
ATOM 3819 O O . TRP B 1 165 ? 9.211 -10.805 -11.852 1 98.88 165 TRP B O 1
ATOM 3829 N N . ILE B 1 166 ? 10.156 -12.445 -13.086 1 98.81 166 ILE B N 1
ATOM 3830 C CA . ILE B 1 166 ? 9.383 -12.109 -14.273 1 98.81 166 ILE B CA 1
ATOM 3831 C C . ILE B 1 166 ? 8.555 -13.32 -14.719 1 98.81 166 ILE B C 1
ATOM 3833 O O . ILE B 1 166 ? 9.102 -14.406 -14.906 1 98.81 166 ILE B O 1
ATOM 3837 N N . ALA B 1 167 ? 7.277 -13.125 -14.805 1 98.44 167 ALA B N 1
ATOM 3838 C CA . ALA B 1 167 ? 6.395 -14.156 -15.352 1 98.44 167 ALA B CA 1
ATOM 3839 C C . ALA B 1 167 ? 6.355 -14.086 -16.875 1 98.44 167 ALA B C 1
ATOM 3841 O O . ALA B 1 167 ? 6.199 -13.008 -17.453 1 98.44 167 ALA B O 1
ATOM 3842 N N . THR B 1 168 ? 6.473 -15.156 -17.531 1 96.75 168 THR B N 1
ATOM 3843 C CA . THR B 1 168 ? 6.379 -15.211 -19 1 96.75 168 THR B CA 1
ATOM 3844 C C . THR B 1 168 ? 5.965 -16.609 -19.453 1 96.75 168 THR B C 1
ATOM 3846 O O . THR B 1 168 ? 6.234 -17.594 -18.781 1 96.75 168 THR B O 1
ATOM 3849 N N . PHE B 1 169 ? 5.355 -16.656 -20.594 1 94.44 169 PHE B N 1
ATOM 3850 C CA . PHE B 1 169 ? 4.977 -17.906 -21.234 1 94.44 169 PHE B CA 1
ATOM 3851 C C . PHE B 1 169 ? 5.914 -18.234 -22.391 1 94.44 169 PHE B C 1
ATOM 3853 O O . PHE B 1 169 ? 5.793 -19.281 -23.031 1 94.44 169 PHE B O 1
ATOM 3860 N N . SER B 1 170 ? 6.922 -17.391 -22.641 1 94.94 170 SER B N 1
ATOM 3861 C CA . SER B 1 170 ? 7.613 -17.516 -23.922 1 94.94 170 SER B CA 1
ATOM 3862 C C . SER B 1 170 ? 9.109 -17.734 -23.719 1 94.94 170 SER B C 1
ATOM 3864 O O . SER B 1 170 ? 9.672 -17.328 -22.703 1 94.94 170 SER B O 1
ATOM 3866 N N . ILE B 1 171 ? 9.664 -18.359 -24.703 1 97.56 171 ILE B N 1
ATOM 3867 C CA . ILE B 1 171 ? 11.109 -18.578 -24.75 1 97.56 171 ILE B CA 1
ATOM 3868 C C . ILE B 1 171 ? 11.828 -17.234 -24.812 1 97.56 171 ILE B C 1
ATOM 3870 O O . ILE B 1 171 ? 12.805 -17 -24.094 1 97.56 171 ILE B O 1
ATOM 3874 N N . GLU B 1 172 ? 11.336 -16.328 -25.594 1 97.56 172 GLU B N 1
ATOM 3875 C CA . GLU B 1 172 ? 11.945 -15 -25.719 1 97.56 172 GLU B CA 1
ATOM 3876 C C . GLU B 1 172 ? 11.922 -14.258 -24.391 1 97.56 172 GLU B C 1
ATOM 3878 O O . GLU B 1 172 ? 12.898 -13.602 -24.016 1 97.56 172 GLU B O 1
ATOM 3883 N N . GLY B 1 173 ? 10.766 -14.352 -23.75 1 97.38 173 GLY B N 1
ATOM 3884 C CA . GLY B 1 173 ? 10.656 -13.742 -22.438 1 97.38 173 GLY B CA 1
ATOM 3885 C C . GLY B 1 173 ? 11.633 -14.336 -21.422 1 97.38 173 GLY B C 1
ATOM 3886 O O . GLY B 1 173 ? 12.219 -13.602 -20.625 1 97.38 173 GLY B O 1
ATOM 3887 N N . ALA B 1 174 ? 11.805 -15.633 -21.484 1 98.62 174 ALA B N 1
ATOM 3888 C CA . ALA B 1 174 ? 12.734 -16.312 -20.594 1 98.62 174 ALA B CA 1
ATOM 3889 C C . ALA B 1 174 ? 14.172 -15.852 -20.844 1 98.62 174 ALA B C 1
ATOM 3891 O O . ALA B 1 174 ? 14.93 -15.625 -19.891 1 98.62 174 ALA B O 1
ATOM 3892 N N . ILE B 1 175 ? 14.508 -15.719 -22.062 1 98.69 175 ILE B N 1
ATOM 3893 C CA . ILE B 1 175 ? 15.852 -15.281 -22.438 1 98.69 175 ILE B CA 1
ATOM 3894 C C . ILE B 1 175 ? 16.094 -13.875 -21.906 1 98.69 175 ILE B C 1
ATOM 3896 O O . ILE B 1 175 ? 17.125 -13.602 -21.281 1 98.69 175 ILE B O 1
ATOM 3900 N N . ARG B 1 176 ? 15.133 -12.953 -22.109 1 98.12 176 ARG B N 1
ATOM 3901 C CA . ARG B 1 176 ? 15.266 -11.586 -21.625 1 98.12 176 ARG B CA 1
ATOM 3902 C C . ARG B 1 176 ? 15.383 -11.547 -20.109 1 98.12 176 ARG B C 1
ATOM 3904 O O . ARG B 1 176 ? 16.188 -10.789 -19.562 1 98.12 176 ARG B O 1
ATOM 3911 N N . THR B 1 177 ? 14.57 -12.359 -19.469 1 98.5 177 THR B N 1
ATOM 3912 C CA . THR B 1 177 ? 14.594 -12.469 -18.016 1 98.5 177 THR B CA 1
ATOM 3913 C C . THR B 1 177 ? 15.977 -12.891 -17.516 1 98.5 177 THR B C 1
ATOM 3915 O O . THR B 1 177 ? 16.531 -12.266 -16.625 1 98.5 177 THR B O 1
ATOM 3918 N N . ALA B 1 178 ? 16.531 -13.875 -18.141 1 98.69 178 ALA B N 1
ATOM 3919 C CA . ALA B 1 178 ? 17.828 -14.422 -17.766 1 98.69 178 ALA B CA 1
ATOM 3920 C C . ALA B 1 178 ? 18.938 -13.391 -17.984 1 98.69 178 ALA B C 1
ATOM 3922 O O . ALA B 1 178 ? 19.75 -13.156 -17.094 1 98.69 178 ALA B O 1
ATOM 3923 N N . LYS B 1 179 ? 18.891 -12.766 -19.125 1 98.25 179 LYS B N 1
ATOM 3924 C CA . LYS B 1 179 ? 19.938 -11.812 -19.469 1 98.25 179 LYS B CA 1
ATOM 3925 C C . LYS B 1 179 ? 20 -10.656 -18.484 1 98.25 179 LYS B C 1
ATOM 3927 O O . LYS B 1 179 ? 21.062 -10.094 -18.219 1 98.25 179 LYS B O 1
ATOM 3932 N N . SER B 1 180 ? 18.922 -10.375 -17.859 1 97.38 180 SER B N 1
ATOM 3933 C CA . SER B 1 180 ? 18.844 -9.297 -16.891 1 97.38 180 SER B CA 1
ATOM 3934 C C . SER B 1 180 ? 19.125 -9.805 -15.477 1 97.38 180 SER B C 1
ATOM 3936 O O . SER B 1 180 ? 19.125 -9.023 -14.516 1 97.38 180 SER B O 1
ATOM 3938 N N . GLY B 1 181 ? 19.281 -11.086 -15.32 1 97.62 181 GLY B N 1
ATOM 3939 C CA . GLY B 1 181 ? 19.594 -11.688 -14.031 1 97.62 181 GLY B CA 1
ATOM 3940 C C . GLY B 1 181 ? 18.375 -11.828 -13.133 1 97.62 181 GLY B C 1
ATOM 3941 O O . GLY B 1 181 ? 18.516 -12 -11.914 1 97.62 181 GLY B O 1
ATOM 3942 N N . HIS B 1 182 ? 17.188 -11.703 -13.664 1 98.62 182 HIS B N 1
ATOM 3943 C CA . HIS B 1 182 ? 15.969 -11.797 -12.883 1 98.62 182 HIS B CA 1
ATOM 3944 C C . HIS B 1 182 ? 15.523 -13.25 -12.734 1 98.62 182 HIS B C 1
ATOM 3946 O O . HIS B 1 182 ? 15.992 -14.125 -13.461 1 98.62 182 HIS B O 1
ATOM 3952 N N . GLY B 1 183 ? 14.711 -13.508 -11.727 1 98.81 183 GLY B N 1
ATOM 3953 C CA . GLY B 1 183 ? 14.094 -14.82 -11.578 1 98.81 183 GLY B CA 1
ATOM 3954 C C . GLY B 1 183 ? 12.992 -15.078 -12.586 1 98.81 183 GLY B C 1
ATOM 3955 O O . GLY B 1 183 ? 12.297 -14.148 -13 1 98.81 183 GLY B O 1
ATOM 3956 N N . LEU B 1 184 ? 12.844 -16.312 -12.906 1 98.88 184 LEU B N 1
ATOM 3957 C CA . LEU B 1 184 ? 11.805 -16.75 -13.836 1 98.88 184 LEU B CA 1
ATOM 3958 C C . LEU B 1 184 ? 10.602 -17.312 -13.078 1 98.88 184 LEU B C 1
ATOM 3960 O O . LEU B 1 184 ? 10.758 -18.172 -12.203 1 98.88 184 LEU B O 1
ATOM 3964 N N . MET B 1 185 ? 9.43 -16.828 -13.352 1 98.75 185 MET B N 1
ATOM 3965 C CA . MET B 1 185 ? 8.195 -17.328 -12.75 1 98.75 185 MET B CA 1
ATOM 3966 C C . MET B 1 185 ? 7.355 -18.078 -13.773 1 98.75 185 MET B C 1
ATOM 3968 O O . MET B 1 185 ? 6.91 -17.5 -14.766 1 98.75 185 MET B O 1
ATOM 3972 N N . LEU B 1 186 ? 7.145 -19.344 -13.477 1 98.44 186 LEU B N 1
ATOM 3973 C CA . LEU B 1 186 ? 6.34 -20.188 -14.352 1 98.44 186 LEU B CA 1
ATOM 3974 C C . LEU B 1 186 ? 4.922 -20.328 -13.82 1 98.44 186 LEU B C 1
ATOM 3976 O O . LEU B 1 186 ? 4.723 -20.484 -12.609 1 98.44 186 LEU B O 1
ATOM 3980 N N . SER B 1 187 ? 3.998 -20.297 -14.672 1 96.31 187 SER B N 1
ATOM 3981 C CA . SER B 1 187 ? 2.58 -20.312 -14.32 1 96.31 187 SER B CA 1
ATOM 3982 C C . SER B 1 187 ? 2.123 -21.719 -13.938 1 96.31 187 SER B C 1
ATOM 3984 O O . SER B 1 187 ? 2.779 -22.703 -14.273 1 96.31 187 SER B O 1
ATOM 3986 N N . ARG B 1 188 ? 1.023 -21.781 -13.227 1 95.56 188 ARG B N 1
ATOM 3987 C CA . ARG B 1 188 ? 0.45 -23.062 -12.812 1 95.56 188 ARG B CA 1
ATOM 3988 C C . ARG B 1 188 ? -0.141 -23.812 -14 1 95.56 188 ARG B C 1
ATOM 3990 O O . ARG B 1 188 ? -0.419 -25.016 -13.906 1 95.56 188 ARG B O 1
ATOM 3997 N N . THR B 1 189 ? -0.488 -23.047 -15.023 1 92.12 189 THR B N 1
ATOM 3998 C CA . THR B 1 189 ? -1.021 -23.562 -16.281 1 92.12 189 THR B CA 1
ATOM 3999 C C . THR B 1 189 ? -0.782 -22.562 -17.406 1 92.12 189 THR B C 1
ATOM 4001 O O . THR B 1 189 ? -0.423 -21.406 -17.156 1 92.12 189 THR B O 1
ATOM 4004 N N . GLN B 1 190 ? -0.81 -23.078 -18.625 1 89.88 190 GLN B N 1
ATOM 4005 C CA . GLN B 1 190 ? -0.653 -22.203 -19.797 1 89.88 190 GLN B CA 1
ATOM 4006 C C . GLN B 1 190 ? -1.338 -22.781 -21.016 1 89.88 190 GLN B C 1
ATOM 4008 O O . GLN B 1 190 ? -1.573 -24 -21.078 1 89.88 190 GLN B O 1
ATOM 4013 N N . PRO B 1 191 ? -1.683 -21.844 -21.891 1 84.56 191 PRO B N 1
ATOM 4014 C CA . PRO B 1 191 ? -2.316 -22.359 -23.109 1 84.56 191 PRO B CA 1
ATOM 4015 C C . PRO B 1 191 ? -1.447 -23.375 -23.844 1 84.56 191 PRO B C 1
ATOM 4017 O O . PRO B 1 191 ? -0.223 -23.219 -23.891 1 84.56 191 PRO B O 1
ATOM 4020 N N . ARG B 1 192 ? -2.164 -24.375 -24.406 1 90.25 192 ARG B N 1
ATOM 4021 C CA . ARG B 1 192 ? -1.488 -25.359 -25.234 1 90.25 192 ARG B CA 1
ATOM 4022 C C . ARG B 1 192 ? -1.466 -24.938 -26.703 1 90.25 192 ARG B C 1
ATOM 4024 O O . ARG B 1 192 ? -2.391 -24.266 -27.172 1 90.25 192 ARG B O 1
ATOM 4031 N N . PRO B 1 193 ? -0.307 -25.359 -27.312 1 86.88 193 PRO B N 1
ATOM 4032 C CA . PRO B 1 193 ? -0.315 -25.094 -28.766 1 86.88 193 PRO B CA 1
ATOM 4033 C C . PRO B 1 193 ? -1.496 -25.734 -29.469 1 86.88 193 PRO B C 1
ATOM 4035 O O . PRO B 1 193 ? -1.983 -26.781 -29.047 1 86.88 193 PRO B O 1
ATOM 4038 N N . PRO B 1 194 ? -1.931 -25.047 -30.578 1 84.56 194 PRO B N 1
ATOM 4039 C CA . PRO B 1 194 ? -3.041 -25.641 -31.344 1 84.56 194 PRO B CA 1
ATOM 4040 C C . PRO B 1 194 ? -2.787 -27.094 -31.734 1 84.56 194 PRO B C 1
ATOM 4042 O O . PRO B 1 194 ? -1.701 -27.422 -32.219 1 84.56 194 PRO B O 1
ATOM 4045 N N . GLY B 1 195 ? -3.699 -27.906 -31.531 1 84.25 195 GLY B N 1
ATOM 4046 C CA . GLY B 1 195 ? -3.627 -29.312 -31.938 1 84.25 195 GLY B CA 1
ATOM 4047 C C . GLY B 1 195 ? -2.906 -30.188 -30.922 1 84.25 195 GLY B C 1
ATOM 4048 O O . GLY B 1 195 ? -2.803 -31.391 -31.109 1 84.25 195 GLY B O 1
ATOM 4049 N N . GLN B 1 196 ? -2.439 -29.594 -29.891 1 88.56 196 GLN B N 1
ATOM 4050 C CA . GLN B 1 196 ? -1.71 -30.359 -28.891 1 88.56 196 GLN B CA 1
ATOM 4051 C C . GLN B 1 196 ? -2.324 -30.156 -27.5 1 88.56 196 GLN B C 1
ATOM 4053 O O . GLN B 1 196 ? -1.62 -29.844 -26.547 1 88.56 196 GLN B O 1
ATOM 4058 N N . SER B 1 197 ? -3.59 -30.328 -27.406 1 84.5 197 SER B N 1
ATOM 4059 C CA . SER B 1 197 ? -4.352 -30.031 -26.188 1 84.5 197 SER B CA 1
ATOM 4060 C C . SER B 1 197 ? -3.939 -30.953 -25.047 1 84.5 197 SER B C 1
ATOM 4062 O O . SER B 1 197 ? -4.145 -30.625 -23.875 1 84.5 197 SER B O 1
ATOM 4064 N N . GLU B 1 198 ? -3.242 -32.094 -25.344 1 86.19 198 GLU B N 1
ATOM 4065 C CA . GLU B 1 198 ? -2.912 -33.062 -24.312 1 86.19 198 GLU B CA 1
ATOM 4066 C C . GLU B 1 198 ? -1.463 -32.906 -23.859 1 86.19 198 GLU B C 1
ATOM 4068 O O . GLU B 1 198 ? -0.992 -33.688 -23.016 1 86.19 198 GLU B O 1
ATOM 4073 N N . LEU B 1 199 ? -0.812 -32 -24.422 1 91.38 199 LEU B N 1
ATOM 4074 C CA . LEU B 1 199 ? 0.581 -31.781 -24.047 1 91.38 199 LEU B CA 1
ATOM 4075 C C . LEU B 1 199 ? 0.701 -31.469 -22.562 1 91.38 199 LEU B C 1
ATOM 4077 O O . LEU B 1 199 ? 0.039 -30.562 -22.062 1 91.38 199 LEU B O 1
ATOM 4081 N N . PRO B 1 200 ? 1.49 -32.312 -21.859 1 94.56 200 PRO B N 1
ATOM 4082 C CA . PRO B 1 200 ? 1.642 -32.031 -20.422 1 94.56 200 PRO B CA 1
ATOM 4083 C C . PRO B 1 200 ? 2.357 -30.703 -20.172 1 94.56 200 PRO B C 1
ATOM 4085 O O . PRO B 1 200 ? 3.15 -30.25 -21 1 94.56 200 PRO B O 1
ATOM 4088 N N . LEU B 1 201 ? 2.086 -30.141 -19.016 1 96.38 201 LEU B N 1
ATOM 4089 C CA . LEU B 1 201 ? 2.584 -28.812 -18.672 1 96.38 201 LEU B CA 1
ATOM 4090 C C . LEU B 1 201 ? 4.109 -28.781 -18.703 1 96.38 201 LEU B C 1
ATOM 4092 O O . LEU B 1 201 ? 4.707 -27.812 -19.172 1 96.38 201 LEU B O 1
ATOM 4096 N N . ASP B 1 202 ? 4.828 -29.812 -18.141 1 97.5 202 ASP B N 1
ATOM 4097 C CA . ASP B 1 202 ? 6.285 -29.828 -18.078 1 97.5 202 ASP B CA 1
ATOM 4098 C C . ASP B 1 202 ? 6.891 -29.828 -19.484 1 97.5 202 ASP B C 1
ATOM 4100 O O . ASP B 1 202 ? 7.941 -29.219 -19.703 1 97.5 202 ASP B O 1
ATOM 4104 N N . ALA B 1 203 ? 6.215 -30.453 -20.438 1 96.69 203 ALA B N 1
ATOM 4105 C CA . ALA B 1 203 ? 6.699 -30.469 -21.812 1 96.69 203 ALA B CA 1
ATOM 4106 C C . ALA B 1 203 ? 6.711 -29.062 -22.406 1 96.69 203 ALA B C 1
ATOM 4108 O O . ALA B 1 203 ? 7.559 -28.75 -23.25 1 96.69 203 ALA B O 1
ATOM 4109 N N . ILE B 1 204 ? 5.785 -28.25 -21.969 1 96.19 204 ILE B N 1
ATOM 4110 C CA . ILE B 1 204 ? 5.688 -26.875 -22.453 1 96.19 204 ILE B CA 1
ATOM 4111 C C . ILE B 1 204 ? 6.703 -26 -21.719 1 96.19 204 ILE B C 1
ATOM 4113 O O . ILE B 1 204 ? 7.312 -25.109 -22.328 1 96.19 204 ILE B O 1
ATOM 4117 N N . GLN B 1 205 ? 6.969 -26.219 -20.484 1 98.12 205 GLN B N 1
ATOM 4118 C CA . GLN B 1 205 ? 7.742 -25.312 -19.656 1 98.12 205 GLN B CA 1
ATOM 4119 C C . GLN B 1 205 ? 9.227 -25.656 -19.688 1 98.12 205 GLN B C 1
ATOM 4121 O O . GLN B 1 205 ? 10.078 -24.781 -19.5 1 98.12 205 GLN B O 1
ATOM 4126 N N . ASN B 1 206 ? 9.617 -26.922 -19.969 1 98.44 206 ASN B N 1
ATOM 4127 C CA . ASN B 1 206 ? 11.016 -27.328 -19.984 1 98.44 206 ASN B CA 1
ATOM 4128 C C . ASN B 1 206 ? 11.812 -26.547 -21.031 1 98.44 206 ASN B C 1
ATOM 4130 O O . ASN B 1 206 ? 12.914 -26.062 -20.75 1 98.44 206 ASN B O 1
ATOM 4134 N N . PRO B 1 207 ? 11.25 -26.344 -22.25 1 98.12 207 PRO B N 1
ATOM 4135 C CA . PRO B 1 207 ? 11.992 -25.531 -23.219 1 98.12 207 PRO B CA 1
ATOM 4136 C C . PRO B 1 207 ? 12.203 -24.094 -22.734 1 98.12 207 PRO B C 1
ATOM 4138 O O . PRO B 1 207 ? 13.219 -23.469 -23.047 1 98.12 207 PRO B O 1
ATOM 4141 N N . ILE B 1 208 ? 11.25 -23.516 -22 1 98.44 208 ILE B N 1
ATOM 4142 C CA . ILE B 1 208 ? 11.367 -22.188 -21.438 1 98.44 208 ILE B CA 1
ATOM 4143 C C . ILE B 1 208 ? 12.5 -22.172 -20.406 1 98.44 208 ILE B C 1
ATOM 4145 O O . ILE B 1 208 ? 13.336 -21.266 -20.406 1 98.44 208 ILE B O 1
ATOM 4149 N N . ILE B 1 209 ? 12.57 -23.203 -19.562 1 98.75 209 ILE B N 1
ATOM 4150 C CA . ILE B 1 209 ? 13.633 -23.328 -18.578 1 98.75 209 ILE B CA 1
ATOM 4151 C C . ILE B 1 209 ? 14.984 -23.453 -19.266 1 98.75 209 ILE B C 1
ATOM 4153 O O . ILE B 1 209 ? 15.953 -22.812 -18.875 1 98.75 209 ILE B O 1
ATOM 4157 N N . ASP B 1 210 ? 15.031 -24.328 -20.312 1 98.81 210 ASP B N 1
ATOM 4158 C CA . ASP B 1 210 ? 16.266 -24.516 -21.062 1 98.81 210 ASP B CA 1
ATOM 4159 C C . ASP B 1 210 ? 16.781 -23.172 -21.578 1 98.81 210 ASP B C 1
ATOM 4161 O O . ASP B 1 210 ? 17.969 -22.859 -21.422 1 98.81 210 ASP B O 1
ATOM 4165 N N . ALA B 1 211 ? 15.898 -22.406 -22.188 1 98.81 211 ALA B N 1
ATOM 4166 C CA . ALA B 1 211 ? 16.281 -21.109 -22.75 1 98.81 211 ALA B CA 1
ATOM 4167 C C . ALA B 1 211 ? 16.766 -20.172 -21.656 1 98.81 211 ALA B C 1
ATOM 4169 O O . ALA B 1 211 ? 17.75 -19.453 -21.844 1 98.81 211 ALA B O 1
ATOM 4170 N N . TYR B 1 212 ? 16.078 -20.125 -20.547 1 98.81 212 TYR B N 1
ATOM 4171 C CA . TYR B 1 212 ? 16.469 -19.297 -19.406 1 98.81 212 TYR B CA 1
ATOM 4172 C C . TYR B 1 212 ? 17.859 -19.672 -18.922 1 98.81 212 TYR B C 1
ATOM 4174 O O . TYR B 1 212 ? 18.734 -18.797 -18.797 1 98.81 212 TYR B O 1
ATOM 4182 N N . LEU B 1 213 ? 18.109 -20.953 -18.641 1 98.62 213 LEU B N 1
ATOM 4183 C CA . LEU B 1 213 ? 19.375 -21.422 -18.094 1 98.62 213 LEU B CA 1
ATOM 4184 C C . LEU B 1 213 ? 20.516 -21.156 -19.078 1 98.62 213 LEU B C 1
ATOM 4186 O O . LEU B 1 213 ? 21.625 -20.797 -18.656 1 98.62 213 LEU B O 1
ATOM 4190 N N . ALA B 1 214 ? 20.203 -21.312 -20.328 1 98.62 214 ALA B N 1
ATOM 4191 C CA . ALA B 1 214 ? 21.234 -21.109 -21.359 1 98.62 214 ALA B CA 1
ATOM 4192 C C . ALA B 1 214 ? 21.625 -19.641 -21.469 1 98.62 214 ALA B C 1
ATOM 4194 O O . ALA B 1 214 ? 22.766 -19.312 -21.797 1 98.62 214 ALA B O 1
ATOM 4195 N N . ALA B 1 215 ? 20.672 -18.75 -21.156 1 98.62 215 ALA B N 1
ATOM 4196 C CA . ALA B 1 215 ? 20.891 -17.328 -21.375 1 98.62 215 ALA B CA 1
ATOM 4197 C C . ALA B 1 215 ? 21.406 -16.656 -20.109 1 98.62 215 ALA B C 1
ATOM 4199 O O . ALA B 1 215 ? 21.797 -15.484 -20.141 1 98.62 215 ALA B O 1
ATOM 4200 N N . LEU B 1 216 ? 21.422 -17.359 -19 1 98.12 216 LEU B N 1
ATOM 4201 C CA . LEU B 1 216 ? 21.859 -16.781 -17.734 1 98.12 216 LEU B CA 1
ATOM 4202 C C . LEU B 1 216 ? 23.312 -16.328 -17.812 1 98.12 216 LEU B C 1
ATOM 4204 O O . LEU B 1 216 ? 24.172 -17.078 -18.281 1 98.12 216 LEU B O 1
ATOM 4208 N N . PRO B 1 217 ? 23.578 -15.102 -17.391 1 97.25 217 PRO B N 1
ATOM 4209 C CA . PRO B 1 217 ? 24.984 -14.672 -17.344 1 97.25 217 PRO B CA 1
ATOM 4210 C C . PRO B 1 217 ? 25.828 -15.531 -16.406 1 97.25 217 PRO B C 1
ATOM 4212 O O . PRO B 1 217 ? 25.312 -16.094 -15.445 1 97.25 217 PRO B O 1
ATOM 4215 N N . ALA B 1 218 ? 27.125 -15.492 -16.656 1 95.94 218 ALA B N 1
ATOM 4216 C CA . ALA B 1 218 ? 28.062 -16.219 -15.805 1 95.94 218 ALA B CA 1
ATOM 4217 C C . ALA B 1 218 ? 28.031 -15.688 -14.375 1 95.94 218 ALA B C 1
ATOM 4219 O O . ALA B 1 218 ? 28.031 -14.477 -14.156 1 95.94 218 ALA B O 1
ATOM 4220 N N . GLY B 1 219 ? 27.922 -16.641 -13.477 1 95.31 219 GLY B N 1
ATOM 4221 C CA . GLY B 1 219 ? 28.016 -16.266 -12.07 1 95.31 219 GLY B CA 1
ATOM 4222 C C . GLY B 1 219 ? 26.656 -15.984 -11.445 1 95.31 219 GLY B C 1
ATOM 4223 O O . GLY B 1 219 ? 26.547 -15.875 -10.227 1 95.31 219 GLY B O 1
ATOM 4224 N N . VAL B 1 220 ? 25.641 -15.805 -12.227 1 96.44 220 VAL B N 1
ATOM 4225 C CA . VAL B 1 220 ? 24.297 -15.562 -11.68 1 96.44 220 VAL B CA 1
ATOM 4226 C C . VAL B 1 220 ? 23.609 -16.891 -11.422 1 96.44 220 VAL B C 1
ATOM 4228 O O . VAL B 1 220 ? 23.453 -17.703 -12.336 1 96.44 220 VAL B O 1
ATOM 4231 N N . ALA B 1 221 ? 23.266 -17.125 -10.203 1 96.56 221 ALA B N 1
ATOM 4232 C CA . ALA B 1 221 ? 22.547 -18.359 -9.852 1 96.56 221 ALA B CA 1
ATOM 4233 C C . ALA B 1 221 ? 21.125 -18.328 -10.391 1 96.56 221 ALA B C 1
ATOM 4235 O O . ALA B 1 221 ? 20.453 -17.297 -10.344 1 96.56 221 ALA B O 1
ATOM 4236 N N . PRO B 1 222 ? 20.641 -19.422 -10.914 1 97.31 222 PRO B N 1
ATOM 4237 C CA . PRO B 1 222 ? 19.266 -19.469 -11.398 1 97.31 222 PRO B CA 1
ATOM 4238 C C . PRO B 1 222 ? 18.234 -19.344 -10.266 1 97.31 222 PRO B C 1
ATOM 4240 O O . PRO B 1 222 ? 18.453 -19.859 -9.172 1 97.31 222 PRO B O 1
ATOM 4243 N N . ARG B 1 223 ? 17.234 -18.625 -10.484 1 98.5 223 ARG B N 1
ATOM 4244 C CA . ARG B 1 223 ? 16 -18.547 -9.688 1 98.5 223 ARG B CA 1
ATOM 4245 C C . ARG B 1 223 ? 14.781 -18.844 -10.547 1 98.5 223 ARG B C 1
ATOM 4247 O O . ARG B 1 223 ? 14.43 -18.062 -11.438 1 98.5 223 ARG B O 1
ATOM 4254 N N . ILE B 1 224 ? 14.195 -19.984 -10.328 1 98.81 224 ILE B N 1
ATOM 4255 C CA . ILE B 1 224 ? 13.047 -20.422 -11.109 1 98.81 224 ILE B CA 1
ATOM 4256 C C . ILE B 1 224 ? 11.93 -20.875 -10.172 1 98.81 224 ILE B C 1
ATOM 4258 O O . ILE B 1 224 ? 12.125 -21.781 -9.352 1 98.81 224 ILE B O 1
ATOM 4262 N N . LEU B 1 225 ? 10.805 -20.234 -10.297 1 98.81 225 LEU B N 1
ATOM 4263 C CA . LEU B 1 225 ? 9.625 -20.578 -9.508 1 98.81 225 LEU B CA 1
ATOM 4264 C C . LEU B 1 225 ? 8.578 -21.266 -10.367 1 98.81 225 LEU B C 1
ATOM 4266 O O . LEU B 1 225 ? 8.188 -20.75 -11.414 1 98.81 225 LEU B O 1
ATOM 4270 N N . ALA B 1 226 ? 8.195 -22.453 -10 1 98.44 226 ALA B N 1
ATOM 4271 C CA . ALA B 1 226 ? 7.074 -23.141 -10.617 1 98.44 226 ALA B CA 1
ATOM 4272 C C . ALA B 1 226 ? 5.824 -23.047 -9.75 1 98.44 226 ALA B C 1
ATOM 4274 O O . ALA B 1 226 ? 5.824 -23.5 -8.602 1 98.44 226 ALA B O 1
ATOM 4275 N N . SER B 1 227 ? 4.84 -22.484 -10.273 1 98.06 227 SER B N 1
ATOM 4276 C CA . SER B 1 227 ? 3.539 -22.516 -9.609 1 98.06 227 SER B CA 1
ATOM 4277 C C . SER B 1 227 ? 2.773 -23.797 -9.945 1 98.06 227 SER B C 1
ATOM 4279 O O . SER B 1 227 ? 2.768 -24.234 -11.102 1 98.06 227 SER B O 1
ATOM 4281 N N . ARG B 1 228 ? 2.172 -24.469 -8.93 1 97.88 228 ARG B N 1
ATOM 4282 C CA . ARG B 1 228 ? 1.396 -25.688 -9.148 1 97.88 228 ARG B CA 1
ATOM 4283 C C . ARG B 1 228 ? 0.093 -25.656 -8.359 1 97.88 228 ARG B C 1
ATOM 4285 O O . ARG B 1 228 ? 0.075 -25.219 -7.203 1 97.88 228 ARG B O 1
ATOM 4292 N N . THR B 1 229 ? -1.004 -26.062 -9.008 1 97.25 229 THR B N 1
ATOM 4293 C CA . THR B 1 229 ? -2.232 -26.344 -8.273 1 97.25 229 THR B CA 1
ATOM 4294 C C . THR B 1 229 ? -2.131 -27.672 -7.547 1 97.25 229 THR B C 1
ATOM 4296 O O . THR B 1 229 ? -1.94 -28.719 -8.172 1 97.25 229 THR B O 1
ATOM 4299 N N . ALA B 1 230 ? -2.225 -27.625 -6.254 1 97.38 230 ALA B N 1
ATOM 4300 C CA . ALA B 1 230 ? -2.25 -28.844 -5.445 1 97.38 230 ALA B CA 1
ATOM 4301 C C . ALA B 1 230 ? -3.289 -28.734 -4.332 1 97.38 230 ALA B C 1
ATOM 4303 O O . ALA B 1 230 ? -3.264 -27.797 -3.537 1 97.38 230 ALA B O 1
ATOM 4304 N N . PHE B 1 231 ? -4.207 -29.656 -4.293 1 98.12 231 PHE B N 1
ATOM 4305 C CA . PHE B 1 231 ? -5.176 -29.781 -3.211 1 98.12 231 PHE B CA 1
ATOM 4306 C C . PHE B 1 231 ? -5.098 -31.172 -2.582 1 98.12 231 PHE B C 1
ATOM 4308 O O . PHE B 1 231 ? -5.402 -32.188 -3.234 1 98.12 231 PHE B O 1
ATOM 4315 N N . ILE B 1 232 ? -4.676 -31.203 -1.375 1 98.38 232 ILE B N 1
ATOM 4316 C CA . ILE B 1 232 ? -4.516 -32.438 -0.632 1 98.38 232 ILE B CA 1
ATOM 4317 C C . ILE B 1 232 ? -5.531 -32.5 0.505 1 98.38 232 ILE B C 1
ATOM 4319 O O . ILE B 1 232 ? -5.711 -31.531 1.235 1 98.38 232 ILE B O 1
ATOM 4323 N N . ALA B 1 233 ? -6.211 -33.625 0.596 1 98.25 233 ALA B N 1
ATOM 4324 C CA . ALA B 1 233 ? -7.152 -33.875 1.682 1 98.25 233 ALA B CA 1
ATOM 4325 C C . ALA B 1 233 ? -6.797 -35.156 2.422 1 98.25 233 ALA B C 1
ATOM 4327 O O . ALA B 1 233 ? -5.832 -35.844 2.068 1 98.25 233 ALA B O 1
ATOM 4328 N N . ASP B 1 234 ? -7.562 -35.5 3.471 1 98.12 234 ASP B N 1
ATOM 4329 C CA . ASP B 1 234 ? -7.246 -36.625 4.336 1 98.12 234 ASP B CA 1
ATOM 4330 C C . ASP B 1 234 ? -7.539 -37.938 3.635 1 98.12 234 ASP B C 1
ATOM 4332 O O . ASP B 1 234 ? -6.988 -38.969 4 1 98.12 234 ASP B O 1
ATOM 4336 N N . SER B 1 235 ? -8.414 -37.906 2.625 1 98.06 235 SER B N 1
ATOM 4337 C CA . SER B 1 235 ? -8.695 -39.094 1.841 1 98.06 235 SER B CA 1
ATOM 4338 C C . SER B 1 235 ? -8.852 -38.781 0.361 1 98.06 235 SER B C 1
ATOM 4340 O O . SER B 1 235 ? -9.258 -37.656 0.009 1 98.06 235 SER B O 1
ATOM 4342 N N . GLN B 1 236 ? -8.531 -39.812 -0.428 1 97.44 236 GLN B N 1
ATOM 4343 C CA . GLN B 1 236 ? -8.641 -39.656 -1.875 1 97.44 236 GLN B CA 1
ATOM 4344 C C . GLN B 1 236 ? -10.07 -39.312 -2.287 1 97.44 236 GLN B C 1
ATOM 4346 O O . GLN B 1 236 ? -10.297 -38.406 -3.096 1 97.44 236 GLN B O 1
ATOM 4351 N N . GLY B 1 237 ? -11 -40 -1.696 1 97.25 237 GLY B N 1
ATOM 4352 C CA . GLY B 1 237 ? -12.406 -39.781 -2.01 1 97.25 237 GLY B CA 1
ATOM 4353 C C . GLY B 1 237 ? -12.875 -38.375 -1.687 1 97.25 237 GLY B C 1
ATOM 4354 O O . GLY B 1 237 ? -13.555 -37.75 -2.494 1 97.25 237 GLY B O 1
ATOM 4355 N N . TYR B 1 238 ? -12.523 -37.875 -0.514 1 97.56 238 TYR B N 1
ATOM 4356 C CA . TYR B 1 238 ? -12.953 -36.531 -0.114 1 97.56 238 TYR B CA 1
ATOM 4357 C C . TYR B 1 238 ? -12.312 -35.469 -0.996 1 97.56 238 TYR B C 1
ATOM 4359 O O . TYR B 1 238 ? -12.953 -34.469 -1.355 1 97.56 238 TYR B O 1
ATOM 4367 N N . ALA B 1 239 ? -11.039 -35.625 -1.331 1 97.81 239 ALA B N 1
ATOM 4368 C CA . ALA B 1 239 ? -10.344 -34.656 -2.186 1 97.81 239 ALA B CA 1
ATOM 4369 C C . ALA B 1 239 ? -11.062 -34.5 -3.518 1 97.81 239 ALA B C 1
ATOM 4371 O O . ALA B 1 239 ? -11.297 -33.375 -3.971 1 97.81 239 ALA B O 1
ATOM 4372 N N . LEU B 1 240 ? -11.398 -35.625 -4.102 1 96.94 240 LEU B N 1
ATOM 4373 C CA . LEU B 1 240 ? -12.062 -35.594 -5.402 1 96.94 240 LEU B CA 1
ATOM 4374 C C . LEU B 1 240 ? -13.461 -35 -5.285 1 96.94 240 LEU B C 1
ATOM 4376 O O . LEU B 1 240 ? -13.875 -34.219 -6.156 1 96.94 240 LEU B O 1
ATOM 4380 N N . GLN B 1 241 ? -14.133 -35.344 -4.219 1 96.44 241 GLN B N 1
ATOM 4381 C CA . GLN B 1 241 ? -15.461 -34.781 -3.988 1 96.44 241 GLN B CA 1
ATOM 4382 C C . GLN B 1 241 ? -15.406 -33.25 -3.84 1 96.44 241 GLN B C 1
ATOM 4384 O O . GLN B 1 241 ? -16.203 -32.531 -4.445 1 96.44 241 GLN B O 1
ATOM 4389 N N . ALA B 1 242 ? -14.469 -32.812 -3.078 1 96 242 ALA B N 1
ATOM 4390 C CA . ALA B 1 242 ? -14.328 -31.391 -2.799 1 96 242 ALA B CA 1
ATOM 4391 C C . ALA B 1 242 ? -13.922 -30.625 -4.055 1 96 242 ALA B C 1
ATOM 4393 O O . ALA B 1 242 ? -14.297 -29.469 -4.23 1 96 242 ALA B O 1
ATOM 4394 N N . ALA B 1 243 ? -13.211 -31.219 -4.938 1 96.44 243 ALA B N 1
ATOM 4395 C CA . ALA B 1 243 ? -12.633 -30.547 -6.098 1 96.44 243 ALA B CA 1
ATOM 4396 C C . ALA B 1 243 ? -13.617 -30.547 -7.266 1 96.44 243 ALA B C 1
ATOM 4398 O O . ALA B 1 243 ? -13.461 -29.766 -8.211 1 96.44 243 ALA B O 1
ATOM 4399 N N . GLU B 1 244 ? -14.57 -31.406 -7.234 1 95.62 244 GLU B N 1
ATOM 4400 C CA . GLU B 1 244 ? -15.422 -31.672 -8.391 1 95.62 244 GLU B CA 1
ATOM 4401 C C . GLU B 1 244 ? -16.141 -30.406 -8.844 1 95.62 244 GLU B C 1
ATOM 4403 O O . GLU B 1 244 ? -16.141 -30.078 -10.031 1 95.62 244 GLU B O 1
ATOM 4408 N N . PRO B 1 245 ? -16.781 -29.688 -7.918 1 94 245 PRO B N 1
ATOM 4409 C CA . PRO B 1 245 ? -17.516 -28.516 -8.398 1 94 245 PRO B CA 1
ATOM 4410 C C . PRO B 1 245 ? -16.625 -27.5 -9.109 1 94 245 PRO B C 1
ATOM 4412 O O . PRO B 1 245 ? -16.953 -27.031 -10.203 1 94 245 PRO B O 1
ATOM 4415 N N . GLY B 1 246 ? -15.516 -27.188 -8.539 1 93.5 246 GLY B N 1
ATOM 4416 C CA . GLY B 1 246 ? -14.617 -26.203 -9.125 1 93.5 246 GLY B CA 1
ATOM 4417 C C . GLY B 1 246 ? -14.031 -26.656 -10.453 1 93.5 246 GLY B C 1
ATOM 4418 O O . GLY B 1 246 ? -14.016 -25.891 -11.414 1 93.5 246 GLY B O 1
ATOM 4419 N N . LEU B 1 247 ? -13.594 -27.844 -10.57 1 94.62 247 LEU B N 1
ATOM 4420 C CA . LEU B 1 247 ? -12.969 -28.344 -11.781 1 94.62 247 LEU B CA 1
ATOM 4421 C C . LEU B 1 247 ? -13.992 -28.484 -12.906 1 94.62 247 LEU B C 1
ATOM 4423 O O . LEU B 1 247 ? -13.672 -28.25 -14.078 1 94.62 247 LEU B O 1
ATOM 4427 N N . SER B 1 248 ? -15.195 -28.859 -12.492 1 94.25 248 SER B N 1
ATOM 4428 C CA . SER B 1 248 ? -16.25 -28.969 -13.492 1 94.25 248 SER B CA 1
ATOM 4429 C C . SER B 1 248 ? -16.594 -27.609 -14.086 1 94.25 248 SER B C 1
ATOM 4431 O O . SER B 1 248 ? -16.797 -27.484 -15.289 1 94.25 248 SER B O 1
ATOM 4433 N N . LYS B 1 249 ? -16.703 -26.672 -13.227 1 92.25 249 LYS B N 1
ATOM 4434 C CA . LYS B 1 249 ? -16.969 -25.312 -13.68 1 92.25 249 LYS B CA 1
ATOM 4435 C C . LYS B 1 249 ? -15.867 -24.812 -14.617 1 92.25 249 LYS B C 1
ATOM 4437 O O . LYS B 1 249 ? -16.141 -24.203 -15.648 1 92.25 249 LYS B O 1
ATOM 4442 N N . GLN B 1 250 ? -14.633 -25.062 -14.273 1 91.25 250 GLN B N 1
ATOM 4443 C CA . GLN B 1 250 ? -13.508 -24.641 -15.086 1 91.25 250 GLN B CA 1
ATOM 4444 C C . GLN B 1 250 ? -13.5 -25.359 -16.438 1 91.25 250 GLN B C 1
ATOM 4446 O O . GLN B 1 250 ? -13.195 -24.75 -17.469 1 91.25 250 GLN B O 1
ATOM 4451 N N . ALA B 1 251 ? -13.781 -26.609 -16.422 1 91.81 251 ALA B N 1
ATOM 4452 C CA . ALA B 1 251 ? -13.859 -27.375 -17.656 1 91.81 251 ALA B CA 1
ATOM 4453 C C . ALA B 1 251 ? -14.93 -26.812 -18.578 1 91.81 251 ALA B C 1
ATOM 4455 O O . ALA B 1 251 ? -14.719 -26.688 -19.781 1 91.81 251 ALA B O 1
ATOM 4456 N N . ALA B 1 252 ? -16.031 -26.484 -17.969 1 91.81 252 ALA B N 1
ATOM 4457 C CA . ALA B 1 252 ? -17.125 -25.922 -18.734 1 91.81 252 ALA B CA 1
ATOM 4458 C C . ALA B 1 252 ? -16.734 -24.578 -19.359 1 91.81 252 ALA B C 1
ATOM 4460 O O . ALA B 1 252 ? -17.047 -24.312 -20.516 1 91.81 252 ALA B O 1
ATOM 4461 N N . ALA B 1 253 ? -16.062 -23.781 -18.578 1 86.31 253 ALA B N 1
ATOM 4462 C CA . ALA B 1 253 ? -15.609 -22.484 -19.062 1 86.31 253 ALA B CA 1
ATOM 4463 C C . ALA B 1 253 ? -14.594 -22.656 -20.188 1 86.31 253 ALA B C 1
ATOM 4465 O O . ALA B 1 253 ? -14.594 -21.891 -21.156 1 86.31 253 ALA B O 1
ATOM 4466 N N . HIS B 1 254 ? -13.672 -23.562 -20.078 1 87.12 254 HIS B N 1
ATOM 4467 C CA . HIS B 1 254 ? -12.672 -23.859 -21.094 1 87.12 254 HIS B CA 1
ATOM 4468 C C . HIS B 1 254 ? -13.336 -24.297 -22.406 1 87.12 254 HIS B C 1
ATOM 4470 O O . HIS B 1 254 ? -12.945 -23.859 -23.484 1 87.12 254 HIS B O 1
ATOM 4476 N N . ARG B 1 255 ? -14.336 -25.047 -22.266 1 88.88 255 ARG B N 1
ATOM 4477 C CA . ARG B 1 255 ? -15.086 -25.5 -23.438 1 88.88 255 ARG B CA 1
ATOM 4478 C C . ARG B 1 255 ? -15.812 -24.344 -24.109 1 88.88 255 ARG B C 1
ATOM 4480 O O . ARG B 1 255 ? -15.797 -24.219 -25.344 1 88.88 255 ARG B O 1
ATOM 4487 N N . ALA B 1 256 ? -16.344 -23.594 -23.281 1 88.88 256 ALA B N 1
ATOM 4488 C CA . ALA B 1 256 ? -17.062 -22.438 -23.781 1 88.88 256 ALA B CA 1
ATOM 4489 C C . ALA B 1 256 ? -16.141 -21.484 -24.531 1 88.88 256 ALA B C 1
ATOM 4491 O O . ALA B 1 256 ? -16.547 -20.828 -25.484 1 88.88 256 ALA B O 1
ATOM 4492 N N . ALA B 1 257 ? -14.93 -21.453 -24.141 1 82.56 257 ALA B N 1
ATOM 4493 C CA . ALA B 1 257 ? -13.93 -20.578 -24.766 1 82.56 257 ALA B CA 1
ATOM 4494 C C . ALA B 1 257 ? -13.344 -21.219 -26.016 1 82.56 257 ALA B C 1
ATOM 4496 O O . ALA B 1 257 ? -12.477 -20.641 -26.672 1 82.56 257 ALA B O 1
ATOM 4497 N N . GLY B 1 258 ? -13.734 -22.406 -26.328 1 80.56 258 GLY B N 1
ATOM 4498 C CA . GLY B 1 258 ? -13.336 -23.047 -27.578 1 80.56 258 GLY B CA 1
ATOM 4499 C C . GLY B 1 258 ? -12.188 -24.031 -27.406 1 80.56 258 GLY B C 1
ATOM 4500 O O . GLY B 1 258 ? -11.625 -24.516 -28.375 1 80.56 258 GLY B O 1
ATOM 4501 N N . HIS B 1 259 ? -11.82 -24.312 -26.125 1 83.31 259 HIS B N 1
ATOM 4502 C CA . HIS B 1 259 ? -10.727 -25.25 -25.875 1 83.31 259 HIS B CA 1
ATOM 4503 C C . HIS B 1 259 ? -11.25 -26.672 -25.688 1 83.31 259 HIS B C 1
ATOM 4505 O O . HIS B 1 259 ? -12.398 -26.859 -25.281 1 83.31 259 HIS B O 1
ATOM 4511 N N . GLU B 1 260 ? -10.445 -27.562 -26.062 1 83.5 260 GLU B N 1
ATOM 4512 C CA . GLU B 1 260 ? -10.828 -28.953 -25.953 1 83.5 260 GLU B CA 1
ATOM 4513 C C . GLU B 1 260 ? -10.492 -29.516 -24.578 1 83.5 260 GLU B C 1
ATOM 4515 O O . GLU B 1 260 ? -9.375 -29.344 -24.094 1 83.5 260 GLU B O 1
ATOM 4520 N N . ILE B 1 261 ? -11.461 -30.047 -23.906 1 86.62 261 ILE B N 1
ATOM 4521 C CA . ILE B 1 261 ? -11.297 -30.828 -22.688 1 86.62 261 ILE B CA 1
ATOM 4522 C C . ILE B 1 261 ? -11.992 -32.188 -22.844 1 86.62 261 ILE B C 1
ATOM 4524 O O . ILE B 1 261 ? -13.211 -32.219 -23.062 1 86.62 261 ILE B O 1
ATOM 4528 N N . SER B 1 262 ? -11.211 -33.188 -22.766 1 86.69 262 SER B N 1
ATOM 4529 C CA . SER B 1 262 ? -11.742 -34.531 -22.969 1 86.69 262 SER B CA 1
ATOM 4530 C C . SER B 1 262 ? -12.188 -35.156 -21.641 1 86.69 262 SER B C 1
ATOM 4532 O O . SER B 1 262 ? -11.602 -34.875 -20.594 1 86.69 262 SER B O 1
ATOM 4534 N N . GLY B 1 263 ? -13.273 -36 -21.75 1 89.25 263 GLY B N 1
ATOM 4535 C CA . GLY B 1 263 ? -13.727 -36.688 -20.578 1 89.25 263 GLY B CA 1
ATOM 4536 C C . GLY B 1 263 ? -14.734 -35.906 -19.75 1 89.25 263 GLY B C 1
ATOM 4537 O O . GLY B 1 263 ? -15.062 -34.781 -20.094 1 89.25 263 GLY B O 1
ATOM 4538 N N . ASP B 1 264 ? -15.305 -36.625 -18.625 1 90.25 264 ASP B N 1
ATOM 4539 C CA . ASP B 1 264 ? -16.359 -36 -17.844 1 90.25 264 ASP B CA 1
ATOM 4540 C C . ASP B 1 264 ? -16.172 -36.281 -16.359 1 90.25 264 ASP B C 1
ATOM 4542 O O . ASP B 1 264 ? -17.078 -36.031 -15.555 1 90.25 264 ASP B O 1
ATOM 4546 N N . THR B 1 265 ? -14.984 -36.812 -16.078 1 92.62 265 THR B N 1
ATOM 4547 C CA . THR B 1 265 ? -14.727 -37.062 -14.664 1 92.62 265 THR B CA 1
ATOM 4548 C C . THR B 1 265 ? -13.797 -36 -14.086 1 92.62 265 THR B C 1
ATOM 4550 O O . THR B 1 265 ? -13.07 -35.344 -14.828 1 92.62 265 THR B O 1
ATOM 4553 N N . VAL B 1 266 ? -13.82 -35.938 -12.758 1 92.56 266 VAL B N 1
ATOM 4554 C CA . VAL B 1 266 ? -12.969 -34.969 -12.062 1 92.56 266 VAL B CA 1
ATOM 4555 C C . VAL B 1 266 ? -11.5 -35.281 -12.328 1 92.56 266 VAL B C 1
ATOM 4557 O O . VAL B 1 266 ? -10.672 -34.375 -12.469 1 92.56 266 VAL B O 1
ATOM 4560 N N . THR B 1 267 ? -11.203 -36.562 -12.398 1 91.38 267 THR B N 1
ATOM 4561 C CA . THR B 1 267 ? -9.836 -36.969 -12.664 1 91.38 267 THR B CA 1
ATOM 4562 C C . THR B 1 267 ? -9.398 -36.562 -14.062 1 91.38 267 THR B C 1
ATOM 4564 O O . THR B 1 267 ? -8.25 -36.156 -14.266 1 91.38 267 THR B O 1
ATOM 4567 N N . ASP B 1 268 ? -10.328 -36.656 -15.031 1 91.56 268 ASP B N 1
ATOM 4568 C CA . ASP B 1 268 ? -10.047 -36.188 -16.375 1 91.56 268 ASP B CA 1
ATOM 4569 C C . ASP B 1 268 ? -9.75 -34.688 -16.391 1 91.56 268 ASP B C 1
ATOM 4571 O O . ASP B 1 268 ? -8.781 -34.25 -17.016 1 91.56 268 ASP B O 1
ATOM 4575 N N . TYR B 1 269 ? -10.578 -33.969 -15.664 1 92.69 269 TYR B N 1
ATOM 4576 C CA . TYR B 1 269 ? -10.438 -32.531 -15.617 1 92.69 269 TYR B CA 1
ATOM 4577 C C . TYR B 1 269 ? -9.133 -32.125 -14.93 1 92.69 269 TYR B C 1
ATOM 4579 O O . TYR B 1 269 ? -8.414 -31.266 -15.414 1 92.69 269 TYR B O 1
ATOM 4587 N N . ALA B 1 270 ? -8.844 -32.781 -13.836 1 93 270 ALA B N 1
ATOM 4588 C CA . ALA B 1 270 ? -7.66 -32.438 -13.047 1 93 270 ALA B CA 1
ATOM 4589 C C . ALA B 1 270 ? -6.391 -32.562 -13.883 1 93 270 ALA B C 1
ATOM 4591 O O . ALA B 1 270 ? -5.539 -31.656 -13.852 1 93 270 ALA B O 1
ATOM 4592 N N . ARG B 1 271 ? -6.273 -33.594 -14.633 1 88.81 271 ARG B N 1
ATOM 4593 C CA . ARG B 1 271 ? -5.102 -33.812 -15.469 1 88.81 271 ARG B CA 1
ATOM 4594 C C . ARG B 1 271 ? -4.977 -32.719 -16.547 1 88.81 271 ARG B C 1
ATOM 4596 O O . ARG B 1 271 ? -3.898 -32.156 -16.734 1 88.81 271 ARG B O 1
ATOM 4603 N N . GLN B 1 272 ? -6.07 -32.375 -17.203 1 89.69 272 GLN B N 1
ATOM 4604 C CA . GLN B 1 272 ? -6.055 -31.453 -18.344 1 89.69 272 GLN B CA 1
ATOM 4605 C C . GLN B 1 272 ? -5.969 -30 -17.875 1 89.69 272 GLN B C 1
ATOM 4607 O O . GLN B 1 272 ? -5.574 -29.125 -18.656 1 89.69 272 GLN B O 1
ATOM 4612 N N . LEU B 1 273 ? -6.258 -29.797 -16.609 1 91.75 273 LEU B N 1
ATOM 4613 C CA . LEU B 1 273 ? -6.211 -28.453 -16.047 1 91.75 273 LEU B CA 1
ATOM 4614 C C . LEU B 1 273 ? -5.012 -28.281 -15.125 1 91.75 273 LEU B C 1
ATOM 4616 O O . LEU B 1 273 ? -4.965 -27.344 -14.32 1 91.75 273 LEU B O 1
ATOM 4620 N N . ASP B 1 274 ? -4.094 -29.266 -15.203 1 94.69 274 ASP B N 1
ATOM 4621 C CA . ASP B 1 274 ? -2.803 -29.203 -14.523 1 94.69 274 ASP B CA 1
ATOM 4622 C C . ASP B 1 274 ? -2.984 -29.109 -13.008 1 94.69 274 ASP B C 1
ATOM 4624 O O . ASP B 1 274 ? -2.344 -28.281 -12.359 1 94.69 274 ASP B O 1
ATOM 4628 N N . ALA B 1 275 ? -3.936 -29.875 -12.453 1 96.25 275 ALA B N 1
ATOM 4629 C CA . ALA B 1 275 ? -4.223 -29.844 -11.023 1 96.25 275 ALA B CA 1
ATOM 4630 C C . ALA B 1 275 ? -3.842 -31.156 -10.344 1 96.25 275 ALA B C 1
ATOM 4632 O O . ALA B 1 275 ? -4.23 -32.219 -10.805 1 96.25 275 ALA B O 1
ATOM 4633 N N . HIS B 1 276 ? -3.068 -31.078 -9.305 1 97.31 276 HIS B N 1
ATOM 4634 C CA . HIS B 1 276 ? -2.717 -32.219 -8.477 1 97.31 276 HIS B CA 1
ATOM 4635 C C . HIS B 1 276 ? -3.676 -32.375 -7.301 1 97.31 276 HIS B C 1
ATOM 4637 O O . HIS B 1 276 ? -3.551 -31.672 -6.301 1 97.31 276 HIS B O 1
ATOM 4643 N N . ILE B 1 277 ? -4.594 -33.375 -7.367 1 97.5 277 ILE B N 1
ATOM 4644 C CA . ILE B 1 277 ? -5.676 -33.469 -6.395 1 97.5 277 ILE B CA 1
ATOM 4645 C C . ILE B 1 277 ? -5.699 -34.875 -5.801 1 97.5 277 ILE B C 1
ATOM 4647 O O . ILE B 1 277 ? -5.594 -35.875 -6.527 1 97.5 277 ILE B O 1
ATOM 4651 N N . GLY B 1 278 ? -5.816 -35 -4.523 1 97.81 278 GLY B N 1
ATOM 4652 C CA . GLY B 1 278 ? -5.98 -36.281 -3.879 1 97.81 278 GLY B CA 1
ATOM 4653 C C . GLY B 1 278 ? -5.465 -36.312 -2.455 1 97.81 278 GLY B C 1
ATOM 4654 O O . GLY B 1 278 ? -5.312 -35.25 -1.821 1 97.81 278 GLY B O 1
ATOM 4655 N N . ASP B 1 279 ? -5.359 -37.531 -1.93 1 98.19 279 ASP B N 1
ATOM 4656 C CA . ASP B 1 279 ? -4.605 -37.688 -0.691 1 98.19 279 ASP B CA 1
ATOM 4657 C C . ASP B 1 279 ? -3.102 -37.594 -0.949 1 98.19 279 ASP B C 1
ATOM 4659 O O . ASP B 1 279 ? -2.674 -37.406 -2.092 1 98.19 279 ASP B O 1
ATOM 4663 N N . ALA B 1 280 ? -2.303 -37.625 0.122 1 97.94 280 ALA B N 1
ATOM 4664 C CA . ALA B 1 280 ? -0.875 -37.312 0.042 1 97.94 280 ALA B CA 1
ATOM 4665 C C . ALA B 1 280 ? -0.172 -38.281 -0.923 1 97.94 280 ALA B C 1
ATOM 4667 O O . ALA B 1 280 ? 0.572 -37.844 -1.804 1 97.94 280 ALA B O 1
ATOM 4668 N N . PRO B 1 281 ? -0.408 -39.594 -0.905 1 97.81 281 PRO B N 1
ATOM 4669 C CA . PRO B 1 281 ? 0.277 -40.5 -1.833 1 97.81 281 PRO B CA 1
ATOM 4670 C C . PRO B 1 281 ? -0.061 -40.219 -3.295 1 97.81 281 PRO B C 1
ATOM 4672 O O . PRO B 1 281 ? 0.823 -40.25 -4.152 1 97.81 281 PRO B O 1
ATOM 4675 N N . HIS B 1 282 ? -1.291 -39.938 -3.57 1 97.56 282 HIS B N 1
ATOM 4676 C CA . HIS B 1 282 ? -1.706 -39.688 -4.945 1 97.56 282 HIS B CA 1
ATOM 4677 C C . HIS B 1 282 ? -1.089 -38.406 -5.473 1 97.56 282 HIS B C 1
ATOM 4679 O O . HIS B 1 282 ? -0.621 -38.344 -6.613 1 97.56 282 HIS B O 1
ATOM 4685 N N . VAL B 1 283 ? -1.117 -37.344 -4.688 1 97.81 283 VAL B N 1
ATOM 4686 C CA . VAL B 1 283 ? -0.565 -36.062 -5.113 1 97.81 283 VAL B CA 1
ATOM 4687 C C . VAL B 1 283 ? 0.947 -36.188 -5.285 1 97.81 283 VAL B C 1
ATOM 4689 O O . VAL B 1 283 ? 1.513 -35.656 -6.246 1 97.81 283 VAL B O 1
ATOM 4692 N N . LEU B 1 284 ? 1.597 -36.875 -4.367 1 97.25 284 LEU B N 1
ATOM 4693 C CA . LEU B 1 284 ? 3.035 -37.094 -4.484 1 97.25 284 LEU B CA 1
ATOM 4694 C C . LEU B 1 284 ? 3.377 -37.812 -5.785 1 97.25 284 LEU B C 1
ATOM 4696 O O . LEU B 1 284 ? 4.344 -37.469 -6.461 1 97.25 284 LEU B O 1
ATOM 4700 N N . ALA B 1 285 ? 2.615 -38.844 -6.078 1 96.81 285 ALA B N 1
ATOM 4701 C CA . ALA B 1 285 ? 2.836 -39.594 -7.316 1 96.81 285 ALA B CA 1
ATOM 4702 C C . ALA B 1 285 ? 2.637 -38.719 -8.539 1 96.81 285 ALA B C 1
ATOM 4704 O O . ALA B 1 285 ? 3.381 -38.812 -9.516 1 96.81 285 ALA B O 1
ATOM 4705 N N . SER B 1 286 ? 1.597 -37.938 -8.469 1 96.44 286 SER B N 1
ATOM 4706 C CA . SER B 1 286 ? 1.31 -37 -9.555 1 96.44 286 SER B CA 1
ATOM 4707 C C . SER B 1 286 ? 2.432 -36 -9.727 1 96.44 286 SER B C 1
ATOM 4709 O O . SER B 1 286 ? 2.891 -35.75 -10.844 1 96.44 286 SER B O 1
ATOM 4711 N N . LEU B 1 287 ? 2.941 -35.375 -8.648 1 97.12 287 LEU B N 1
ATOM 4712 C CA . LEU B 1 287 ? 4.016 -34.375 -8.672 1 97.12 287 LEU B CA 1
ATOM 4713 C C . LEU B 1 287 ? 5.32 -35 -9.148 1 97.12 287 LEU B C 1
ATOM 4715 O O . LEU B 1 287 ? 6.133 -34.344 -9.789 1 97.12 287 LEU B O 1
ATOM 4719 N N . ALA B 1 288 ? 5.535 -36.25 -8.852 1 96.06 288 ALA B N 1
ATOM 4720 C CA . ALA B 1 288 ? 6.766 -36.938 -9.211 1 96.06 288 ALA B CA 1
ATOM 4721 C C . ALA B 1 288 ? 6.906 -37.062 -10.727 1 96.06 288 ALA B C 1
ATOM 4723 O O . ALA B 1 288 ? 8.016 -37.188 -11.25 1 96.06 288 ALA B O 1
ATOM 4724 N N . LYS B 1 289 ? 5.789 -36.969 -11.438 1 96.44 289 LYS B N 1
ATOM 4725 C CA . LYS B 1 289 ? 5.805 -37.062 -12.898 1 96.44 289 LYS B CA 1
ATOM 4726 C C . LYS B 1 289 ? 6.148 -35.719 -13.531 1 96.44 289 LYS B C 1
ATOM 4728 O O . LYS B 1 289 ? 6.379 -35.656 -14.742 1 96.44 289 LYS B O 1
ATOM 4733 N N . ASP B 1 290 ? 6.129 -34.719 -12.836 1 97.12 290 ASP B N 1
ATOM 4734 C CA . ASP B 1 290 ? 6.422 -33.344 -13.305 1 97.12 290 ASP B CA 1
ATOM 4735 C C . ASP B 1 290 ? 7.926 -33.094 -13.336 1 97.12 290 ASP B C 1
ATOM 4737 O O . ASP B 1 290 ? 8.516 -32.719 -12.32 1 97.12 290 ASP B O 1
ATOM 4741 N N . SER B 1 291 ? 8.586 -33.156 -14.445 1 97.81 291 SER B N 1
ATOM 4742 C CA . SER B 1 291 ? 10.039 -33.062 -14.578 1 97.81 291 SER B CA 1
ATOM 4743 C C . SER B 1 291 ? 10.531 -31.672 -14.289 1 97.81 291 SER B C 1
ATOM 4745 O O . SER B 1 291 ? 11.719 -31.453 -14.031 1 97.81 291 SER B O 1
ATOM 4747 N N . VAL B 1 292 ? 9.648 -30.672 -14.367 1 97.81 292 VAL B N 1
ATOM 4748 C CA . VAL B 1 292 ? 10 -29.281 -14.094 1 97.81 292 VAL B CA 1
ATOM 4749 C C . VAL B 1 292 ? 10.438 -29.141 -12.633 1 97.81 292 VAL B C 1
ATOM 4751 O O . VAL B 1 292 ? 11.344 -28.359 -12.328 1 97.81 292 VAL B O 1
ATOM 4754 N N . LEU B 1 293 ? 9.844 -29.891 -11.742 1 97.19 293 LEU B N 1
ATOM 4755 C CA . LEU B 1 293 ? 10.031 -29.703 -10.305 1 97.19 293 LEU B CA 1
ATOM 4756 C C . LEU B 1 293 ? 11.461 -30.031 -9.891 1 97.19 293 LEU B C 1
ATOM 4758 O O . LEU B 1 293 ? 11.961 -29.516 -8.898 1 97.19 293 LEU B O 1
ATOM 4762 N N . ALA B 1 294 ? 12.141 -30.859 -10.648 1 95.69 294 ALA B N 1
ATOM 4763 C CA . ALA B 1 294 ? 13.531 -31.172 -10.359 1 95.69 294 ALA B CA 1
ATOM 4764 C C . ALA B 1 294 ? 14.453 -30.031 -10.766 1 95.69 294 ALA B C 1
ATOM 4766 O O . ALA B 1 294 ? 15.594 -29.938 -10.305 1 95.69 294 ALA B O 1
ATOM 4767 N N . ARG B 1 295 ? 13.969 -29.125 -11.57 1 97.06 295 ARG B N 1
ATOM 4768 C CA . ARG B 1 295 ? 14.82 -28.141 -12.227 1 97.06 295 ARG B CA 1
ATOM 4769 C C . ARG B 1 295 ? 14.625 -26.75 -11.617 1 97.06 295 ARG B C 1
ATOM 4771 O O . ARG B 1 295 ? 15.359 -25.812 -11.945 1 97.06 295 ARG B O 1
ATOM 4778 N N . VAL B 1 296 ? 13.68 -26.609 -10.734 1 97.88 296 VAL B N 1
ATOM 4779 C CA . VAL B 1 296 ? 13.328 -25.281 -10.234 1 97.88 296 VAL B CA 1
ATOM 4780 C C . VAL B 1 296 ? 13.914 -25.078 -8.836 1 97.88 296 VAL B C 1
ATOM 4782 O O . VAL B 1 296 ? 14.281 -26.047 -8.164 1 97.88 296 VAL B O 1
ATOM 4785 N N . THR B 1 297 ? 14.055 -23.797 -8.438 1 98.25 297 THR B N 1
ATOM 4786 C CA . THR B 1 297 ? 14.57 -23.453 -7.121 1 98.25 297 THR B CA 1
ATOM 4787 C C . THR B 1 297 ? 13.438 -23.25 -6.129 1 98.25 297 THR B C 1
ATOM 4789 O O . THR B 1 297 ? 13.617 -23.422 -4.922 1 98.25 297 THR B O 1
ATOM 4792 N N . ASP B 1 298 ? 12.266 -22.859 -6.621 1 98.44 298 ASP B N 1
ATOM 4793 C CA . ASP B 1 298 ? 11.086 -22.531 -5.816 1 98.44 298 ASP B CA 1
ATOM 4794 C C . ASP B 1 298 ? 9.844 -23.219 -6.371 1 98.44 298 ASP B C 1
ATOM 4796 O O . ASP B 1 298 ? 9.656 -23.297 -7.586 1 98.44 298 ASP B O 1
ATOM 4800 N N . ILE B 1 299 ? 9 -23.703 -5.504 1 98.31 299 ILE B N 1
ATOM 4801 C CA . ILE B 1 299 ? 7.691 -24.234 -5.855 1 98.31 299 ILE B CA 1
ATOM 4802 C C . ILE B 1 299 ? 6.613 -23.531 -5.031 1 98.31 299 ILE B C 1
ATOM 4804 O O . ILE B 1 299 ? 6.711 -23.453 -3.805 1 98.31 299 ILE B O 1
ATOM 4808 N N . SER B 1 300 ? 5.648 -22.953 -5.637 1 98.31 300 SER B N 1
ATOM 4809 C CA . SER B 1 300 ? 4.508 -22.375 -4.93 1 98.31 300 SER B CA 1
ATOM 4810 C C . SER B 1 300 ? 3.229 -23.156 -5.211 1 98.31 300 SER B C 1
ATOM 4812 O O . SER B 1 300 ? 2.934 -23.469 -6.363 1 98.31 300 SER B O 1
ATOM 4814 N N . PHE B 1 301 ? 2.484 -23.438 -4.188 1 97.94 301 PHE B N 1
ATOM 4815 C CA . PHE B 1 301 ? 1.269 -24.234 -4.309 1 97.94 301 PHE B CA 1
ATOM 4816 C C . PHE B 1 301 ? 0.032 -23.375 -4.094 1 97.94 301 PHE B C 1
ATOM 4818 O O . PHE B 1 301 ? 0.033 -22.469 -3.248 1 97.94 301 PHE B O 1
ATOM 4825 N N . GLN B 1 302 ? -0.945 -23.609 -4.844 1 95.62 302 GLN B N 1
ATOM 4826 C CA . GLN B 1 302 ? -2.246 -22.969 -4.73 1 95.62 302 GLN B CA 1
ATOM 4827 C C . GLN B 1 302 ? -3.381 -23.969 -4.934 1 95.62 302 GLN B C 1
ATOM 4829 O O . GLN B 1 302 ? -3.162 -25.062 -5.438 1 95.62 302 GLN B O 1
ATOM 4834 N N . VAL B 1 303 ? -4.551 -23.547 -4.492 1 90.94 303 VAL B N 1
ATOM 4835 C CA . VAL B 1 303 ? -5.684 -24.469 -4.562 1 90.94 303 VAL B CA 1
ATOM 4836 C C . VAL B 1 303 ? -6.695 -23.969 -5.594 1 90.94 303 VAL B C 1
ATOM 4838 O O . VAL B 1 303 ? -7.816 -24.469 -5.664 1 90.94 303 VAL B O 1
ATOM 4841 N N . HIS B 1 304 ? -6.238 -22.969 -6.34 1 82.75 304 HIS B N 1
ATOM 4842 C CA . HIS B 1 304 ? -7.172 -22.422 -7.32 1 82.75 304 HIS B CA 1
ATOM 4843 C C . HIS B 1 304 ? -7.645 -23.5 -8.289 1 82.75 304 HIS B C 1
ATOM 4845 O O . HIS B 1 304 ? -6.969 -24.516 -8.477 1 82.75 304 HIS B O 1
ATOM 4851 N N . SER B 1 305 ? -8.883 -23.406 -8.938 1 78.44 305 SER B N 1
ATOM 4852 C CA . SER B 1 305 ? -9.633 -24.312 -9.805 1 78.44 305 SER B CA 1
ATOM 4853 C C .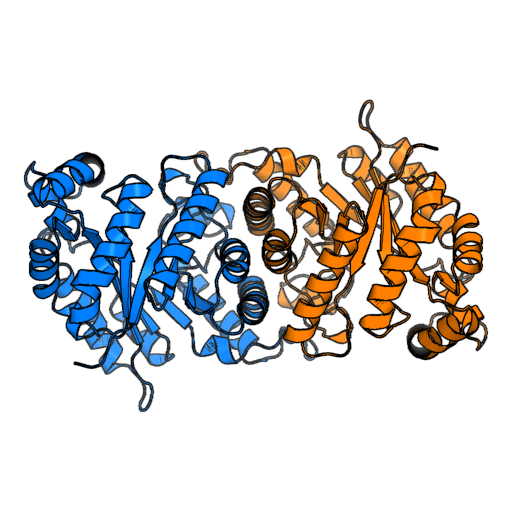 SER B 1 305 ? -10.43 -25.312 -8.984 1 78.44 305 SER B C 1
ATOM 4855 O O . SER B 1 305 ? -11.406 -25.891 -9.477 1 78.44 305 SER B O 1
ATOM 4857 N N . VAL B 1 306 ? -9.945 -25.656 -7.77 1 87.31 306 VAL B N 1
ATOM 4858 C CA . VAL B 1 306 ? -10.641 -26.594 -6.898 1 87.31 306 VAL B CA 1
ATOM 4859 C C . VAL B 1 306 ? -11.719 -25.859 -6.105 1 87.31 306 VAL B C 1
ATOM 4861 O O . VAL B 1 306 ? -12.812 -26.391 -5.891 1 87.31 306 VAL B O 1
ATOM 4864 N N . GLU B 1 307 ? -11.484 -24.641 -5.727 1 87.38 307 GLU B N 1
ATOM 4865 C CA . GLU B 1 307 ? -12.359 -23.781 -4.938 1 87.38 307 GLU B CA 1
ATOM 4866 C C . GLU B 1 307 ? -12.766 -24.453 -3.629 1 87.38 307 GLU B C 1
ATOM 4868 O O . GLU B 1 307 ? -13.945 -24.516 -3.301 1 87.38 307 GLU B O 1
ATOM 4873 N N . PRO B 1 308 ? -11.883 -24.906 -2.898 1 92.81 308 PRO B N 1
ATOM 4874 C CA . PRO B 1 308 ? -12.203 -25.516 -1.608 1 92.81 308 PRO B CA 1
ATOM 4875 C C . PRO B 1 308 ? -12.648 -24.5 -0.563 1 92.81 308 PRO B C 1
ATOM 4877 O O . PRO B 1 308 ? -12.5 -23.297 -0.772 1 92.81 308 PRO B O 1
ATOM 4880 N N . SER B 1 309 ? -13.305 -25.047 0.542 1 95.25 309 SER B N 1
ATOM 4881 C CA . SER B 1 309 ? -13.586 -24.172 1.683 1 95.25 309 SER B CA 1
ATOM 4882 C C . SER B 1 309 ? -12.297 -23.672 2.316 1 95.25 309 SER B C 1
ATOM 4884 O O . SER B 1 309 ? -11.219 -24.219 2.08 1 95.25 309 SER B O 1
ATOM 4886 N N . HIS B 1 310 ? -12.43 -22.578 3.066 1 97.12 310 HIS B N 1
ATOM 4887 C CA . HIS B 1 310 ? -11.289 -22.047 3.801 1 97.12 310 HIS B CA 1
ATOM 4888 C C . HIS B 1 310 ? -10.648 -23.109 4.684 1 97.12 310 HIS B C 1
ATOM 4890 O O . HIS B 1 310 ? -9.422 -23.25 4.707 1 97.12 310 HIS B O 1
ATOM 4896 N N . GLN B 1 311 ? -11.453 -23.844 5.398 1 97.56 311 GLN B N 1
ATOM 4897 C CA . GLN B 1 311 ? -10.953 -24.891 6.285 1 97.56 311 GLN B CA 1
ATOM 4898 C C . GLN B 1 311 ? -10.211 -25.969 5.504 1 97.56 311 GLN B C 1
ATOM 4900 O O . GLN B 1 311 ? -9.172 -26.469 5.949 1 97.56 311 GLN B O 1
ATOM 4905 N N . ASP B 1 312 ? -10.727 -26.328 4.367 1 97.81 312 ASP B N 1
ATOM 4906 C CA . ASP B 1 312 ? -10.055 -27.312 3.521 1 97.81 312 ASP B CA 1
ATOM 4907 C C . ASP B 1 312 ? -8.727 -26.781 3.004 1 97.81 312 ASP B C 1
ATOM 4909 O O . ASP B 1 312 ? -7.762 -27.531 2.859 1 97.81 312 ASP B O 1
ATOM 4913 N N . THR B 1 313 ? -8.703 -25.5 2.67 1 98.06 313 THR B N 1
ATOM 4914 C CA . THR B 1 313 ? -7.465 -24.875 2.236 1 98.06 313 THR B CA 1
ATOM 4915 C C . THR B 1 313 ? -6.414 -24.938 3.342 1 98.06 313 THR B C 1
ATOM 4917 O O . THR B 1 313 ? -5.266 -25.312 3.092 1 98.06 313 THR B O 1
ATOM 4920 N N . LEU B 1 314 ? -6.801 -24.609 4.582 1 98.56 314 LEU B N 1
ATOM 4921 C CA . LEU B 1 314 ? -5.879 -24.672 5.711 1 98.56 314 LEU B CA 1
ATOM 4922 C C . LEU B 1 314 ? -5.375 -26.094 5.922 1 98.56 314 LEU B C 1
ATOM 4924 O O . LEU B 1 314 ? -4.18 -26.312 6.141 1 98.56 314 LEU B O 1
ATOM 4928 N N . ARG B 1 315 ? -6.312 -27.016 5.848 1 98.56 315 ARG B N 1
ATOM 4929 C CA . ARG B 1 315 ? -5.945 -28.406 6.012 1 98.56 315 ARG B CA 1
ATOM 4930 C C . ARG B 1 315 ? -4.984 -28.859 4.914 1 98.56 315 ARG B C 1
ATOM 4932 O O . ARG B 1 315 ? -4.027 -29.594 5.18 1 98.56 315 ARG B O 1
ATOM 4939 N N . SER B 1 316 ? -5.234 -28.453 3.713 1 98.56 316 SER B N 1
ATOM 4940 C CA . SER B 1 316 ? -4.355 -28.797 2.598 1 98.56 316 SER B CA 1
ATOM 4941 C C . SER B 1 316 ? -2.951 -28.25 2.818 1 98.56 316 SER B C 1
ATOM 4943 O O . SER B 1 316 ? -1.962 -28.922 2.541 1 98.56 316 SER B O 1
ATOM 4945 N N . ILE B 1 317 ? -2.84 -27 3.293 1 98.69 317 ILE B N 1
ATOM 4946 C CA . ILE B 1 317 ? -1.543 -26.406 3.598 1 98.69 317 ILE B CA 1
ATOM 4947 C C . ILE B 1 317 ? -0.806 -27.281 4.617 1 98.69 317 ILE B C 1
ATOM 4949 O O . ILE B 1 317 ? 0.389 -27.547 4.465 1 98.69 317 ILE B O 1
ATOM 4953 N N . GLU B 1 318 ? -1.465 -27.797 5.613 1 98.75 318 GLU B N 1
ATOM 4954 C CA . GLU B 1 318 ? -0.879 -28.672 6.621 1 98.75 318 GLU B CA 1
ATOM 4955 C C . GLU B 1 318 ? -0.356 -29.969 5.992 1 98.75 318 GLU B C 1
ATOM 4957 O O . GLU B 1 318 ? 0.75 -30.406 6.309 1 98.75 318 GLU B O 1
ATOM 4962 N N . LEU B 1 319 ? -1.186 -30.531 5.168 1 98.69 319 LEU B N 1
ATOM 4963 C CA . LEU B 1 319 ? -0.834 -31.812 4.562 1 98.69 319 LEU B CA 1
ATOM 4964 C C . LEU B 1 319 ? 0.324 -31.641 3.582 1 98.69 319 LEU B C 1
ATOM 4966 O O . LEU B 1 319 ? 1.169 -32.531 3.463 1 98.69 319 LEU B O 1
ATOM 4970 N N . ILE B 1 320 ? 0.384 -30.531 2.869 1 98.38 320 ILE B N 1
ATOM 4971 C CA . ILE B 1 320 ? 1.519 -30.234 2 1 98.38 320 ILE B CA 1
ATOM 4972 C C . ILE B 1 320 ? 2.793 -30.141 2.834 1 98.38 320 ILE B C 1
ATOM 4974 O O . ILE B 1 320 ? 3.816 -30.734 2.492 1 98.38 320 ILE B O 1
ATOM 4978 N N . ALA B 1 321 ? 2.729 -29.391 3.91 1 98.31 321 ALA B N 1
ATOM 4979 C CA . ALA B 1 321 ? 3.887 -29.203 4.785 1 98.31 321 ALA B CA 1
ATOM 4980 C C . ALA B 1 321 ? 4.363 -30.547 5.344 1 98.31 321 ALA B C 1
ATOM 4982 O O . ALA B 1 321 ? 5.57 -30.797 5.426 1 98.31 321 ALA B O 1
ATOM 4983 N N . LYS B 1 322 ? 3.445 -31.375 5.664 1 97.94 322 LYS B N 1
ATOM 4984 C CA . LYS B 1 322 ? 3.756 -32.625 6.348 1 97.94 322 LYS B CA 1
ATOM 4985 C C . LYS B 1 322 ? 4.254 -33.688 5.363 1 97.94 322 LYS B C 1
ATOM 4987 O O . LYS B 1 322 ? 5.199 -34.406 5.66 1 97.94 322 LYS B O 1
ATOM 4992 N N . HIS B 1 323 ? 3.619 -33.781 4.203 1 97.31 323 HIS B N 1
ATOM 4993 C CA . HIS B 1 323 ? 3.818 -34.969 3.391 1 97.31 323 HIS B CA 1
ATOM 4994 C C . HIS B 1 323 ? 4.527 -34.656 2.084 1 97.31 323 HIS B C 1
ATOM 4996 O O . HIS B 1 323 ? 5.148 -35.5 1.468 1 97.31 323 HIS B O 1
ATOM 5002 N N . ILE B 1 324 ? 4.383 -33.438 1.601 1 96.19 324 ILE B N 1
ATOM 5003 C CA . ILE B 1 324 ? 4.926 -33.062 0.295 1 96.19 324 ILE B CA 1
ATOM 5004 C C . ILE B 1 324 ? 6.273 -32.375 0.471 1 96.19 324 ILE B C 1
ATOM 5006 O O . ILE B 1 324 ? 7.246 -32.719 -0.202 1 96.19 324 ILE B O 1
ATOM 5010 N N . ALA B 1 325 ? 6.336 -31.438 1.375 1 95.75 325 ALA B N 1
ATOM 5011 C CA . ALA B 1 325 ? 7.496 -30.578 1.588 1 95.75 325 ALA B CA 1
ATOM 5012 C C . ALA B 1 325 ? 8.758 -31.406 1.802 1 95.75 325 ALA B C 1
ATOM 5014 O O . ALA B 1 325 ? 9.812 -31.094 1.247 1 95.75 325 ALA B O 1
ATOM 5015 N N . PRO B 1 326 ? 8.734 -32.5 2.605 1 95.12 326 PRO B N 1
ATOM 5016 C CA . PRO B 1 326 ? 9.945 -33.281 2.871 1 95.12 326 PRO B CA 1
ATOM 5017 C C . PRO B 1 326 ? 10.547 -33.875 1.605 1 95.12 326 PRO B C 1
ATOM 5019 O O . PRO B 1 326 ? 11.742 -34.188 1.573 1 95.12 326 PRO B O 1
ATOM 5022 N N . GLN B 1 327 ? 9.773 -34 0.6 1 93.31 327 GLN B N 1
ATOM 5023 C CA . GLN B 1 327 ? 10.25 -34.594 -0.646 1 93.31 327 GLN B CA 1
ATOM 5024 C C . GLN B 1 327 ? 11.086 -3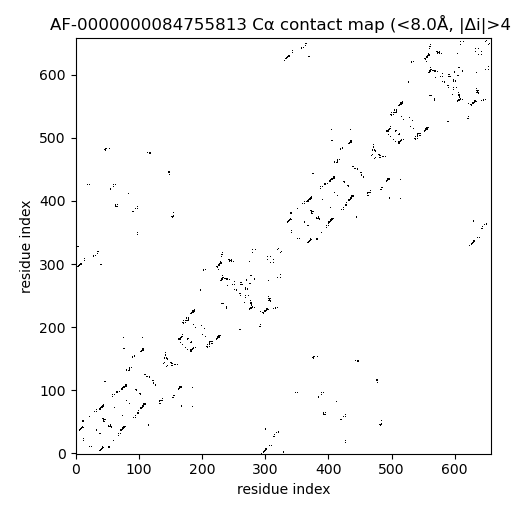3.594 -1.441 1 93.31 327 GLN B C 1
ATOM 5026 O O . GLN B 1 327 ? 11.812 -33.969 -2.363 1 93.31 327 GLN B O 1
ATOM 5031 N N . PHE B 1 328 ? 10.938 -32.375 -1.131 1 92.31 328 PHE B N 1
ATOM 5032 C CA . PHE B 1 328 ? 11.617 -31.344 -1.894 1 92.31 328 PHE B CA 1
ATOM 5033 C C . PHE B 1 328 ? 12.711 -30.688 -1.062 1 92.31 328 PHE B C 1
ATOM 5035 O O . PHE B 1 328 ? 13.539 -29.938 -1.591 1 92.31 328 PHE B O 1
ATOM 5042 N N . ARG B 1 329 ? 12.719 -30.875 0.282 1 85.62 329 ARG B N 1
ATOM 5043 C CA . ARG B 1 329 ? 13.711 -30.281 1.165 1 85.62 329 ARG B CA 1
ATOM 5044 C C . ARG B 1 329 ? 14.883 -31.219 1.404 1 85.62 329 ARG B C 1
ATOM 5046 O O . ARG B 1 329 ? 14.719 -32.438 1.331 1 85.62 329 ARG B O 1
#

Radius of gyration: 27.05 Å; Cα contacts (8 Å, |Δi|>4): 1327; chains: 2; bounding box: 56×83×64 Å

Sequence (658 aa):
MTPKRLGFFTRLLDHATPQERYRLATEQIRHAERLGFDSAWVAQHHFHENEGGLPSPLVFLAYAAAHTQRIRLGTAIITLPMENPLRVAEDAAVLDLLAEGRLEVGFGSGGTPTSFLPFGLACEQRGTVFADHLHLIESAWRGDTLAHPDNHLYPPAPQLAKRIWIATFSIEGAIRTAKSGHGLMLSRTQPRPPGQSELPLDAIQNPIIDAYLAALPAGVAPRILASRTAFIADSQGYALQAAEPGLSKQAAAHRAAGHEISGDTVTDYARQLDAHIGDAPHVLASLAKDSVLARVTDISFQVHSVEPSHQDTLRSIELIAKHIAPQFRMTPKRLGFFTRLLDHATPQERYRLATEQIRHAERLGFDSAWVAQHHFHENEGGLPSPLVFLAYAAAHTQRIRLGTAIITLPMENPLRVAEDAAVLDLLAEGRLEVGFGSGGTPTSFLPFGLACEQRGTVFADHLHLIESAWRGDTLAHPDNHLYPPAPQLAKRIWIATFSIEGAIRTAKSGHGLMLSRTQPRPPGQSELPLDAIQNPIIDAYLAALPAGVAPRILASRTAFIADSQGYALQAAEPGLSKQAAAHRAAGHEISGDTVTDYARQLDAHIGDAPHVLASLAKDSVLARVTDISFQVHSVEPSHQDTLRSIELIAKHIAPQFR

Foldseek 3Di:
DPFFAEEAEDLLQAPDDLVVSLVLLLVLRLLLVVLPHQAYEYEADPDDNRVGSHNDQLVSVLVSLVVDQGHAYEYPANLQLLDQLLVVLQSQQVSCVSSVNRYAYEYELDDDQVRCVVSPDGSVCSVVSRVVSVVVSQCQLCFHADVDPVDGHPPRHNVNQQRYEYEDQDLVSLLVCQLSLHAYEYEQDDDDDPPPLLDAPLNSCVSSLVSNVVNHDPPRDYAYEYEHEEFADQFQVVQQVLQVVLLQVVQVVCVVVPGDQDDDGSVSSCRSRRHQTGHLVSSQVVVVPRPVLVVHRYYYYYNHSSNGDSVSSSNRSNRCSVRVSVVND/DPFFAEEAEDLLQAPDDLVVSLVLLLVLRLLLVVLPHQAYEYEADPDDNRVGSHNDQLVSVLVSLVVDQGHAYEYPANLQLLDQLLVVLQSQQVSCVSSVNRYAYEYELDDDQVRCVVSPDGSVCSVVSRVVSVVVSQCQLCFHADVDPVDGHPPRHNVNQQRYEYEDQDLVSLLVCQLSLHAYEYEQDDDDDPPPLLDAPLNSCVSSLVSNVVNHDPPRDYAYEYEHEEFADQFQVVQQVLQLVLLQVVQVVCVVVPGDQDDDGSVSSCRSRRHQTGHLVSSQVVVVPRPVLVVHRYYYYYNHSSNGHSVSSSRRSNRCSVRVSVVND

Organism: Klebsiella aerogenes (strain ATCC 13048 / DSM 30053 / CCUG 1429 / JCM 1235 / KCTC 2190 / NBRC 13534 / NCIMB 10102 / NCTC 10006 / CDC 819-56) (NCBI:txid1028307)

Secondary structure (DSSP, 8-state):
-PPPEEEEEE----SS-HHHHHHHHHHHHHHHHHTT-SEEEE----S-TTT-S-S-HHHHHHHHHTT-SSSEEEEEEEEGGGS-HHHHHHHHHHHHHHTTS-EEEEEE----GGGTGGGT--GGGHHHHHHHHHHHHHHHHHT---SSTT---SS--GGGGGGEEEE-SSHHHHHHHHHTTPEEEE-S--PPPTT-TT--HHHHHHHHHHHHHHHPPTTPPP-EEEEEEEEE-SSHHHHHHHHHHHHHHHHHHHHHTT-----SSHHHHHHHTTEEEESHHHHHHHHHT-GGGGT-SEEEEE-TTT---HHHHHHHHHHIIIIIGGGT-/----EEEEEE----SS-HHHHHHHHHHHHHHHHHTT-SEEEE----S-TTT-S-S-HHHHHHHHHTT-SSSEEEEEEEEGGGS-HHHHHHHHHHHHHHTTS-EEEEEE----GGGGGGGT--GGGHHHHHHHHHHHHHHHHHT---SSTT---SS--GGGGGGEEEE-SSHHHHHHHHHTTPEEEE-S--PPPTT-TT--HHHHHHHHHHHHHHHPPTTPPP-EEEEEEEEE-SSHHHHHHHHHHHHHHHHHHHHHTT-----SSHHHHHHHTTEEEESHHHHHHHHHT-GGGGT-SEEEEE-TTT---HHHHHHHHHHIIIIIGGGT-

Solvent-accessible surface area (backbone atoms only — not comparable to full-atom values): 33859 Å² total; per-residue (Å²): 130,79,63,41,43,42,27,42,39,50,47,43,69,58,97,58,54,66,54,54,24,54,51,51,48,47,51,48,47,41,52,38,39,75,60,63,34,48,29,36,33,34,30,50,27,70,36,39,67,90,78,14,55,28,53,37,51,65,37,53,46,21,28,43,32,65,68,51,89,73,44,24,44,31,35,65,24,42,46,46,47,74,49,57,36,67,57,50,43,42,40,50,33,54,37,21,47,73,40,70,68,30,58,36,46,20,35,29,51,69,86,62,54,75,72,29,42,62,68,76,38,60,59,88,48,22,66,62,43,26,53,55,35,52,50,51,25,46,41,35,28,68,55,40,66,40,85,38,88,81,30,26,53,39,66,79,30,52,72,54,65,76,36,33,29,39,48,54,94,40,49,68,50,26,28,56,33,14,61,71,68,37,21,41,34,40,62,45,65,74,89,61,60,88,93,35,74,78,62,54,68,42,73,64,45,45,60,29,50,51,37,19,65,70,38,38,48,88,91,59,76,86,43,30,33,39,34,38,26,46,42,38,36,96,35,50,68,56,25,50,60,54,26,32,65,28,37,50,53,50,51,50,52,40,42,73,74,72,44,83,74,69,80,90,44,59,69,42,38,29,62,76,63,45,37,36,64,11,15,61,70,54,27,51,57,55,54,70,70,39,67,48,68,78,73,38,44,28,41,28,37,22,46,73,59,26,66,60,54,71,68,52,49,53,50,18,54,52,47,39,47,69,64,48,44,63,77,47,82,129,79,62,39,43,40,28,41,40,49,45,43,71,58,96,57,54,66,55,54,24,52,52,51,49,46,52,49,48,43,51,39,38,75,61,63,34,48,29,35,32,34,31,49,26,69,35,39,68,90,80,13,55,27,56,36,52,64,35,53,47,22,28,41,32,66,67,50,88,73,47,24,42,30,33,65,24,40,47,46,49,74,50,56,36,67,57,50,42,42,40,48,35,54,38,21,47,73,40,70,68,32,58,35,48,21,34,28,51,71,86,62,55,74,70,27,42,64,68,76,39,60,58,88,48,23,65,63,45,27,55,55,34,51,52,50,25,47,41,37,29,68,54,40,66,40,84,37,88,80,28,26,53,39,66,78,32,53,70,55,65,77,36,33,28,38,48,53,94,39,49,68,49,24,29,55,32,15,61,70,68,38,22,42,33,39,63,45,66,73,88,59,59,88,94,36,72,78,62,52,68,43,73,64,45,45,60,29,50,52,38,19,64,71,38,37,49,90,89,58,76,86,44,30,33,41,34,38,27,44,42,38,35,99,35,51,68,55,24,49,60,55,27,32,65,28,36,50,52,50,51,50,51,40,42,72,72,71,44,83,73,70,78,91,46,58,69,42,39,27,61,77,62,46,38,36,65,11,15,61,71,55,28,52,56,54,54,70,70,39,69,48,69,78,74,38,44,29,40,29,37,22,48,72,60,26,67,59,55,70,69,51,48,53,51,17,53,52,47,38,47,69,64,49,43,64,78,47,83